Protein 1RIF (pdb70)

Nearest PDB structures (foldseek):
  1rif-assembly2_B  TM=9.840E-01  e=3.805E-59  Tequatrovirus T4
  2oca-assembly1_A  TM=9.732E-01  e=1.284E-55  Tequatrovirus T4
  2wjv-assembly2_B  TM=6.456E-01  e=1.352E-04  Homo sapiens
  2wjv-assembly1_A  TM=5.874E-01  e=9.295E-05  Homo sapiens
  6zww-assembly4_G  TM=6.925E-01  e=1.770E-02  Escherichia coli

Secondary structure (DSSP, 8-state):
--EEEEEETTTEEEEE--HHHHHHHHHHTEEEPTTTTS-HHHHTSS--SEEESS-TT-EEEGGGGGGHHHHHHHTT--EEE-GGGG------HHHHHHHHHT---EETTEE----HHHHHHHHHHHHHSEEEE---TTS-HHHHHHHHHHHHHHH-SSEEEEE-SSHHHHHHHHHHHHHHTS--GGGEEE-STT-SSTT---TT-SEEEE-HHHHTTS-GGGGGGEEEEEEETGGG--HHHHHHHTTT-TT--EEEEE-SS--TTSTTHHHHHHHH-EEE--/--EEEEEETTTEEEEE--HHHHHHHHHHTEEE-TTTTT-HHHHTSS--SEEESS-TT-EEEGGGGGGHHHHHHHHT--EEE-GGGG------HHHHHHHHHT--EESSSSEE---HHHHHHHHHHHHHSEEEEE--GGG-HHHHHHHHHHHHHHH-SSEEEEEESSSHHHHHHHHHHHHTTS--GGGEEE-TTS--SSSSS-SS-SEEEEEHHHHHTS-HHHHTTEEEEEEETGGG--HHHHHHHTTT-SS--EEEEEESS---SSTTHHHHHHHH-SEE--

Foldseek 3Di:
DAWEWAPFFQFWIAIDHDPVVLVVLQVVQKFAAPPPVVDCCCVPNDDVRMDGQQDPSRIHQLLCPVVVVVVCVVVVHDYHYDPVSQAFDPADLVNLVVVQVVAFFAAQPHTDHQDPVLSVQLVVQRGRQFAAEQDDPVSPCLVSVLSNQLVCVVPHDFAEEEAEADLVVQVVSLVNSVRRVSDDNLQEFEDDDVGDDVPHVSPVRRHYYYHLVRVLPDDLCVQCREQEYEYEQCQPPDPCSLVSRSNSNRNHSHYYYYYNDQPPPDRVSSSSSSRGHYYDYD/DAKEWADFFQFWIAIDHDPVVLVVQQVVQKFADPVLVPPCCCVPNPDVRIDGQQDPSRIHQLQCPVVVVVVCVVVVHDYDYDVVSQAFDPADVVNLVVVQVPDFFAQAPHGDHQDPLLSVQLVVQRGRQFAAEADAPVNVVLVSVLSNQLVCVVPHAFAEEEAEADLCVLVVSLVNSVNRVSDDNLQEAEDDNVGDPVHVVSPVRRYYYYHLVGVLVDDLQVQCRHQAYEYEQCCPPDLVSLVSRSNSNRNNSHYYYYYNPQVPVGPCSSVVSSRGHYYDYD

Radius of gyration: 28.9 Å; Cα contacts (8 Å, |Δi|>4): 1022; chains: 2; bounding box: 55×55×90 Å

Sequence (564 aa):
MDIKVHFHDFSHVRIDCEESTFHELRDFFSFEADGYRFNPRFRYGNWDGRIRLLDYNRLLPFGLVGQIKKFCDNFGYKAWIDPQINEKEELSRKDFDEWLSKLEIYSGNKRIEPHWYQKDAVFEGLVNRRRILNLPTSAGRSLIQALLARYYLENYEGKILIIVPTTALTTQMADDFVDYRLFSHAMIKKIGGGASKDDKYKNDAPVVVGTWQTVVKQPKEWFSQFGMMMNDECHLATGKSISSIISGLNNCMFKFGLSGSLRDGKANIMQYVGMFGEIFKPMDIKVHFHDFSHVRIDCEESTFHELRDFFSFEADGYRFNPRFRYGNWDGRIRLLDYNRLLPFGLVGQIKKFCDNFGYKAWIDPQINEKEELSRKDFDEWLSKLEIYSGNKRIEPHWYQKDAVFEGLVNRRRILNLPTSAGRSLIQALLARYYLENYEGKILIIVPTTALTTQMADDFVDYRLFSHAMIKKIGGGASKDDKYKNDAPVVVGTWQTVVKQPKEWFSQFGMMMNDECHLATGKSISSIISGLNNCMFKFGLSGSLRDGKANIMQYVGMFGEIFKP

Solvent-accessible surface area: 26360 Å² total; per-residue (Å²): 148,53,1,88,0,41,39,70,41,40,2,22,0,83,1,56,30,109,105,71,8,3,84,54,0,45,82,69,0,10,14,91,11,158,42,35,148,172,46,86,133,73,140,169,42,165,43,78,0,85,54,56,24,0,52,153,106,48,35,0,4,8,7,0,18,40,50,10,127,130,0,9,94,112,80,61,40,136,34,94,60,24,94,79,9,85,86,96,15,180,27,54,81,108,74,0,56,76,28,16,58,82,18,58,7,36,59,41,140,118,56,55,55,15,95,89,51,5,61,34,0,0,39,46,0,0,28,19,14,20,40,2,0,23,0,77,108,98,3,33,11,25,13,0,1,0,0,0,0,57,15,6,46,67,77,66,183,29,34,0,0,0,0,2,47,65,55,76,58,1,49,97,12,0,69,36,0,40,64,34,118,8,8,52,66,76,48,0,27,4,10,33,72,26,10,11,122,129,87,45,173,23,94,123,1,26,0,4,0,0,11,32,134,18,0,52,154,47,63,136,127,45,2,45,63,1,4,0,0,0,2,25,34,3,44,105,3,76,18,164,14,2,70,51,3,15,73,8,0,48,71,0,30,0,1,0,0,0,0,40,67,36,74,108,73,101,64,22,43,36,8,7,13,0,1,0,2,77,68,38,152,55,149,56,0,70,0,42,42,69,45,41,2,16,0,91,1,57,15,117,108,77,8,13,85,53,0,31,78,64,0,8,12,95,14,138,45,48,137,124,43,82,55,81,127,183,39,126,41,69,0,81,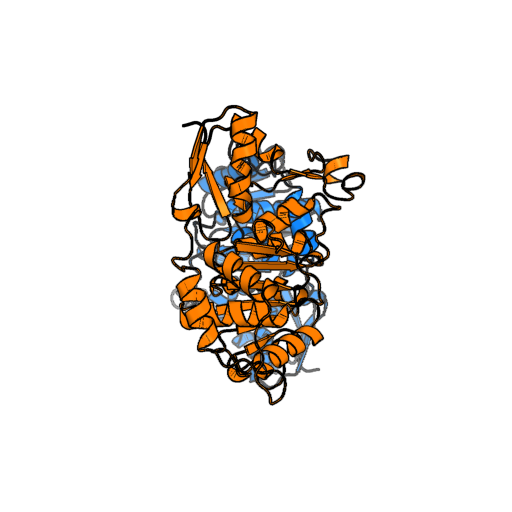62,56,26,0,33,43,80,42,28,0,7,8,9,0,14,42,42,3,129,115,0,3,100,111,92,60,48,143,36,98,55,26,92,86,10,82,91,102,16,189,22,36,74,143,77,0,56,107,46,14,59,167,18,107,2,42,37,44,128,129,127,57,122,10,99,150,51,9,44,40,0,0,42,45,0,0,31,19,12,22,36,4,0,23,2,72,100,94,5,32,10,23,4,0,1,0,0,0,0,60,21,4,55,85,80,66,162,43,41,0,0,0,0,3,40,59,48,68,67,0,48,96,10,0,66,41,0,41,74,30,118,7,11,49,66,80,54,0,41,6,21,40,61,8,34,51,182,70,0,145,185,19,124,139,1,34,0,5,0,0,1,29,108,14,0,56,171,57,78,53,96,54,4,42,69,0,6,0,0,0,2,23,38,4,30,98,2,66,15,108,18,4,68,49,2,13,55,4,0,44,76,0,28,0,1,0,0,0,0,39,72,34,62,91,79,108,51,14,42,28,19,7,10,1,1,0,1,79,63,39,136,63

B-factor: mean 26.22, std 8.32, range [7.38, 66.4]

Structure (mmCIF, N/CA/C/O backbone):
data_1RIF
#
_entry.id   1RIF
#
_cell.length_a   42.739
_cell.length_b   95.181
_cell.length_c   86.278
_cell.angle_alpha   90.00
_cell.angle_beta   95.40
_cell.angle_gamma   90.00
#
_symmetry.space_group_name_H-M   'P 1 21 1'
#
loop_
_entity.id
_entity.type
_entity.pdbx_description
1 polymer 'DNA helicase uvsW'
2 non-polymer 'MAGNESIUM ION'
3 non-polymer 'GOLD ION'
4 water water
#
loop_
_atom_site.group_PDB
_atom_site.id
_atom_site.type_symbol
_atom_site.label_atom_id
_atom_site.label_alt_id
_atom_site.label_comp_id
_atom_site.label_asym_id
_atom_site.label_entity_id
_atom_site.label_seq_id
_atom_site.pdbx_PDB_ins_code
_atom_site.Cartn_x
_atom_site.Cartn_y
_atom_site.Cartn_z
_atom_site.occupancy
_atom_site.B_iso_or_equiv
_atom_site.auth_seq_id
_atom_site.auth_comp_id
_atom_site.auth_asym_id
_atom_site.auth_atom_id
_atom_site.pdbx_PDB_model_num
ATOM 1 N N . MET A 1 1 ? 21.676 52.620 83.298 1.00 47.10 1 MET A N 1
ATOM 2 C CA . MET A 1 1 ? 21.639 53.982 82.692 1.00 46.96 1 MET A CA 1
ATOM 3 C C . MET A 1 1 ? 20.621 54.883 83.386 1.00 46.04 1 MET A C 1
ATOM 4 O O . MET A 1 1 ? 20.726 55.123 84.593 1.00 47.02 1 MET A O 1
ATOM 9 N N . ASP A 1 2 ? 19.648 55.394 82.634 1.00 44.01 2 ASP A N 1
ATOM 10 C CA . ASP A 1 2 ? 18.630 56.259 83.225 1.00 41.73 2 ASP A CA 1
ATOM 11 C C . ASP A 1 2 ? 17.483 55.443 83.787 1.00 39.88 2 ASP A C 1
ATOM 12 O O . ASP A 1 2 ? 17.099 55.600 84.946 1.00 39.62 2 ASP A O 1
ATOM 17 N N . ILE A 1 3 ? 16.946 54.565 82.949 1.00 37.96 3 ILE A N 1
ATOM 18 C CA . ILE A 1 3 ? 15.825 53.724 83.331 1.00 35.33 3 ILE A CA 1
ATOM 19 C C . ILE A 1 3 ? 16.049 52.282 82.909 1.00 34.82 3 ILE A C 1
ATOM 20 O O . ILE A 1 3 ? 16.375 52.012 81.757 1.00 35.29 3 ILE A O 1
ATOM 25 N N . LYS A 1 4 ? 15.884 51.362 83.853 1.00 33.93 4 LYS A N 1
ATOM 26 C CA . LYS A 1 4 ? 16.026 49.933 83.584 1.00 33.06 4 LYS A CA 1
ATOM 27 C C . LYS A 1 4 ? 14.721 49.269 83.982 1.00 32.04 4 LYS A C 1
ATOM 28 O O . LYS A 1 4 ? 14.330 49.310 85.146 1.00 31.40 4 LYS A O 1
ATOM 34 N N . VAL A 1 5 ? 14.038 48.669 83.014 1.00 30.59 5 VAL A N 1
ATOM 35 C CA . VAL A 1 5 ? 12.770 48.007 83.287 1.00 28.17 5 VAL A CA 1
ATOM 36 C C . VAL A 1 5 ? 12.954 46.489 83.334 1.00 28.90 5 VAL A C 1
ATOM 37 O O . VAL A 1 5 ? 13.264 45.847 82.328 1.00 28.77 5 VAL A O 1
ATOM 41 N N . HIS A 1 6 ? 12.768 45.926 84.522 1.00 29.55 6 HIS A N 1
ATOM 42 C CA . HIS A 1 6 ? 12.936 44.497 84.730 1.00 30.71 6 HIS A CA 1
ATOM 43 C C . HIS A 1 6 ? 11.639 43.720 84.760 1.00 30.70 6 HIS A C 1
ATOM 44 O O . HIS A 1 6 ? 10.593 44.224 85.163 1.00 31.06 6 HIS A O 1
ATOM 51 N N . PHE A 1 7 ? 11.725 42.471 84.338 1.00 29.87 7 PHE A N 1
ATOM 52 C CA . PHE A 1 7 ? 10.573 41.604 84.348 1.00 30.04 7 PHE A CA 1
ATOM 53 C C . PHE A 1 7 ? 10.257 41.338 85.832 1.00 31.68 7 PHE A C 1
ATOM 54 O O . PHE A 1 7 ? 11.162 41.292 86.668 1.00 31.88 7 PHE A O 1
ATOM 62 N N . HIS A 1 8 ? 8.973 41.183 86.146 1.00 32.63 8 HIS A N 1
ATOM 63 C CA . HIS A 1 8 ? 8.488 40.916 87.501 1.00 32.84 8 HIS A CA 1
ATOM 64 C C . HIS A 1 8 ? 7.095 40.303 87.300 1.00 35.03 8 HIS A C 1
ATOM 65 O O . HIS A 1 8 ? 6.089 41.004 87.348 1.00 39.98 8 HIS A O 1
ATOM 72 N N . ASP A 1 9 ? 7.036 38.996 87.084 1.00 33.80 9 ASP A N 1
ATOM 73 C CA . ASP A 1 9 ? 5.780 38.288 86.799 1.00 29.95 9 ASP A CA 1
ATOM 74 C C . ASP A 1 9 ? 4.931 38.920 85.679 1.00 27.31 9 ASP A C 1
ATOM 75 O O . ASP A 1 9 ? 5.280 39.966 85.122 1.00 24.29 9 ASP A O 1
ATOM 80 N N . PHE A 1 10 ? 3.822 38.274 85.330 1.00 25.59 10 PHE A N 1
ATOM 81 C CA . PHE A 1 10 ? 2.990 38.776 84.245 1.00 24.51 10 PHE A CA 1
ATOM 82 C C . PHE A 1 10 ? 1.926 39.810 84.568 1.00 23.65 10 PHE A C 1
ATOM 83 O O . PHE A 1 10 ? 1.089 40.115 83.720 1.00 22.96 10 PHE A O 1
ATOM 91 N N . SER A 1 11 ? 1.953 40.357 85.780 1.00 23.26 11 SER A N 1
ATOM 92 C CA . SER A 1 11 ? 0.987 41.386 86.136 1.00 22.53 11 SER A CA 1
ATOM 93 C C . SER A 1 11 ? 1.653 42.762 86.050 1.00 23.09 11 SER A C 1
ATOM 94 O O . SER A 1 11 ? 1.032 43.730 85.603 1.00 22.95 11 SER A O 1
ATOM 97 N N . HIS A 1 12 ? 2.929 42.835 86.436 1.00 23.68 12 HIS A N 1
ATOM 98 C CA . HIS A 1 12 ? 3.679 44.097 86.431 1.00 23.08 12 HIS A CA 1
ATOM 99 C C . HIS A 1 12 ? 5.138 43.962 86.030 1.00 23.92 12 HIS A C 1
ATOM 100 O O . HIS A 1 12 ? 5.679 42.869 85.949 1.00 25.49 12 HIS A O 1
ATOM 107 N N . VAL A 1 13 ? 5.770 45.103 85.787 1.00 24.47 13 VAL A N 1
ATOM 108 C CA . VAL A 1 13 ? 7.194 45.153 85.483 1.00 25.14 13 VAL A CA 1
ATOM 109 C C . VAL A 1 13 ? 7.743 46.060 86.580 1.00 26.75 13 VAL A C 1
ATOM 110 O O . VAL A 1 13 ? 6.993 46.848 87.155 1.00 26.38 13 VAL A O 1
ATOM 114 N N . ARG A 1 14 ? 9.028 45.940 86.893 1.00 27.20 14 ARG A N 1
ATOM 115 C CA . ARG A 1 14 ? 9.620 46.776 87.929 1.00 26.96 14 ARG A CA 1
ATOM 116 C C . ARG A 1 14 ? 10.525 47.802 87.294 1.00 26.62 14 ARG A C 1
ATOM 117 O O . ARG A 1 14 ? 11.300 47.480 86.399 1.00 27.24 14 ARG A O 1
ATOM 125 N N . ILE A 1 15 ? 10.437 49.039 87.760 1.00 27.25 15 ILE A N 1
ATOM 126 C CA . ILE A 1 15 ? 11.267 50.103 87.212 1.00 27.44 15 ILE A CA 1
ATOM 127 C C . ILE A 1 15 ? 12.362 50.570 88.170 1.00 29.12 15 ILE A C 1
ATOM 128 O O . ILE A 1 15 ? 12.105 50.835 89.342 1.00 29.72 15 ILE A O 1
ATOM 133 N N . ASP A 1 16 ? 13.581 50.660 87.647 1.00 31.89 16 ASP A N 1
ATOM 134 C CA . ASP A 1 16 ? 14.758 51.098 88.395 1.00 34.13 16 ASP A CA 1
ATOM 135 C C . ASP A 1 16 ? 15.171 52.450 87.860 1.00 34.44 16 ASP A C 1
ATOM 136 O O . ASP A 1 16 ? 15.405 52.597 86.668 1.00 34.57 16 ASP A O 1
ATOM 141 N N . CYS A 1 17 ? 15.266 53.438 88.739 1.00 36.72 17 CYS A N 1
ATOM 142 C CA . CYS A 1 17 ? 15.638 54.786 88.326 1.00 39.15 17 CYS A CA 1
ATOM 143 C C . CYS A 1 17 ? 15.908 55.651 89.550 1.00 40.53 17 CYS A C 1
ATOM 144 O O . CYS A 1 17 ? 15.877 55.170 90.682 1.00 41.65 17 CYS A O 1
ATOM 147 N N . GLU A 1 18 ? 16.173 56.931 89.317 1.00 42.50 18 GLU A N 1
ATOM 148 C CA . GLU A 1 18 ? 16.431 57.858 90.413 1.00 44.09 18 GLU A CA 1
ATOM 149 C C . GLU A 1 18 ? 15.138 58.125 91.173 1.00 44.12 18 GLU A C 1
ATOM 150 O O . GLU A 1 18 ? 14.061 57.676 90.766 1.00 43.99 18 GLU A O 1
ATOM 156 N N . GLU A 1 19 ? 15.247 58.852 92.280 1.00 42.98 19 GLU A N 1
ATOM 157 C CA . GLU A 1 19 ? 14.077 59.174 93.077 1.00 42.73 19 GLU A CA 1
ATOM 158 C C . GLU A 1 19 ? 13.355 60.318 92.389 1.00 40.88 19 GLU A C 1
ATOM 159 O O . GLU A 1 19 ? 12.149 60.487 92.534 1.00 41.24 19 GLU A O 1
ATOM 165 N N . SER A 1 20 ? 14.108 61.097 91.624 1.00 39.98 20 SER A N 1
ATOM 166 C CA . SER A 1 20 ? 13.549 62.232 90.906 1.00 38.59 20 SER A CA 1
ATOM 167 C C . SER A 1 20 ? 12.717 61.782 89.711 1.00 38.28 20 SER A C 1
ATOM 168 O O . SER A 1 20 ? 11.609 62.278 89.490 1.00 38.51 20 SER A O 1
ATOM 171 N N . THR A 1 21 ? 13.258 60.848 88.934 1.00 36.12 21 THR A N 1
ATOM 172 C CA . THR A 1 21 ? 12.553 60.368 87.757 1.00 35.67 21 THR A CA 1
ATOM 173 C C . THR A 1 21 ? 11.356 59.530 88.198 1.00 34.59 21 THR A C 1
ATOM 174 O O . THR A 1 21 ? 10.329 59.485 87.515 1.00 34.74 21 THR A O 1
ATOM 178 N N . PHE A 1 22 ? 11.491 58.882 89.352 1.00 32.44 22 PHE A N 1
ATOM 179 C CA . PHE A 1 22 ? 10.418 58.058 89.891 1.00 31.73 22 PHE A CA 1
ATOM 180 C C . PHE A 1 22 ? 9.161 58.885 90.133 1.00 31.24 22 PHE A C 1
ATOM 181 O O . PHE A 1 22 ? 8.049 58.459 89.818 1.00 30.52 22 PHE A O 1
ATOM 189 N N . HIS A 1 23 ? 9.337 60.070 90.698 1.00 31.12 23 HIS A N 1
ATOM 190 C CA . HIS A 1 23 ? 8.202 60.933 90.970 1.00 31.66 23 HIS A CA 1
ATOM 191 C C . HIS A 1 23 ? 7.589 61.454 89.683 1.00 31.45 23 HIS A C 1
ATOM 192 O O . HIS A 1 23 ? 6.382 61.677 89.611 1.00 31.65 23 HIS A O 1
ATOM 199 N N . GLU A 1 24 ? 8.416 61.632 88.659 1.00 31.09 24 GLU A N 1
ATOM 200 C CA . GLU A 1 24 ? 7.915 62.098 87.375 1.00 29.81 24 GLU A CA 1
ATOM 201 C C . GLU A 1 24 ? 7.087 60.974 86.776 1.00 27.82 24 GLU A C 1
ATOM 202 O O . GLU A 1 24 ? 5.999 61.198 86.252 1.00 26.99 24 GLU A O 1
ATOM 208 N N . LEU A 1 25 ? 7.615 59.757 86.873 1.00 27.43 25 LEU A N 1
ATOM 209 C CA . LEU A 1 25 ? 6.933 58.569 86.364 1.00 26.15 25 LEU A CA 1
ATOM 210 C C . LEU A 1 25 ? 5.640 58.2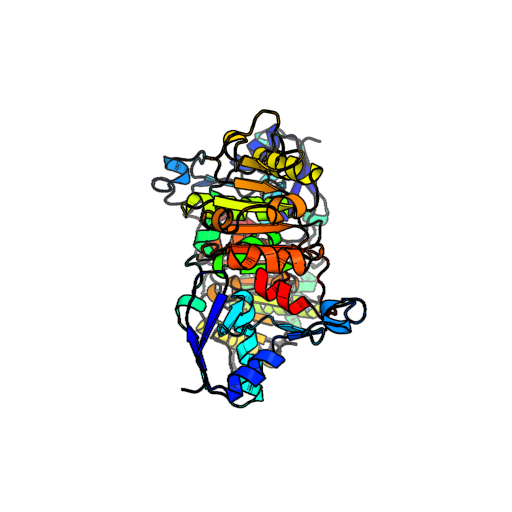96 87.123 1.00 25.65 25 LEU A C 1
ATOM 211 O O . LEU A 1 25 ? 4.649 57.839 86.548 1.00 24.59 25 LEU A O 1
ATOM 216 N N . ARG A 1 26 ? 5.668 58.573 88.422 1.00 24.17 26 ARG A N 1
ATOM 217 C CA . ARG A 1 26 ? 4.518 58.357 89.295 1.00 23.72 26 ARG A CA 1
ATOM 218 C C . ARG A 1 26 ? 3.373 59.299 88.960 1.00 22.71 26 ARG A C 1
ATOM 219 O O . ARG A 1 26 ? 2.207 58.938 89.104 1.00 21.93 26 ARG A O 1
ATOM 227 N N . ASP A 1 27 ? 3.707 60.510 88.520 1.00 23.03 27 ASP A N 1
ATOM 228 C CA . ASP A 1 27 ? 2.694 61.490 88.143 1.00 24.14 27 ASP A CA 1
ATOM 229 C C . ASP A 1 27 ? 2.225 61.187 86.729 1.00 23.17 27 ASP A C 1
ATOM 230 O O . ASP A 1 27 ? 1.047 61.347 86.402 1.00 22.98 27 ASP A O 1
ATOM 235 N N . PHE A 1 28 ? 3.162 60.745 85.901 1.00 23.09 28 PHE A N 1
ATOM 236 C CA . PHE A 1 28 ? 2.881 60.405 84.510 1.00 23.77 28 PHE A CA 1
ATOM 237 C C . PHE A 1 28 ? 1.825 59.298 84.448 1.00 22.62 28 PHE A C 1
ATOM 238 O O . PHE A 1 28 ? 0.823 59.427 83.750 1.00 23.23 28 PHE A O 1
ATOM 246 N N . PHE A 1 29 ? 2.046 58.224 85.198 1.00 22.95 29 PHE A N 1
ATOM 247 C CA . PHE A 1 29 ? 1.120 57.099 85.212 1.00 22.15 29 PHE A CA 1
ATOM 248 C C . PHE A 1 29 ? 0.027 57.204 86.274 1.00 22.55 29 PHE A C 1
ATOM 249 O O . PHE A 1 29 ? -0.223 56.263 87.018 1.00 21.81 29 PHE A O 1
ATOM 257 N N . SER A 1 30 ? -0.626 58.356 86.335 1.00 20.77 30 SER A N 1
ATOM 258 C CA . SER A 1 30 ? -1.701 58.570 87.290 1.00 21.60 30 SER A CA 1
ATOM 259 C C . SER A 1 30 ? -2.829 59.308 86.586 1.00 22.57 30 SER A C 1
ATOM 260 O O . SER A 1 30 ? -2.645 59.872 85.504 1.00 22.41 30 SER A O 1
ATOM 263 N N . PHE A 1 31 ? -4.004 59.290 87.199 1.00 22.25 31 PHE A N 1
ATOM 264 C CA . PHE A 1 31 ? -5.144 59.985 86.647 1.00 21.25 31 PHE A CA 1
ATOM 265 C C . PHE A 1 31 ? -6.112 60.303 87.764 1.00 21.81 31 PHE A C 1
ATOM 266 O O . PHE A 1 31 ? -6.080 59.696 88.831 1.00 20.41 31 PHE A O 1
ATOM 274 N N . GLU A 1 32 ? -6.961 61.281 87.509 1.00 22.36 32 GLU A N 1
ATOM 275 C CA . GLU A 1 32 ? -7.948 61.729 88.466 1.00 22.15 32 GLU A CA 1
ATOM 276 C C . GLU A 1 32 ? -9.063 60.697 88.566 1.00 22.94 32 GLU A C 1
ATOM 277 O O . GLU A 1 32 ? -9.618 60.286 87.551 1.00 23.05 32 GLU A O 1
ATOM 283 N N . ALA A 1 33 ? -9.387 60.271 89.784 1.00 22.21 33 ALA A N 1
ATOM 284 C CA . ALA A 1 33 ? -10.463 59.308 89.981 1.00 23.06 33 ALA A CA 1
ATOM 285 C C . ALA A 1 33 ? -11.807 60.035 89.859 1.00 23.86 33 ALA A C 1
ATOM 286 O O . ALA A 1 33 ? -12.004 61.098 90.444 1.00 25.20 33 ALA A O 1
ATOM 288 N N . ASP A 1 34 ? -12.732 59.467 89.098 1.00 24.75 34 ASP A N 1
ATOM 289 C CA . ASP A 1 34 ? -14.036 60.088 88.929 1.00 26.23 34 ASP A CA 1
ATOM 290 C C . ASP A 1 34 ? -14.819 60.012 90.234 1.00 26.40 34 ASP A C 1
ATOM 291 O O . ASP A 1 34 ? -15.020 58.936 90.786 1.00 26.48 34 ASP A O 1
ATOM 296 N N . GLY A 1 35 ? -15.243 61.162 90.742 1.00 26.31 35 GLY A N 1
ATOM 297 C CA . GLY A 1 35 ? -16.002 61.160 91.974 1.00 25.93 35 GLY A CA 1
ATOM 298 C C . GLY A 1 35 ? -15.211 61.474 93.225 1.00 25.19 35 GLY A C 1
ATOM 299 O O . GLY A 1 35 ? -15.772 61.464 94.319 1.00 25.91 35 GLY A O 1
ATOM 300 N N . TYR A 1 36 ? -13.912 61.723 93.086 1.00 25.48 36 TYR A N 1
ATOM 301 C CA . TYR A 1 36 ? -13.099 62.072 94.247 1.00 27.49 36 TYR A CA 1
ATOM 302 C C . TYR A 1 36 ? -13.679 63.434 94.625 1.00 29.16 36 TYR A C 1
ATOM 303 O O . TYR A 1 36 ? -14.062 64.218 93.747 1.00 33.33 36 TYR A O 1
ATOM 312 N N . ARG A 1 37 ? -13.747 63.698 95.920 1.00 28.56 37 ARG A N 1
ATOM 313 C CA . ARG A 1 37 ? -14.303 64.930 96.492 1.00 26.42 37 ARG A CA 1
ATOM 314 C C . ARG A 1 37 ? -15.412 64.392 97.365 1.00 25.52 37 ARG A C 1
ATOM 315 O O . ARG A 1 37 ? -15.741 64.969 98.399 1.00 25.15 37 ARG A O 1
ATOM 323 N N . PHE A 1 38 ? -15.962 63.257 96.936 1.00 25.71 38 PHE A N 1
ATOM 324 C CA . PHE A 1 38 ? -17.021 62.582 97.667 1.00 25.39 38 PHE A CA 1
ATOM 325 C C . PHE A 1 38 ? -16.417 61.425 98.426 1.00 25.12 38 PHE A C 1
ATOM 326 O O . PHE A 1 38 ? -17.062 60.829 99.289 1.00 25.78 38 PHE A O 1
ATOM 334 N N . ASN A 1 39 ? -15.174 61.102 98.098 1.00 23.68 39 ASN A N 1
ATOM 335 C CA . ASN A 1 39 ? -14.497 60.012 98.774 1.00 24.28 39 ASN A CA 1
ATOM 336 C C . ASN A 1 39 ? -13.905 60.545 100.085 1.00 23.83 39 ASN A C 1
ATOM 337 O O . ASN A 1 39 ? -13.136 61.505 100.083 1.00 23.54 39 ASN A O 1
ATOM 342 N N . PRO A 1 40 ? -14.268 59.929 101.223 1.00 23.68 40 PRO A N 1
ATOM 343 C CA . PRO A 1 40 ? -13.756 60.366 102.529 1.00 21.02 40 PRO A CA 1
ATOM 344 C C . PRO A 1 40 ? -12.230 60.238 102.673 1.00 20.67 40 PRO A C 1
ATOM 345 O O . PRO A 1 40 ? -11.622 60.893 103.527 1.00 20.50 40 PRO A O 1
ATOM 349 N N . ARG A 1 41 ? -11.616 59.399 101.842 1.00 20.17 41 ARG A N 1
ATOM 350 C CA . ARG A 1 41 ? -10.167 59.219 101.878 1.00 20.47 41 ARG A CA 1
ATOM 351 C C . ARG A 1 41 ? -9.492 60.503 101.398 1.00 20.76 41 ARG A C 1
ATOM 352 O O . ARG A 1 41 ? -8.348 60.786 101.746 1.00 20.68 41 ARG A O 1
ATOM 360 N N . PHE A 1 42 ? -10.225 61.273 100.598 1.00 20.98 42 PHE A N 1
ATOM 361 C CA . PHE A 1 42 ? -9.759 62.545 100.062 1.00 21.21 42 PHE A CA 1
ATOM 362 C C . PHE A 1 42 ? -10.237 63.663 100.982 1.00 21.82 42 PHE A C 1
ATOM 363 O O . PHE A 1 42 ? -9.464 64.533 101.369 1.00 22.12 42 PHE A O 1
ATOM 371 N N . ARG A 1 43 ? -11.519 63.632 101.325 1.00 22.53 43 ARG A N 1
ATOM 372 C CA . ARG A 1 43 ? -12.093 64.650 102.188 1.00 25.20 43 ARG A CA 1
ATOM 373 C C . ARG A 1 43 ? -11.441 64.730 103.561 1.00 25.19 43 ARG A C 1
ATOM 374 O O . ARG A 1 43 ? -11.276 65.821 104.098 1.00 28.00 43 ARG A O 1
ATOM 382 N N . TYR A 1 44 ? -11.066 63.587 104.129 1.00 23.58 44 TYR A N 1
ATOM 383 C CA . TYR A 1 44 ? -10.455 63.584 105.457 1.00 21.77 44 TYR A CA 1
ATOM 384 C C . TYR A 1 44 ? -9.155 62.796 105.570 1.00 21.37 44 TYR A C 1
ATOM 385 O O . TYR A 1 44 ? -8.336 63.065 106.454 1.00 20.24 44 TYR A O 1
ATOM 394 N N . GLY A 1 45 ? -8.972 61.826 104.680 1.00 20.53 45 GLY A N 1
ATOM 395 C CA . GLY A 1 45 ? -7.783 60.995 104.714 1.00 21.38 45 GLY A CA 1
ATOM 396 C C . GLY A 1 45 ? -6.549 61.556 104.039 1.00 22.55 45 GLY A C 1
ATOM 397 O O . GLY A 1 45 ? -6.415 62.767 103.879 1.00 23.81 45 GLY A O 1
ATOM 398 N N . ASN A 1 46 ? -5.656 60.661 103.624 1.00 22.97 46 ASN A N 1
ATOM 399 C CA . ASN A 1 46 ? -4.392 61.037 102.988 1.00 22.84 46 ASN A CA 1
ATOM 400 C C . ASN A 1 46 ? -4.389 60.946 101.466 1.00 23.14 46 ASN A C 1
ATOM 401 O O . ASN A 1 46 ? -3.329 60.979 100.845 1.00 26.06 46 ASN A O 1
ATOM 406 N N . TRP A 1 47 ? -5.559 60.835 100.857 1.00 22.18 47 TRP A N 1
ATOM 407 C CA . TRP A 1 47 ? -5.629 60.699 99.409 1.00 20.98 47 TRP A CA 1
ATOM 408 C C . TRP A 1 47 ? -5.826 62.012 98.657 1.00 21.47 47 TRP A C 1
ATOM 409 O O . TRP A 1 47 ? -6.640 62.849 99.052 1.00 19.82 47 TRP A O 1
ATOM 420 N N . ASP A 1 48 ? -5.078 62.183 97.565 1.00 21.48 48 ASP A N 1
ATOM 421 C CA . ASP A 1 48 ? -5.182 63.392 96.746 1.00 20.67 48 ASP A CA 1
ATOM 422 C C . ASP A 1 48 ? -6.179 63.237 95.588 1.00 20.64 48 ASP A C 1
ATOM 423 O O . ASP A 1 48 ? -6.231 64.082 94.694 1.00 20.70 48 ASP A O 1
ATOM 428 N N . GLY A 1 49 ? -6.964 62.160 95.612 1.00 18.47 49 GLY A N 1
ATOM 429 C CA . GLY A 1 49 ? -7.954 61.923 94.573 1.00 17.68 49 GLY A CA 1
ATOM 430 C C . GLY A 1 49 ? -7.449 61.338 93.260 1.00 18.32 49 GLY A C 1
ATOM 431 O O . GLY A 1 49 ? -8.228 61.154 92.324 1.00 16.85 49 GLY A O 1
ATOM 432 N N . ARG A 1 50 ? -6.155 61.032 93.183 1.00 18.93 50 ARG A N 1
ATOM 433 C CA . ARG A 1 50 ? -5.577 60.485 91.961 1.00 18.05 50 ARG A CA 1
ATOM 434 C C . ARG A 1 50 ? -5.208 59.021 92.094 1.00 18.79 50 ARG A C 1
ATOM 435 O O . ARG A 1 50 ? -4.736 58.574 93.138 1.00 18.11 50 ARG A O 1
ATOM 443 N N . ILE A 1 51 ? -5.429 58.281 91.016 1.00 19.53 51 ILE A N 1
ATOM 444 C CA . ILE A 1 51 ? -5.109 56.868 90.975 1.00 20.48 51 ILE A CA 1
ATOM 445 C C . ILE A 1 51 ? -3.719 56.733 90.379 1.00 20.01 51 ILE A C 1
ATOM 446 O O . ILE A 1 51 ? -3.447 57.229 89.293 1.00 20.71 51 ILE A O 1
ATOM 451 N N . ARG A 1 52 ? -2.837 56.085 91.128 1.00 21.86 52 ARG A N 1
ATOM 452 C CA . ARG A 1 52 ? -1.447 55.877 90.730 1.00 22.37 52 ARG A CA 1
ATOM 453 C C . ARG A 1 52 ? -1.228 54.431 90.251 1.00 22.89 52 ARG A C 1
ATOM 454 O O . ARG A 1 52 ? -1.286 53.487 91.043 1.00 22.58 52 ARG A O 1
ATOM 462 N N . LEU A 1 53 ? -0.989 54.250 88.957 1.00 21.92 53 LEU A N 1
ATOM 463 C CA . LEU A 1 53 ? -0.747 52.906 88.433 1.00 23.78 53 LEU A CA 1
ATOM 464 C C . LEU A 1 53 ? 0.697 52.474 88.739 1.00 23.17 53 LEU A C 1
ATOM 465 O O . LEU A 1 53 ? 1.016 51.293 88.718 1.00 23.69 53 LEU A O 1
ATOM 470 N N . LEU A 1 54 ? 1.564 53.441 89.026 1.00 24.48 54 LEU A N 1
ATOM 471 C CA . LEU A 1 54 ? 2.954 53.152 89.380 1.00 24.27 54 LEU A CA 1
ATOM 472 C C . LEU A 1 54 ? 3.028 53.320 90.907 1.00 25.06 54 LEU A C 1
ATOM 473 O O . LEU A 1 54 ? 2.992 54.441 91.406 1.00 24.32 54 LEU A O 1
ATOM 478 N N . ASP A 1 55 ? 3.115 52.220 91.648 1.00 24.56 55 ASP A N 1
ATOM 479 C CA . ASP A 1 55 ? 3.164 52.315 93.100 1.00 25.69 55 ASP A CA 1
ATOM 480 C C . ASP A 1 55 ? 4.571 52.649 93.609 1.00 25.81 55 ASP A C 1
ATOM 481 O O . ASP A 1 55 ? 5.508 52.813 92.828 1.00 24.48 55 ASP A O 1
ATOM 486 N N . TYR A 1 56 ? 4.716 52.771 94.922 1.00 26.73 56 TYR A N 1
ATOM 487 C CA . TYR A 1 56 ? 6.020 53.087 95.493 1.00 28.55 56 TYR A CA 1
ATOM 488 C C . TYR A 1 56 ? 6.961 51.892 95.442 1.00 29.05 56 TYR A C 1
ATOM 489 O O . TYR A 1 56 ? 8.151 52.017 95.727 1.00 30.50 56 TYR A O 1
ATOM 498 N N . ASN A 1 57 ? 6.424 50.732 95.081 1.00 30.34 57 ASN A N 1
ATOM 499 C CA . ASN A 1 57 ? 7.240 49.532 94.951 1.00 30.05 57 ASN A CA 1
ATOM 500 C C . ASN A 1 57 ? 7.871 49.563 93.564 1.00 28.92 57 ASN A C 1
ATOM 501 O O . ASN A 1 57 ? 8.551 48.624 93.160 1.00 30.16 57 ASN A O 1
ATOM 506 N N . ARG A 1 58 ? 7.643 50.661 92.847 1.00 27.20 58 ARG A N 1
ATOM 507 C CA . ARG A 1 58 ? 8.170 50.848 91.502 1.00 26.40 58 ARG A CA 1
ATOM 508 C C . ARG A 1 58 ? 7.681 49.747 90.548 1.00 24.72 58 ARG A C 1
ATOM 509 O O . ARG A 1 58 ? 8.391 49.344 89.626 1.00 22.09 58 ARG A O 1
ATOM 517 N N . LEU A 1 59 ? 6.461 49.270 90.783 1.00 22.95 59 LEU A N 1
ATOM 518 C CA . LEU A 1 59 ? 5.853 48.243 89.947 1.00 22.37 59 LEU A CA 1
ATOM 519 C C . LEU A 1 59 ? 4.818 48.912 89.059 1.00 23.62 59 LEU A C 1
ATOM 520 O O . LEU A 1 59 ? 4.030 49.733 89.523 1.00 25.54 59 LEU A O 1
ATOM 525 N N . LEU A 1 60 ? 4.824 48.558 87.780 1.00 23.32 60 LEU A N 1
ATOM 526 C CA . LEU A 1 60 ? 3.890 49.128 86.817 1.00 23.39 60 LEU A CA 1
ATOM 527 C C . LEU A 1 60 ? 3.122 48.014 86.102 1.00 24.08 60 LEU A C 1
ATOM 528 O O . LEU A 1 60 ? 3.710 47.010 85.693 1.00 24.07 60 LEU A O 1
ATOM 533 N N . PRO A 1 61 ? 1.796 48.160 85.957 1.00 24.32 61 PRO A N 1
ATOM 534 C CA . PRO A 1 61 ? 1.115 47.068 85.259 1.00 24.14 61 PRO A CA 1
ATOM 535 C C . PRO A 1 61 ? 1.771 46.785 83.899 1.00 23.48 61 PRO A C 1
ATOM 536 O O . PRO A 1 61 ? 2.064 47.703 83.126 1.00 20.92 61 PRO A O 1
ATOM 540 N N . PHE A 1 62 ? 2.020 45.500 83.647 1.00 22.37 62 PHE A N 1
ATOM 541 C CA . PHE A 1 62 ? 2.675 45.017 82.431 1.00 20.79 62 PHE A CA 1
ATOM 542 C C . PHE A 1 62 ? 2.202 45.701 81.152 1.00 20.68 62 PHE A C 1
ATOM 543 O O . PHE A 1 62 ? 3.010 46.226 80.385 1.00 21.33 62 PHE A O 1
ATOM 551 N N . GLY A 1 63 ? 0.889 45.696 80.935 1.00 20.53 63 GLY A N 1
ATOM 552 C CA . GLY A 1 63 ? 0.313 46.296 79.746 1.00 19.28 63 GLY A CA 1
ATOM 553 C C . GLY A 1 63 ? 0.720 47.711 79.385 1.00 20.43 63 GLY A C 1
ATOM 554 O O . GLY A 1 63 ? 0.551 48.114 78.238 1.00 19.48 63 GLY A O 1
ATOM 555 N N . LEU A 1 64 ? 1.263 48.464 80.341 1.00 21.59 64 LEU A N 1
ATOM 556 C CA . LEU A 1 64 ? 1.663 49.854 80.101 1.00 21.49 64 LEU A CA 1
ATOM 557 C C . LEU A 1 64 ? 3.139 50.086 79.750 1.00 22.76 64 LEU A C 1
ATOM 558 O O . LEU A 1 64 ? 3.570 51.228 79.572 1.00 22.57 64 LEU A O 1
ATOM 563 N N . VAL A 1 65 ? 3.912 49.013 79.644 1.00 24.51 65 VAL A N 1
ATOM 564 C CA . VAL A 1 65 ? 5.326 49.143 79.320 1.00 26.77 65 VAL A CA 1
ATOM 565 C C . VAL A 1 65 ? 5.541 50.006 78.077 1.00 27.82 65 VAL A C 1
ATOM 566 O O . VAL A 1 65 ? 6.409 50.878 78.058 1.00 29.38 65 VAL A O 1
ATOM 570 N N . GLY A 1 66 ? 4.741 49.765 77.044 1.00 28.42 66 GLY A N 1
ATOM 571 C CA . GLY A 1 66 ? 4.875 50.515 75.810 1.00 30.25 66 GLY A CA 1
ATOM 572 C C . GLY A 1 66 ? 4.760 52.022 75.934 1.00 31.53 66 GLY A C 1
ATOM 573 O O . GLY A 1 66 ? 5.349 52.761 75.140 1.00 31.95 66 GLY A O 1
ATOM 574 N N . GLN A 1 67 ? 3.998 52.474 76.925 1.00 32.60 67 GLN A N 1
ATOM 575 C CA . GLN A 1 67 ? 3.781 53.899 77.171 1.00 32.53 67 GLN A CA 1
ATOM 576 C C . GLN A 1 67 ? 4.992 54.602 77.777 1.00 30.98 67 GLN A C 1
ATOM 577 O O . GLN A 1 67 ? 5.089 55.824 77.719 1.00 30.79 67 GLN A O 1
ATOM 583 N N . ILE A 1 68 ? 5.903 53.837 78.370 1.00 30.18 68 ILE A N 1
ATOM 584 C CA . ILE A 1 68 ? 7.077 54.428 78.992 1.00 29.77 68 ILE A CA 1
ATOM 585 C C . ILE A 1 68 ? 7.949 55.129 77.955 1.00 30.46 68 ILE A C 1
ATOM 586 O O . ILE A 1 68 ? 8.706 56.042 78.286 1.00 30.02 68 ILE A O 1
ATOM 591 N N . LYS A 1 69 ? 7.835 54.711 76.698 1.00 30.87 69 LYS A N 1
ATOM 592 C CA . LYS A 1 69 ? 8.619 55.326 75.633 1.00 32.01 69 LYS A CA 1
ATOM 593 C C . LYS A 1 69 ? 8.165 56.773 75.420 1.00 31.55 69 LYS A C 1
ATOM 594 O O . LYS A 1 69 ? 8.965 57.630 75.058 1.00 29.76 69 LYS A O 1
ATOM 600 N N . LYS A 1 70 ? 6.878 57.036 75.647 1.00 34.00 70 LYS A N 1
ATOM 601 C CA . LYS A 1 70 ? 6.328 58.386 75.511 1.00 35.41 70 LYS A CA 1
ATOM 602 C C . LYS A 1 70 ? 7.061 59.244 76.534 1.00 37.36 70 LYS A C 1
ATOM 603 O O . LYS A 1 70 ? 7.537 60.341 76.238 1.00 38.05 70 LYS A O 1
ATOM 609 N N . PHE A 1 71 ? 7.133 58.717 77.752 1.00 37.96 71 PHE A N 1
ATOM 610 C CA . PHE A 1 71 ? 7.787 59.374 78.876 1.00 38.52 71 PHE A CA 1
ATOM 611 C C . PHE A 1 71 ? 9.236 59.722 78.545 1.00 39.98 71 PHE A C 1
ATOM 612 O O . PHE A 1 71 ? 9.589 60.892 78.426 1.00 40.50 71 PHE A O 1
ATOM 620 N N . CYS A 1 72 ? 10.067 58.695 78.400 1.00 41.25 72 CYS A N 1
ATOM 621 C CA . CYS A 1 72 ? 11.482 58.863 78.096 1.00 42.89 72 CYS A CA 1
ATOM 622 C C . CYS A 1 72 ? 11.766 59.846 76.948 1.00 42.68 72 CYS A C 1
ATOM 623 O O . CYS A 1 72 ? 12.800 60.512 76.951 1.00 42.49 72 CYS A O 1
ATOM 626 N N . ASP A 1 73 ? 10.878 59.924 75.959 1.00 42.12 73 ASP A N 1
ATOM 627 C CA . ASP A 1 73 ? 11.077 60.859 74.846 1.00 43.14 73 ASP A CA 1
ATOM 628 C C . ASP A 1 73 ? 10.931 62.287 75.354 1.00 43.39 73 ASP A C 1
ATOM 629 O O . ASP A 1 73 ? 11.705 63.175 74.993 1.00 44.17 73 ASP A O 1
ATOM 634 N N . ASN A 1 74 ? 9.919 62.490 76.192 1.00 44.07 74 ASN A N 1
ATOM 635 C CA . ASN A 1 74 ? 9.614 63.788 76.790 1.00 43.68 74 ASN A CA 1
ATOM 636 C C . ASN A 1 74 ? 10.732 64.316 77.706 1.00 43.42 74 ASN A C 1
ATOM 637 O O . ASN A 1 74 ? 11.153 65.471 77.586 1.00 43.33 74 ASN A O 1
ATOM 642 N N . PHE A 1 75 ? 11.213 63.472 78.615 1.00 41.48 75 PHE A N 1
ATOM 643 C CA . PHE A 1 75 ? 12.259 63.882 79.546 1.00 40.66 75 PHE A CA 1
ATOM 644 C C . PHE A 1 75 ? 13.663 63.545 79.066 1.00 40.07 75 PHE A C 1
ATOM 645 O O . PHE A 1 75 ? 14.625 63.611 79.836 1.00 40.02 75 PHE A O 1
ATOM 653 N N . GLY A 1 76 ? 13.776 63.185 77.794 1.00 38.67 76 GLY A N 1
ATOM 654 C CA . GLY A 1 76 ? 15.068 62.842 77.238 1.00 38.37 76 GLY A CA 1
ATOM 655 C C . GLY A 1 76 ? 15.782 61.751 78.015 1.00 39.32 76 GLY A C 1
ATOM 656 O O . GLY A 1 76 ? 16.997 61.826 78.217 1.00 39.97 76 GLY A O 1
ATOM 657 N N . TYR A 1 77 ? 15.044 60.732 78.448 1.00 37.56 77 TYR A N 1
ATOM 658 C CA . TYR A 1 77 ? 15.648 59.643 79.205 1.00 36.97 77 TYR A CA 1
ATOM 659 C C . TYR A 1 77 ? 16.057 58.453 78.347 1.00 36.17 77 TYR A C 1
ATOM 660 O O . TYR A 1 77 ? 15.459 58.185 77.302 1.00 34.09 77 TYR A O 1
ATOM 669 N N . LYS A 1 78 ? 17.093 57.753 78.804 1.00 35.87 78 LYS A N 1
ATOM 670 C CA . LYS A 1 78 ? 17.602 56.562 78.127 1.00 36.62 78 LYS A CA 1
ATOM 671 C C . LYS A 1 78 ? 17.198 55.363 78.976 1.00 35.71 78 LYS A C 1
ATOM 672 O O . LYS A 1 78 ? 17.459 55.344 80.183 1.00 35.10 78 LYS A O 1
ATOM 678 N N . ALA A 1 79 ? 16.567 54.363 78.359 1.00 34.04 79 ALA A N 1
ATOM 679 C CA . ALA A 1 79 ? 16.132 53.201 79.123 1.00 32.53 79 ALA A CA 1
ATOM 680 C C . ALA A 1 79 ? 16.393 51.825 78.519 1.00 31.53 79 ALA A C 1
ATOM 681 O O . ALA A 1 79 ? 16.323 51.643 77.307 1.00 30.86 79 ALA A O 1
ATOM 683 N N . TRP A 1 80 ? 16.697 50.864 79.395 1.00 30.92 80 TRP A N 1
ATOM 684 C CA . TRP A 1 80 ? 16.939 49.467 79.020 1.00 29.27 80 TRP A CA 1
ATOM 685 C C . TRP A 1 80 ? 15.711 48.664 79.448 1.00 29.91 80 TRP A C 1
ATOM 686 O O . TRP A 1 80 ? 15.280 48.745 80.602 1.00 28.77 80 TRP A O 1
ATOM 697 N N . ILE A 1 81 ? 15.156 47.885 78.526 1.00 29.09 81 ILE A N 1
ATOM 698 C CA . ILE A 1 81 ? 13.986 47.084 78.843 1.00 29.14 81 ILE A CA 1
ATOM 699 C C . ILE A 1 81 ? 14.332 45.602 78.815 1.00 28.64 81 ILE A C 1
ATOM 700 O O . ILE A 1 81 ? 14.834 45.095 77.811 1.00 29.93 81 ILE A O 1
ATOM 705 N N . ASP A 1 82 ? 14.072 44.918 79.926 1.00 27.39 82 ASP A N 1
ATOM 706 C CA . ASP A 1 82 ? 14.348 43.492 80.023 1.00 28.06 82 ASP A CA 1
ATOM 707 C C . ASP A 1 82 ? 13.768 42.852 78.760 1.00 29.99 82 ASP A C 1
ATOM 708 O O . ASP A 1 82 ? 12.583 43.025 78.445 1.00 29.28 82 ASP A O 1
ATOM 713 N N . PRO A 1 83 ? 14.599 42.120 78.002 1.00 30.60 83 PRO A N 1
ATOM 714 C CA . PRO A 1 83 ? 14.111 41.483 76.774 1.00 30.24 83 PRO A CA 1
ATOM 715 C C . PRO A 1 83 ? 12.934 40.522 76.982 1.00 29.25 83 PRO A C 1
ATOM 716 O O . PRO A 1 83 ? 12.128 40.310 76.071 1.00 28.73 83 PRO A O 1
ATOM 720 N N . GLN A 1 84 ? 12.824 39.953 78.179 1.00 27.74 84 GLN A N 1
ATOM 721 C CA . GLN A 1 84 ? 11.737 39.024 78.459 1.00 28.43 84 GLN A CA 1
ATOM 722 C C . GLN A 1 84 ? 10.375 39.716 78.372 1.00 29.24 84 GLN A C 1
ATOM 723 O O . GLN A 1 84 ? 9.355 39.072 78.113 1.00 29.18 84 GLN A O 1
ATOM 729 N N . ILE A 1 85 ? 10.376 41.031 78.579 1.00 27.83 85 ILE A N 1
ATOM 730 C CA . ILE A 1 85 ? 9.156 41.831 78.542 1.00 27.40 85 ILE A CA 1
ATOM 731 C C . ILE A 1 85 ? 8.548 41.967 77.148 1.00 26.67 85 ILE A C 1
ATOM 732 O O . ILE A 1 85 ? 7.328 41.933 76.987 1.00 25.59 85 ILE A O 1
ATOM 737 N N . ASN A 1 86 ? 9.398 42.115 76.140 1.00 27.11 86 ASN A N 1
ATOM 738 C CA . ASN A 1 86 ? 8.921 42.283 74.772 1.00 26.14 86 ASN A CA 1
ATOM 739 C C . ASN A 1 86 ? 8.759 40.964 74.029 1.00 24.74 86 ASN A C 1
ATOM 740 O O . ASN A 1 86 ? 8.477 40.956 72.836 1.00 25.28 86 ASN A O 1
ATOM 745 N N . GLU A 1 87 ? 8.933 39.859 74.741 1.00 23.60 87 GLU A N 1
ATOM 746 C CA . GLU A 1 87 ? 8.825 38.533 74.158 1.00 23.19 87 GLU A CA 1
ATOM 747 C C . GLU A 1 87 ? 7.461 38.263 73.515 1.00 24.29 87 GLU A C 1
ATOM 748 O O . GLU A 1 87 ? 6.412 38.557 74.090 1.00 24.62 87 GLU A O 1
ATOM 754 N N . LYS A 1 88 ? 7.490 37.699 72.312 1.00 23.25 88 LYS A N 1
ATOM 755 C CA . LYS A 1 88 ? 6.285 37.381 71.561 1.00 21.53 88 LYS A CA 1
ATOM 756 C C . LYS A 1 88 ? 6.169 35.867 71.388 1.00 22.40 88 LYS A C 1
ATOM 757 O O . LYS A 1 88 ? 7.144 35.139 71.561 1.00 21.25 88 LYS A O 1
ATOM 763 N N . GLU A 1 89 ? 4.972 35.393 71.055 1.00 24.65 89 GLU A N 1
ATOM 764 C CA . GLU A 1 89 ? 4.756 33.965 70.830 1.00 25.57 89 GLU A CA 1
ATOM 765 C C . GLU A 1 89 ? 5.461 33.572 69.547 1.00 26.08 89 GLU A C 1
ATOM 766 O O . GLU A 1 89 ? 5.374 34.279 68.542 1.00 26.28 89 GLU A O 1
ATOM 772 N N . GLU A 1 90 ? 6.170 32.453 69.571 1.00 27.39 90 GLU A N 1
ATOM 773 C CA . GLU A 1 90 ? 6.843 32.015 68.364 1.00 27.98 90 GLU A CA 1
ATOM 774 C C . GLU A 1 90 ? 5.808 31.239 67.584 1.00 27.98 90 GLU A C 1
ATOM 775 O O . GLU A 1 90 ? 5.709 30.016 67.676 1.00 29.24 90 GLU A O 1
ATOM 781 N N . LEU A 1 91 ? 5.013 31.984 66.833 1.00 26.89 91 LEU A N 1
ATOM 782 C CA . LEU A 1 91 ? 3.953 31.412 66.032 1.00 26.07 91 LEU A CA 1
ATOM 783 C C . LEU A 1 91 ? 3.937 32.199 64.733 1.00 25.96 91 LEU A C 1
ATOM 784 O O . LEU A 1 91 ? 3.680 33.399 64.734 1.00 25.30 91 LEU A O 1
ATOM 789 N N . SER A 1 92 ? 4.257 31.529 63.631 1.00 25.00 92 SER A N 1
ATOM 790 C CA . SER A 1 92 ? 4.253 32.176 62.327 1.00 24.19 92 SER A CA 1
ATOM 791 C C . SER A 1 92 ? 2.825 32.141 61.820 1.00 22.85 92 SER A C 1
ATOM 792 O O . SER A 1 92 ? 2.044 31.284 62.224 1.00 24.36 92 SER A O 1
ATOM 795 N N . ARG A 1 93 ? 2.468 33.062 60.939 1.00 21.94 93 ARG A N 1
ATOM 796 C CA . ARG A 1 93 ? 1.110 33.058 60.429 1.00 22.73 93 ARG A CA 1
ATOM 797 C C . ARG A 1 93 ? 0.887 31.747 59.683 1.00 22.60 93 ARG A C 1
ATOM 798 O O . ARG A 1 93 ? -0.233 31.239 59.614 1.00 20.37 93 ARG A O 1
ATOM 806 N N . LYS A 1 94 ? 1.972 31.198 59.143 1.00 23.58 94 LYS A N 1
ATOM 807 C CA . LYS A 1 94 ? 1.920 29.942 58.401 1.00 25.76 94 LYS A CA 1
ATOM 808 C C . LYS A 1 94 ? 1.525 28.784 59.308 1.00 25.92 94 LYS A C 1
ATOM 809 O O . LYS A 1 94 ? 0.656 27.977 58.964 1.00 25.30 94 LYS A O 1
ATOM 815 N N . ASP A 1 95 ? 2.166 28.693 60.468 1.00 25.07 95 ASP A N 1
ATOM 816 C CA . ASP A 1 95 ? 1.853 27.607 61.381 1.00 25.87 95 ASP A CA 1
ATOM 817 C C . ASP A 1 95 ? 0.521 27.835 62.078 1.00 25.31 95 ASP A C 1
ATOM 818 O O . ASP A 1 95 ? -0.145 26.878 62.491 1.00 25.27 95 ASP A O 1
ATOM 823 N N . PHE A 1 96 ? 0.122 29.097 62.200 1.00 22.95 96 PHE A N 1
ATOM 824 C CA . PHE A 1 96 ? -1.153 29.399 62.825 1.00 22.19 96 PHE A CA 1
ATOM 825 C C . PHE A 1 96 ? -2.242 28.872 61.911 1.00 22.53 96 PHE A C 1
ATOM 826 O O . PHE A 1 96 ? -3.167 28.199 62.356 1.00 23.80 96 PHE A O 1
ATOM 834 N N . ASP A 1 97 ? -2.133 29.180 60.623 1.00 23.84 97 ASP A N 1
ATOM 835 C CA . ASP A 1 97 ? -3.137 28.725 59.678 1.00 24.41 97 ASP A CA 1
ATOM 836 C C . ASP A 1 97 ? -3.171 27.208 59.620 1.00 24.80 97 ASP A C 1
ATOM 837 O O . ASP A 1 97 ? -4.247 26.619 59.497 1.00 24.91 97 ASP A O 1
ATOM 842 N N . GLU A 1 98 ? -2.000 26.579 59.722 1.00 26.05 98 GLU A N 1
ATOM 843 C CA . GLU A 1 98 ? -1.910 25.118 59.731 1.00 28.71 98 GLU A CA 1
ATOM 844 C C . GLU A 1 98 ? -2.689 24.594 60.942 1.00 27.37 98 GLU A C 1
ATOM 845 O O . GLU A 1 98 ? -3.477 23.652 60.833 1.00 27.48 98 GLU A O 1
ATOM 851 N N . TRP A 1 99 ? -2.458 25.215 62.096 1.00 24.33 99 TRP A N 1
ATOM 852 C CA . TRP A 1 99 ? -3.142 24.833 63.324 1.00 22.35 99 TRP A CA 1
ATOM 853 C C . TRP A 1 99 ? -4.657 24.975 63.162 1.00 23.52 99 TRP A C 1
ATOM 854 O O . TRP A 1 99 ? -5.417 24.093 63.563 1.00 22.87 99 TRP A O 1
ATOM 865 N N . LEU A 1 100 ? -5.091 26.084 62.569 1.00 21.92 100 LEU A N 1
ATOM 866 C CA . LEU A 1 100 ? -6.515 26.331 62.359 1.00 21.15 100 LEU A CA 1
ATOM 867 C C . LEU A 1 100 ? -7.181 25.312 61.442 1.00 22.09 100 LEU A C 1
ATOM 868 O O . LEU A 1 100 ? -8.350 24.978 61.621 1.00 22.31 100 LEU A O 1
ATOM 873 N N . SER A 1 101 ? -6.443 24.825 60.452 1.00 23.35 101 SER A N 1
ATOM 874 C CA . SER A 1 101 ? -7.008 23.877 59.505 1.00 24.53 101 SER A CA 1
ATOM 875 C C . SER A 1 101 ? -7.213 22.479 60.071 1.00 24.06 101 SER A C 1
ATOM 876 O O . SER A 1 101 ? -7.882 21.666 59.450 1.00 25.67 101 SER A O 1
ATOM 879 N N . LYS A 1 102 ? -6.656 22.194 61.243 1.00 24.13 102 LYS A N 1
ATOM 880 C CA . LYS A 1 102 ? -6.828 20.872 61.846 1.00 25.46 102 LYS A CA 1
ATOM 881 C C . LYS A 1 102 ? -8.040 20.843 62.777 1.00 24.64 102 LYS A C 1
ATOM 882 O O . LYS A 1 102 ? -8.462 19.784 63.245 1.00 24.16 102 LYS A O 1
ATOM 888 N N . LEU A 1 103 ? -8.604 22.015 63.029 1.00 23.21 103 LEU A N 1
ATOM 889 C CA . LEU A 1 103 ? -9.761 22.138 63.902 1.00 23.40 103 LEU A CA 1
ATOM 890 C C . LEU A 1 103 ? -11.059 21.862 63.139 1.00 24.86 103 LEU A C 1
ATOM 891 O O . LEU A 1 103 ? -11.196 22.244 61.975 1.00 26.36 103 LEU A O 1
ATOM 896 N N . GLU A 1 104 ? -12.005 21.195 63.796 1.00 23.95 104 GLU A N 1
ATOM 897 C CA . GLU A 1 104 ? -13.305 20.913 63.197 1.00 25.61 104 GLU A CA 1
ATOM 898 C C . GLU A 1 104 ? -14.333 21.651 64.049 1.00 25.34 104 GLU A C 1
ATOM 899 O O . GLU A 1 104 ? -14.824 21.124 65.044 1.00 26.48 104 GLU A O 1
ATOM 905 N N . ILE A 1 105 ? -14.639 22.885 63.659 1.00 25.89 105 ILE A N 1
ATOM 906 C CA . ILE A 1 105 ? -15.578 23.724 64.396 1.00 24.14 105 ILE A CA 1
ATOM 907 C C . ILE A 1 105 ? -16.994 23.540 63.878 1.00 24.02 105 ILE A C 1
ATOM 908 O O . ILE A 1 105 ? -17.212 23.442 62.672 1.00 22.95 105 ILE A O 1
ATOM 913 N N . TYR A 1 106 ? -17.957 23.503 64.794 1.00 23.89 106 TYR A N 1
ATOM 914 C CA . TYR A 1 106 ? -19.357 23.301 64.423 1.00 23.62 106 TYR A CA 1
ATOM 915 C C . TYR A 1 106 ? -20.327 24.356 64.924 1.00 23.76 106 TYR A C 1
ATOM 916 O O . TYR A 1 106 ? -19.986 25.235 65.715 1.00 23.21 106 TYR A O 1
ATOM 925 N N . SER A 1 107 ? -21.557 24.219 64.442 1.00 24.27 107 SER A N 1
ATOM 926 C CA . SER A 1 107 ? -22.691 25.056 64.796 1.00 25.62 107 SER A CA 1
ATOM 927 C C . SER A 1 107 ? -23.809 24.029 64.714 1.00 26.55 107 SER A C 1
ATOM 928 O O . SER A 1 107 ? -24.368 23.791 63.642 1.00 27.29 107 SER A O 1
ATOM 931 N N . GLY A 1 108 ? -24.123 23.412 65.846 1.00 27.14 108 GLY A N 1
ATOM 932 C CA . GLY A 1 108 ? -25.127 22.371 65.843 1.00 28.42 108 GLY A CA 1
ATOM 933 C C . GLY A 1 108 ? -24.449 21.173 65.197 1.00 30.12 108 GLY A C 1
ATOM 934 O O . GLY A 1 108 ? -23.474 20.640 65.728 1.00 30.48 108 GLY A O 1
ATOM 935 N N . ASN A 1 109 ? -24.939 20.756 64.036 1.00 32.27 109 ASN A N 1
ATOM 936 C CA . ASN A 1 109 ? -24.349 19.617 63.339 1.00 33.53 109 ASN A CA 1
ATOM 937 C C . ASN A 1 109 ? -23.689 20.067 62.051 1.00 31.97 109 ASN A C 1
ATOM 938 O O . ASN A 1 109 ? -23.137 19.257 61.315 1.00 32.09 109 ASN A O 1
ATOM 943 N N . LYS A 1 110 ? -23.753 21.365 61.785 1.00 30.55 110 LYS A N 1
ATOM 944 C CA . LYS A 1 110 ? -23.148 21.924 60.587 1.00 30.19 110 LYS A CA 1
ATOM 945 C C . LYS A 1 110 ? -21.752 22.488 60.886 1.00 29.54 110 LYS A C 1
ATOM 946 O O . LYS A 1 110 ? -21.576 23.267 61.824 1.00 26.45 110 LYS A O 1
ATOM 952 N N . ARG A 1 111 ? -20.759 22.074 60.101 1.00 28.13 111 ARG A N 1
ATOM 953 C CA . ARG A 1 111 ? -19.407 22.576 60.283 1.00 29.45 111 ARG A CA 1
ATOM 954 C C . ARG A 1 111 ? -19.369 24.015 59.787 1.00 29.42 111 ARG A C 1
ATOM 955 O O . ARG A 1 111 ? -20.034 24.362 58.811 1.00 28.22 111 ARG A O 1
ATOM 963 N N . ILE A 1 112 ? -18.604 24.850 60.483 1.00 29.94 112 ILE A N 1
ATOM 964 C CA . ILE A 1 112 ? -18.475 26.262 60.141 1.00 31.48 112 ILE A CA 1
ATOM 965 C C . ILE A 1 112 ? -17.006 26.658 60.111 1.00 30.43 112 ILE A C 1
ATOM 966 O O . ILE A 1 112 ? -16.144 25.899 60.545 1.00 30.88 112 ILE A O 1
ATOM 971 N N . GLU A 1 113 ? -16.725 27.849 59.595 1.00 30.81 113 GLU A N 1
ATOM 972 C CA . GLU A 1 113 ? -15.357 28.347 59.526 1.00 31.02 113 GLU A CA 1
ATOM 973 C C . GLU A 1 113 ? -15.244 29.741 60.114 1.00 28.64 113 GLU A C 1
ATOM 974 O O . GLU A 1 113 ? -16.113 30.589 59.899 1.00 29.08 113 GLU A O 1
ATOM 980 N N . PRO A 1 114 ? -14.176 29.999 60.883 1.00 27.78 114 PRO A N 1
ATOM 981 C CA . PRO A 1 114 ? -14.044 31.342 61.453 1.00 26.67 114 PRO A CA 1
ATOM 982 C C . PRO A 1 114 ? -13.784 32.356 60.337 1.00 25.58 114 PRO A C 1
ATOM 983 O O . PRO A 1 114 ? -13.176 32.021 59.317 1.00 22.01 114 PRO A O 1
ATOM 987 N N . HIS A 1 115 ? -14.268 33.581 60.524 1.00 25.73 115 HIS A N 1
ATOM 988 C CA . HIS A 1 115 ? -14.082 34.636 59.536 1.00 25.25 115 HIS A CA 1
ATOM 989 C C . HIS A 1 115 ? -12.629 35.118 59.535 1.00 25.17 115 HIS A C 1
ATOM 990 O O . HIS A 1 115 ? -11.888 34.912 60.500 1.00 21.94 115 HIS A O 1
ATOM 997 N N . TRP A 1 116 ? -12.230 35.762 58.442 1.00 24.11 116 TRP A N 1
ATOM 998 C CA . TRP A 1 116 ? -10.878 36.276 58.308 1.00 23.78 116 TRP A CA 1
ATOM 999 C C . TRP A 1 116 ? -10.516 37.192 59.475 1.00 21.03 116 TRP A C 1
ATOM 1000 O O . TRP A 1 116 ? -9.428 37.086 60.029 1.00 20.34 116 TRP A O 1
ATOM 1011 N N . TYR A 1 117 ? -11.432 38.083 59.851 1.00 21.07 117 TYR A N 1
ATOM 1012 C CA . TYR A 1 117 ? -11.165 39.017 60.937 1.00 20.73 117 TYR A CA 1
ATOM 1013 C C . TYR A 1 117 ? -11.042 38.326 62.285 1.00 19.21 117 TYR A C 1
ATOM 1014 O O . TYR A 1 117 ? -10.330 38.810 63.167 1.00 19.73 117 TYR A O 1
ATOM 1023 N N . GLN A 1 118 ? -11.724 37.193 62.442 1.00 18.06 118 GLN A N 1
ATOM 1024 C CA . GLN A 1 118 ? -11.649 36.431 63.683 1.00 17.35 118 GLN A CA 1
ATOM 1025 C C . GLN A 1 118 ? -10.273 35.774 63.744 1.00 18.40 118 GLN A C 1
ATOM 1026 O O . GLN A 1 118 ? -9.631 35.748 64.797 1.00 17.70 118 GLN A O 1
ATOM 1032 N N . LYS A 1 119 ? -9.833 35.247 62.601 1.00 18.19 119 LYS A N 1
ATOM 1033 C CA . LYS A 1 119 ? -8.521 34.614 62.481 1.00 19.35 119 LYS A CA 1
ATOM 1034 C C . LYS A 1 119 ? -7.425 35.649 62.755 1.00 19.03 119 LYS A C 1
ATOM 1035 O O . LYS A 1 119 ? -6.452 35.366 63.451 1.00 19.39 119 LYS A O 1
ATOM 1041 N N . ASP A 1 120 ? -7.587 36.845 62.195 1.00 18.95 120 ASP A N 1
ATOM 1042 C CA . ASP A 1 120 ? -6.624 37.920 62.395 1.00 18.11 120 ASP A CA 1
ATOM 1043 C C . ASP A 1 120 ? -6.547 38.320 63.873 1.00 17.80 120 ASP A C 1
ATOM 1044 O O . ASP A 1 120 ? -5.458 38.438 64.437 1.00 17.86 120 ASP A O 1
ATOM 1049 N N . ALA A 1 121 ? -7.707 38.531 64.492 1.00 17.34 121 ALA A N 1
ATOM 1050 C CA . ALA A 1 121 ? -7.771 38.924 65.901 1.00 17.37 121 ALA A CA 1
ATOM 1051 C C . ALA A 1 121 ? -7.075 37.898 66.803 1.00 19.45 121 ALA A C 1
ATOM 1052 O O . ALA A 1 121 ? -6.280 38.265 67.682 1.00 17.76 121 ALA A O 1
ATOM 1054 N N . VAL A 1 122 ? -7.379 36.617 66.585 1.00 18.30 122 VAL A N 1
ATOM 1055 C CA . VAL A 1 122 ? -6.779 35.540 67.369 1.00 19.30 122 VAL A CA 1
ATOM 1056 C C . VAL A 1 122 ? -5.265 35.512 67.175 1.00 19.70 122 VAL A C 1
ATOM 1057 O O . VAL A 1 122 ? -4.510 35.395 68.141 1.00 19.53 122 VAL A O 1
ATOM 1061 N N . PHE A 1 123 ? -4.823 35.624 65.925 1.00 18.96 123 PHE A N 1
ATOM 1062 C CA . PHE A 1 123 ? -3.397 35.616 65.625 1.00 18.56 123 PHE A CA 1
ATOM 1063 C C . PHE A 1 123 ? -2.689 36.803 66.291 1.00 19.91 123 PHE A C 1
ATOM 1064 O O . PHE A 1 123 ? -1.626 36.641 66.893 1.00 19.42 123 PHE A O 1
ATOM 1072 N N . GLU A 1 124 ? -3.282 37.990 66.172 1.00 20.81 124 GLU A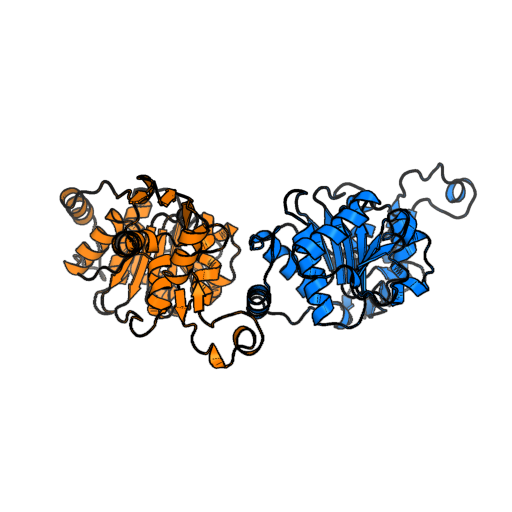 N 1
ATOM 1073 C CA . GLU A 1 124 ? -2.734 39.211 66.769 1.00 22.43 124 GLU A CA 1
ATOM 1074 C C . GLU A 1 124 ? -2.566 39.062 68.279 1.00 22.63 124 GLU A C 1
ATOM 1075 O O . GLU A 1 124 ? -1.549 39.477 68.850 1.00 22.62 124 GLU A O 1
ATOM 1081 N N . GLY A 1 125 ? -3.583 38.480 68.912 1.00 22.13 125 GLY A N 1
ATOM 1082 C CA . GLY A 1 125 ? -3.572 38.297 70.353 1.00 20.51 125 GLY A CA 1
ATOM 1083 C C . GLY A 1 125 ? -2.536 37.314 70.836 1.00 20.99 125 GLY A C 1
ATOM 1084 O O . GLY A 1 125 ? -1.779 37.605 71.768 1.00 19.46 125 GLY A O 1
ATOM 1085 N N . LEU A 1 126 ? -2.495 36.148 70.198 1.00 19.57 126 LEU A N 1
ATOM 1086 C CA . LEU A 1 126 ? -1.544 35.115 70.571 1.00 19.08 126 LEU A CA 1
ATOM 1087 C C . LEU A 1 126 ? -0.090 35.563 70.453 1.00 18.05 126 LEU A C 1
ATOM 1088 O O . LEU A 1 126 ? 0.677 35.432 71.402 1.00 17.87 126 LEU A O 1
ATOM 1093 N N . VAL A 1 127 ? 0.286 36.090 69.291 1.00 18.16 127 VAL A N 1
ATOM 1094 C CA . VAL A 1 127 ? 1.655 36.548 69.066 1.00 18.63 127 VAL A CA 1
ATOM 1095 C C . VAL A 1 127 ? 2.112 37.593 70.092 1.00 20.00 127 VAL A C 1
ATOM 1096 O O . VAL A 1 127 ? 3.194 37.481 70.682 1.00 17.99 127 VAL A O 1
ATOM 1100 N N . ASN A 1 128 ? 1.271 38.599 70.304 1.00 19.97 128 ASN A N 1
ATOM 1101 C CA . ASN A 1 128 ? 1.586 39.679 71.222 1.00 19.71 128 ASN A CA 1
ATOM 1102 C C . ASN A 1 128 ? 1.238 39.426 72.687 1.00 19.63 128 ASN A C 1
ATOM 1103 O O . ASN A 1 128 ? 1.495 40.271 73.542 1.00 20.29 128 ASN A O 1
ATOM 1108 N N . ARG A 1 129 ? 0.663 38.259 72.970 1.00 20.16 129 ARG A N 1
ATOM 1109 C CA . ARG A 1 129 ? 0.326 37.857 74.339 1.00 19.52 129 ARG A CA 1
ATOM 1110 C C . ARG A 1 129 ? -0.820 38.594 75.026 1.00 19.91 129 ARG A C 1
ATOM 1111 O O . ARG A 1 129 ? -1.648 37.962 75.683 1.00 18.70 129 ARG A O 1
ATOM 1119 N N . ARG A 1 130 ? -0.874 39.918 74.898 1.00 18.26 130 ARG A N 1
ATOM 1120 C CA . ARG A 1 130 ? -1.938 40.668 75.557 1.00 18.73 130 ARG A CA 1
ATOM 1121 C C . ARG A 1 130 ? -2.378 41.888 74.762 1.00 17.88 130 ARG A C 1
ATOM 1122 O O . ARG A 1 130 ? -1.558 42.738 74.422 1.00 18.47 130 ARG A O 1
ATOM 1130 N N . ARG A 1 131 ? -3.679 41.960 74.470 1.00 16.93 131 ARG A N 1
ATOM 1131 C CA . ARG A 1 131 ? -4.257 43.064 73.707 1.00 18.73 131 ARG A CA 1
ATOM 1132 C C . ARG A 1 131 ? -5.702 43.351 74.088 1.00 19.63 131 ARG A C 1
ATOM 1133 O O . ARG A 1 131 ? -6.383 42.528 74.705 1.00 17.19 131 ARG A O 1
ATOM 1141 N N . ILE A 1 132 ? -6.158 44.540 73.708 1.00 20.81 132 ILE A N 1
ATOM 1142 C CA . ILE A 1 132 ? -7.548 44.909 73.891 1.00 20.60 132 ILE A CA 1
ATOM 1143 C C . ILE A 1 132 ? -7.996 44.714 72.453 1.00 20.91 132 ILE A C 1
ATOM 1144 O O . ILE A 1 132 ? -7.585 45.458 71.566 1.00 21.45 132 ILE A O 1
ATOM 1149 N N . LEU A 1 133 ? -8.798 43.682 72.222 1.00 20.86 133 LEU A N 1
ATOM 1150 C CA . LEU A 1 133 ? -9.280 43.385 70.893 1.00 20.71 133 LEU A CA 1
ATOM 1151 C C . LEU A 1 133 ? -10.523 44.228 70.676 1.00 22.04 133 LEU A C 1
ATOM 1152 O O . LEU A 1 133 ? -11.580 43.964 71.250 1.00 19.69 133 LEU A O 1
ATOM 1157 N N . ASN A 1 134 ? -10.377 45.255 69.850 1.00 23.20 134 ASN A N 1
ATOM 1158 C CA . ASN A 1 134 ? -11.467 46.169 69.570 1.00 25.72 134 ASN A CA 1
ATOM 1159 C C . ASN A 1 134 ? -12.328 45.700 68.397 1.00 26.55 134 ASN A C 1
ATOM 1160 O O . ASN A 1 134 ? -12.122 46.123 67.261 1.00 27.16 134 ASN A O 1
ATOM 1165 N N . LEU A 1 135 ? -13.289 44.819 68.672 1.00 28.21 135 LEU A N 1
ATOM 1166 C CA . LEU A 1 135 ? -14.174 44.312 67.627 1.00 30.64 135 LEU A CA 1
ATOM 1167 C C . LEU A 1 135 ? -15.627 44.435 68.044 1.00 30.92 135 LEU A C 1
ATOM 1168 O O . LEU A 1 135 ? -15.952 44.281 69.219 1.00 30.42 135 LEU A O 1
ATOM 1173 N N . PRO A 1 136 ? -16.523 44.701 67.074 1.00 32.33 136 PRO A N 1
ATOM 1174 C CA . PRO A 1 136 ? -17.968 44.856 67.282 1.00 32.69 136 PRO A CA 1
ATOM 1175 C C . PRO A 1 136 ? -18.638 43.606 67.855 1.00 33.98 136 PRO A C 1
ATOM 1176 O O . PRO A 1 136 ? -18.212 42.477 67.594 1.00 34.07 136 PRO A O 1
ATOM 1180 N N . THR A 1 137 ? -19.692 43.818 68.635 1.00 34.62 137 THR A N 1
ATOM 1181 C CA . THR A 1 137 ? -20.406 42.716 69.269 1.00 36.94 137 THR A CA 1
ATOM 1182 C C . THR A 1 137 ? -20.852 41.648 68.262 1.00 36.72 137 THR A C 1
ATOM 1183 O O . THR A 1 137 ? -21.187 40.521 68.635 1.00 36.26 137 THR A O 1
ATOM 1187 N N . SER A 1 138 ? -20.840 42.000 66.983 1.00 38.03 138 SER A N 1
ATOM 1188 C CA . SER A 1 138 ? -21.246 41.059 65.942 1.00 39.47 138 SER A CA 1
ATOM 1189 C C . SER A 1 138 ? -20.100 40.143 65.507 1.00 39.77 138 SER A C 1
ATOM 1190 O O . SER A 1 138 ? -20.337 39.063 64.964 1.00 41.26 138 SER A O 1
ATOM 1193 N N . ALA A 1 139 ? -18.862 40.567 65.754 1.00 39.20 139 ALA A N 1
ATOM 1194 C CA . ALA A 1 139 ? -17.684 39.780 65.379 1.00 38.80 139 ALA A CA 1
ATOM 1195 C C . ALA A 1 139 ? -17.664 38.378 66.003 1.00 37.54 139 ALA A C 1
ATOM 1196 O O . ALA A 1 139 ? -16.601 37.752 66.084 1.00 36.56 139 ALA A O 1
ATOM 1198 N N . GLY A 1 140 ? -18.835 37.896 66.431 1.00 36.15 140 GLY A N 1
ATOM 1199 C CA . GLY A 1 140 ? -18.942 36.576 67.040 1.00 34.17 140 GLY A CA 1
ATOM 1200 C C . GLY A 1 140 ? -17.723 36.318 67.897 1.00 32.23 140 GLY A C 1
ATOM 1201 O O . GLY A 1 140 ? -16.920 35.424 67.607 1.00 33.89 140 GLY A O 1
ATOM 1202 N N . ARG A 1 141 ? -17.591 37.110 68.956 1.00 29.28 141 ARG A N 1
ATOM 1203 C CA . ARG A 1 141 ? -16.451 37.029 69.854 1.00 26.12 141 ARG A CA 1
ATOM 1204 C C . ARG A 1 141 ? -16.292 35.739 70.608 1.00 22.33 141 ARG A C 1
ATOM 1205 O O . ARG A 1 141 ? -15.207 35.465 71.086 1.00 23.90 141 ARG A O 1
ATOM 1213 N N . SER A 1 142 ? -17.357 34.955 70.743 1.00 22.04 142 SER A N 1
ATOM 1214 C CA . SER A 1 142 ? -17.255 33.700 71.487 1.00 20.43 142 SER A CA 1
ATOM 1215 C C . SER A 1 142 ? -16.309 32.736 70.795 1.00 20.31 142 SER A C 1
ATOM 1216 O O . SER A 1 142 ? -15.609 31.977 71.461 1.00 19.70 142 SER A O 1
ATOM 1219 N N . LEU A 1 143 ? -16.285 32.773 69.461 1.00 18.68 143 LEU A N 1
ATOM 1220 C CA . LEU A 1 143 ? -15.404 31.898 68.689 1.00 16.67 143 LEU A CA 1
ATOM 1221 C C . LEU A 1 143 ? -13.965 32.381 68.817 1.00 17.12 143 LEU A C 1
ATOM 1222 O O . LEU A 1 143 ? -13.036 31.572 68.851 1.00 17.51 143 LEU A O 1
ATOM 1227 N N . ILE A 1 144 ? -13.781 33.700 68.883 1.00 17.14 144 ILE A N 1
ATOM 1228 C CA . ILE A 1 144 ? -12.444 34.271 69.034 1.00 16.45 144 ILE A CA 1
ATOM 1229 C C . ILE A 1 144 ? -11.908 33.831 70.386 1.00 15.88 144 ILE A C 1
ATOM 1230 O O . ILE A 1 144 ? -10.767 33.402 70.503 1.00 16.17 144 ILE A O 1
ATOM 1235 N N . GLN A 1 145 ? -12.752 33.934 71.406 1.00 14.61 145 GLN A N 1
ATOM 1236 C CA . GLN A 1 145 ? -12.381 33.530 72.754 1.00 15.38 145 GLN A CA 1
ATOM 1237 C C . GLN A 1 145 ? -12.135 32.016 72.839 1.00 14.61 145 GLN A C 1
ATOM 1238 O O . GLN A 1 145 ? -11.201 31.566 73.505 1.00 15.50 145 GLN A O 1
ATOM 1244 N N . ALA A 1 146 ? -12.968 31.234 72.156 1.00 17.15 146 ALA A N 1
ATOM 1245 C CA . ALA A 1 146 ? -12.820 29.772 72.140 1.00 15.57 146 ALA A CA 1
ATOM 1246 C C . ALA A 1 146 ? -11.502 29.369 71.481 1.00 15.25 146 ALA A C 1
ATOM 1247 O O . ALA A 1 146 ? -10.810 28.478 71.963 1.00 15.63 146 ALA A O 1
ATOM 1249 N N . LEU A 1 147 ? -11.154 30.026 70.379 1.00 15.35 147 LEU A N 1
ATOM 1250 C CA . LEU A 1 147 ? -9.911 29.708 69.679 1.00 15.94 147 LEU A CA 1
ATOM 1251 C C . LEU A 1 147 ? -8.689 30.062 70.524 1.00 15.90 147 LEU A C 1
ATOM 1252 O O . LEU A 1 147 ? -7.714 29.313 70.570 1.00 16.84 147 LEU A O 1
ATOM 1257 N N . LEU A 1 148 ? -8.752 31.208 71.192 1.00 16.16 148 LEU A N 1
ATOM 1258 C CA . LEU A 1 148 ? -7.677 31.657 72.063 1.00 15.69 148 LEU A CA 1
ATOM 1259 C C . LEU A 1 148 ? -7.477 30.661 73.217 1.00 16.01 148 LEU A C 1
ATOM 1260 O O . LEU A 1 148 ? -6.344 30.306 73.535 1.00 17.47 148 LEU A O 1
ATOM 1265 N N . ALA A 1 149 ? -8.571 30.209 73.833 1.00 14.94 149 ALA A N 1
ATOM 1266 C CA . ALA A 1 149 ? -8.487 29.242 74.933 1.00 15.98 149 ALA A CA 1
ATOM 1267 C C . ALA A 1 149 ? -7.994 27.863 74.443 1.00 18.10 149 ALA A C 1
ATOM 1268 O O . ALA A 1 149 ? -7.188 27.216 75.113 1.00 16.76 149 ALA A O 1
ATOM 1270 N N . ARG A 1 150 ? -8.480 27.426 73.278 1.00 18.03 150 ARG A N 1
ATOM 1271 C CA . ARG A 1 150 ? -8.067 26.155 72.660 1.00 18.78 150 ARG A CA 1
ATOM 1272 C C . ARG A 1 150 ? -6.547 26.157 72.461 1.00 18.51 150 ARG A C 1
ATOM 1273 O O . ARG A 1 150 ? -5.853 25.205 72.814 1.00 18.71 150 ARG A O 1
ATOM 1281 N N . TYR A 1 151 ? -6.045 27.228 71.851 1.00 17.21 151 TYR A N 1
ATOM 1282 C CA . TYR A 1 151 ? -4.623 27.359 71.599 1.00 16.88 151 TYR A CA 1
ATOM 1283 C C . TYR A 1 151 ? -3.838 27.210 72.886 1.00 15.10 151 TYR A C 1
ATOM 1284 O O . TYR A 1 151 ? -2.894 26.438 72.949 1.00 17.76 151 TYR A O 1
ATOM 1293 N N . TYR A 1 152 ? -4.221 27.968 73.906 1.00 14.02 152 TYR A N 1
ATOM 1294 C CA . TYR A 1 152 ? -3.536 27.912 75.192 1.00 15.21 152 TYR A CA 1
ATOM 1295 C C . TYR A 1 152 ? -3.603 26.507 75.792 1.00 15.30 152 TYR A C 1
ATOM 1296 O O . TYR A 1 152 ? -2.601 25.964 76.267 1.00 14.65 152 TYR A O 1
ATOM 1305 N N . LEU A 1 153 ? -4.800 25.933 75.773 1.00 15.23 153 LEU A N 1
ATOM 1306 C CA . LEU A 1 153 ? -5.044 24.599 76.311 1.00 15.91 153 LEU A CA 1
ATOM 1307 C C . LEU A 1 153 ? -4.048 23.593 75.728 1.00 17.22 153 LEU A C 1
ATOM 1308 O O . LEU A 1 153 ? -3.441 22.800 76.453 1.00 16.72 153 LEU A O 1
ATOM 1313 N N . GLU A 1 154 ? -3.859 23.642 74.416 1.00 17.73 154 GLU A N 1
ATOM 1314 C CA . GLU A 1 154 ? -2.952 22.715 73.753 1.00 18.31 154 GLU A CA 1
ATOM 1315 C C . GLU A 1 154 ? -1.463 22.968 73.982 1.00 19.05 154 GLU A C 1
ATOM 1316 O O . GLU A 1 154 ? -0.657 22.039 73.924 1.00 19.51 154 GLU A O 1
ATOM 1322 N N . ASN A 1 155 ? -1.096 24.213 74.250 1.00 19.31 155 ASN A N 1
ATOM 1323 C CA . ASN A 1 155 ? 0.307 24.564 74.418 1.00 20.03 155 ASN A CA 1
ATOM 1324 C C . ASN A 1 155 ? 0.846 24.854 75.822 1.00 19.86 155 ASN A C 1
ATOM 1325 O O . ASN A 1 155 ? 2.061 24.958 76.000 1.00 19.78 155 ASN A O 1
ATOM 1330 N N . TYR A 1 156 ? -0.038 24.994 76.810 1.00 20.87 156 TYR A N 1
ATOM 1331 C CA . TYR A 1 156 ? 0.388 25.282 78.178 1.00 20.45 156 TYR A CA 1
ATOM 1332 C C . TYR A 1 156 ? -0.408 24.513 79.221 1.00 21.30 156 TYR A C 1
ATOM 1333 O O . TYR A 1 156 ? -1.523 24.076 78.962 1.00 20.87 156 TYR A O 1
ATOM 1342 N N . GLU A 1 157 ? 0.169 24.374 80.411 1.00 23.04 157 GLU A N 1
ATOM 1343 C CA . GLU A 1 157 ? -0.472 23.637 81.487 1.00 26.49 157 GLU A CA 1
ATOM 1344 C C . GLU A 1 157 ? -1.379 24.392 82.450 1.00 26.59 157 GLU A C 1
ATOM 1345 O O . GLU A 1 157 ? -2.137 23.769 83.195 1.00 29.23 157 GLU A O 1
ATOM 1351 N N . GLY A 1 158 ? -1.314 25.713 82.476 1.00 24.64 158 GLY A N 1
ATOM 1352 C CA . GLY A 1 158 ? -2.187 26.421 83.404 1.00 24.34 158 GLY A CA 1
ATOM 1353 C C . GLY A 1 158 ? -3.680 26.332 83.099 1.00 21.58 158 GLY A C 1
ATOM 1354 O O . GLY A 1 158 ? -4.146 25.435 82.389 1.00 20.98 158 GLY A O 1
ATOM 1355 N N . LYS A 1 159 ? -4.440 27.269 83.653 1.00 19.46 159 LYS A N 1
ATOM 1356 C CA . LYS A 1 159 ? -5.876 27.325 83.424 1.00 16.68 159 LYS A CA 1
ATOM 1357 C C . LYS A 1 159 ? -6.223 28.610 82.695 1.00 15.44 159 LYS A C 1
ATOM 1358 O O . LYS A 1 159 ? -5.386 29.511 82.566 1.00 12.97 159 LYS A O 1
ATOM 1364 N N . ILE A 1 160 ? -7.463 28.682 82.219 1.00 16.94 160 ILE A N 1
ATOM 1365 C CA . ILE A 1 160 ? -7.961 29.852 81.500 1.00 16.53 160 ILE A CA 1
ATOM 1366 C C . ILE A 1 160 ? -9.150 30.447 82.266 1.00 16.73 160 ILE A C 1
ATOM 1367 O O . ILE A 1 160 ? -10.099 29.728 82.611 1.00 16.22 160 ILE A O 1
ATOM 1372 N N . LEU A 1 161 ? -9.075 31.751 82.551 1.00 15.43 161 LEU A N 1
ATOM 1373 C CA . LEU A 1 161 ? -10.142 32.461 83.263 1.00 15.34 161 LEU A CA 1
ATOM 1374 C C . LEU A 1 161 ? -10.845 33.348 82.251 1.00 16.07 161 LEU A C 1
ATOM 1375 O O . LEU A 1 161 ? -10.201 34.157 81.578 1.00 15.58 161 LEU A O 1
ATOM 1380 N N . ILE A 1 162 ? -12.161 33.194 82.143 1.00 15.00 162 ILE A N 1
ATOM 1381 C CA . ILE A 1 162 ? -12.949 33.999 81.231 1.00 14.79 162 ILE A CA 1
ATOM 1382 C C . ILE A 1 162 ? -13.972 34.745 82.074 1.00 13.97 162 ILE A C 1
ATOM 1383 O O . ILE A 1 162 ? -14.755 34.127 82.785 1.00 14.56 162 ILE A O 1
ATOM 1388 N N . ILE A 1 163 ? -13.946 36.073 82.005 1.00 13.78 163 ILE A N 1
ATOM 1389 C CA . ILE A 1 163 ? -14.866 36.914 82.777 1.00 13.50 163 ILE A CA 1
ATOM 1390 C C . ILE A 1 163 ? -15.960 37.475 81.862 1.00 13.38 163 ILE A C 1
ATOM 1391 O O . ILE A 1 163 ? -15.669 38.092 80.848 1.00 13.25 163 ILE A O 1
ATOM 1396 N N . VAL A 1 164 ? -17.219 37.245 82.213 1.00 16.12 164 VAL A N 1
ATOM 1397 C CA . VAL A 1 164 ? -18.323 37.745 81.400 1.00 18.05 164 VAL A CA 1
ATOM 1398 C C . VAL A 1 164 ? -19.174 38.703 82.232 1.00 19.33 164 VAL A C 1
ATOM 1399 O O . VAL A 1 164 ? -19.133 38.665 83.461 1.00 19.65 164 VAL A O 1
ATOM 1403 N N . PRO A 1 165 ? -19.945 39.582 81.570 1.00 20.11 165 PRO A N 1
ATOM 1404 C CA . PRO A 1 165 ? -20.782 40.540 82.299 1.00 20.63 165 PRO A CA 1
ATOM 1405 C C . PRO A 1 165 ? -21.901 40.019 83.202 1.00 21.27 165 PRO A C 1
ATOM 1406 O O . PRO A 1 165 ? -22.220 40.665 84.203 1.00 23.03 165 PRO A O 1
ATOM 1410 N N . THR A 1 166 ? -22.490 38.864 82.891 1.00 20.02 166 THR A N 1
ATOM 1411 C CA . THR A 1 166 ? -23.582 38.345 83.727 1.00 18.93 166 THR A CA 1
ATOM 1412 C C . THR A 1 166 ? -23.567 36.834 83.897 1.00 18.67 166 THR A C 1
ATOM 1413 O O . THR A 1 166 ? -22.902 36.118 83.151 1.00 19.34 166 THR A O 1
ATOM 1417 N N . THR A 1 167 ? -24.328 36.355 84.875 1.00 19.95 167 THR A N 1
ATOM 1418 C CA . THR A 1 167 ? -24.418 34.924 85.138 1.00 21.12 167 THR A CA 1
ATOM 1419 C C . THR A 1 167 ? -25.025 34.186 83.956 1.00 20.64 167 THR A C 1
ATOM 1420 O O . THR A 1 167 ? -24.628 33.067 83.644 1.00 23.19 167 THR A O 1
ATOM 1424 N N . ALA A 1 168 ? -25.995 34.801 83.297 1.00 20.70 168 ALA A N 1
ATOM 1425 C CA . ALA A 1 168 ? -26.620 34.169 82.140 1.00 21.28 168 ALA A CA 1
ATOM 1426 C C . ALA A 1 168 ? -25.589 33.965 81.032 1.00 19.61 168 ALA A C 1
ATOM 1427 O O . ALA A 1 168 ? -25.653 32.986 80.297 1.00 19.51 168 ALA A O 1
ATOM 1429 N N . LEU A 1 169 ? -24.638 34.892 80.921 1.00 18.60 169 LEU A N 1
ATOM 1430 C CA . LEU A 1 169 ? -23.607 34.815 79.892 1.00 18.77 169 LEU A CA 1
ATOM 1431 C C . LEU A 1 169 ? -22.521 33.807 80.241 1.00 18.39 169 LEU A C 1
ATOM 1432 O O . LEU A 1 169 ? -21.770 33.354 79.378 1.00 18.45 169 LEU A O 1
ATOM 1437 N N . THR A 1 170 ? -22.441 33.476 81.521 1.00 19.27 170 THR A N 1
ATOM 1438 C CA . THR A 1 170 ? -21.494 32.492 82.016 1.00 19.45 170 THR A CA 1
ATOM 1439 C C . THR A 1 170 ? -21.916 31.154 81.412 1.00 20.25 170 THR A C 1
ATOM 1440 O O . THR A 1 170 ? -21.103 30.418 80.852 1.00 20.30 170 THR A O 1
ATOM 1444 N N . THR A 1 171 ? -23.208 30.867 81.507 1.00 21.09 171 THR A N 1
ATOM 1445 C CA . THR A 1 171 ? -23.781 29.639 80.967 1.00 23.06 171 THR A CA 1
ATOM 1446 C C . THR A 1 171 ? -23.715 29.617 79.450 1.00 21.50 171 THR A C 1
ATOM 1447 O O . THR A 1 171 ? -23.425 28.586 78.849 1.00 21.14 171 THR A O 1
ATOM 1451 N N . GLN A 1 172 ? -23.990 30.763 78.838 1.00 20.64 172 GLN A N 1
ATOM 1452 C CA . GLN A 1 172 ? -23.970 30.895 77.386 1.00 20.91 172 GLN A CA 1
ATOM 1453 C C . GLN A 1 172 ? -22.576 30.654 76.816 1.00 20.11 172 GLN A C 1
ATOM 1454 O O . GLN A 1 172 ? -22.422 29.982 75.797 1.00 19.59 172 GLN A O 1
ATOM 1460 N N . MET A 1 173 ? -21.561 31.197 77.479 1.00 19.00 173 MET A N 1
ATOM 1461 C CA . MET A 1 173 ? -20.184 31.036 77.021 1.00 19.45 173 MET A CA 1
ATOM 1462 C C . MET A 1 173 ? -19.767 29.574 77.049 1.00 18.72 173 MET A C 1
ATOM 1463 O O . MET A 1 173 ? -19.134 29.082 76.117 1.00 18.68 173 MET A O 1
ATOM 1468 N N . ALA A 1 174 ? -20.117 28.894 78.137 1.00 19.23 174 ALA A N 1
ATOM 1469 C CA . ALA A 1 174 ? -19.786 27.486 78.318 1.00 17.81 174 ALA A CA 1
ATOM 1470 C C . ALA A 1 174 ? -20.495 26.665 77.254 1.00 18.11 174 ALA A C 1
ATOM 1471 O O . ALA A 1 174 ? -19.913 25.758 76.664 1.00 17.47 174 ALA A O 1
ATOM 1473 N N . ASP A 1 175 ? -21.757 26.990 77.003 1.00 18.43 175 ASP A N 1
ATOM 1474 C CA . ASP A 1 175 ? -22.519 26.276 76.001 1.00 19.51 175 ASP A CA 1
ATOM 1475 C C . ASP A 1 175 ? -21.951 26.516 74.601 1.00 20.42 175 ASP A C 1
ATOM 1476 O O . ASP A 1 175 ? -21.875 25.582 73.800 1.00 20.43 175 ASP A O 1
ATOM 1481 N N . ASP A 1 176 ? -21.543 27.754 74.304 1.00 19.73 176 ASP A N 1
ATOM 1482 C CA . ASP A 1 176 ? -20.981 28.060 72.992 1.00 18.42 176 ASP A CA 1
ATOM 1483 C C . ASP A 1 176 ? -19.737 27.228 72.737 1.00 18.47 176 ASP A C 1
ATOM 1484 O O . ASP A 1 176 ? -19.613 26.601 71.688 1.00 17.73 176 ASP A O 1
ATOM 1489 N N . PHE A 1 177 ? -18.814 27.239 73.700 1.00 18.63 177 PHE A N 1
ATOM 1490 C CA . PHE A 1 177 ? -17.555 26.490 73.606 1.00 17.46 177 PHE A CA 1
ATOM 1491 C C . PHE A 1 177 ? -17.797 25.021 73.288 1.00 17.45 177 PHE A C 1
ATOM 1492 O O . PHE A 1 177 ? -17.059 24.416 72.508 1.00 18.72 177 PHE A O 1
ATOM 1500 N N . VAL A 1 178 ? -18.825 24.444 73.900 1.00 17.19 178 VAL A N 1
ATOM 1501 C CA . VAL A 1 178 ? -19.151 23.041 73.667 1.00 17.13 178 VAL A CA 1
ATOM 1502 C C . VAL A 1 178 ? -19.849 22.872 72.309 1.00 19.28 178 VAL A C 1
ATOM 1503 O O . VAL A 1 178 ? -19.676 21.851 71.641 1.00 19.62 178 VAL A O 1
ATOM 1507 N N . ASP A 1 179 ? -20.626 23.869 71.885 1.00 19.58 179 ASP A N 1
ATOM 1508 C CA . ASP A 1 179 ? -21.301 23.771 70.591 1.00 21.02 179 ASP A CA 1
ATOM 1509 C C . ASP A 1 179 ? -20.270 23.748 69.463 1.00 20.74 179 ASP A C 1
ATOM 1510 O O . ASP A 1 179 ? -20.433 23.021 68.474 1.00 19.41 179 ASP A O 1
ATOM 1515 N N . TYR A 1 180 ? -19.210 24.539 69.619 1.00 18.54 180 TYR A N 1
ATOM 1516 C CA . TYR A 1 180 ? -18.137 24.600 68.621 1.00 19.85 180 TYR A CA 1
ATOM 1517 C C . TYR A 1 180 ? -17.422 23.252 68.545 1.00 20.01 180 TYR A C 1
ATOM 1518 O O . TYR A 1 180 ? -16.875 22.865 67.499 1.00 17.38 180 TYR A O 1
ATOM 1527 N N . ARG A 1 181 ? -17.432 22.568 69.688 1.00 19.73 181 ARG A N 1
ATOM 1528 C CA . ARG A 1 181 ? -16.809 21.268 69.882 1.00 18.71 181 ARG A CA 1
ATOM 1529 C C . ARG A 1 181 ? -15.315 21.382 70.118 1.00 18.63 181 ARG A C 1
ATOM 1530 O O . ARG A 1 181 ? -14.566 20.434 69.882 1.00 18.76 181 ARG A O 1
ATOM 1538 N N . LEU A 1 182 ? -14.889 22.552 70.587 1.00 17.11 182 LEU A N 1
ATOM 1539 C CA . LEU A 1 182 ? -13.482 22.776 70.904 1.00 16.67 182 LEU A CA 1
ATOM 1540 C C . LEU A 1 182 ? -13.250 22.376 72.368 1.00 16.28 182 LEU A C 1
ATOM 1541 O O . LEU A 1 182 ? -12.116 22.145 72.790 1.00 14.90 182 LEU A O 1
ATOM 1546 N N . PHE A 1 183 ? -14.343 22.282 73.123 1.00 16.16 183 PHE A N 1
ATOM 1547 C CA . PHE A 1 183 ? -14.305 21.906 74.534 1.00 16.95 183 PHE A CA 1
ATOM 1548 C C . PHE A 1 183 ? -15.514 21.051 74.891 1.00 17.06 183 PHE A C 1
ATOM 1549 O O . PHE A 1 183 ? -16.513 21.044 74.173 1.00 17.58 183 PHE A O 1
ATOM 1557 N N . SER A 1 184 ? -15.414 20.341 76.012 1.00 18.67 184 SER A N 1
ATOM 1558 C CA . SER A 1 184 ? -16.511 19.524 76.530 1.00 19.85 184 SER A CA 1
ATOM 1559 C C . SER A 1 184 ? -16.889 20.177 77.868 1.00 20.06 184 SER A C 1
ATOM 1560 O O . SER A 1 184 ? -16.086 20.926 78.433 1.00 19.00 184 SER A O 1
ATOM 1563 N N . HIS A 1 185 ? -18.093 19.915 78.378 1.00 21.44 185 HIS A N 1
ATOM 1564 C CA . HIS A 1 185 ? -18.502 20.533 79.644 1.00 21.46 185 HIS A CA 1
ATOM 1565 C C . HIS A 1 185 ? -17.650 20.180 80.850 1.00 21.58 185 HIS A C 1
ATOM 1566 O O . HIS A 1 185 ? -17.421 21.029 81.720 1.00 21.06 185 HIS A O 1
ATOM 1573 N N . ALA A 1 186 ? -17.171 18.939 80.907 1.00 19.90 186 ALA A N 1
ATOM 1574 C CA . ALA A 1 186 ? -16.337 18.514 82.023 1.00 18.77 186 ALA A CA 1
ATOM 1575 C C . ALA A 1 186 ? -15.071 19.373 82.097 1.00 18.03 186 ALA A C 1
ATOM 1576 O O . ALA A 1 186 ? -14.404 19.428 83.131 1.00 18.83 186 ALA A O 1
ATOM 1578 N N . MET A 1 187 ? -14.757 20.049 80.996 1.00 18.07 187 MET A N 1
ATOM 1579 C CA . MET A 1 187 ? -13.578 20.913 80.902 1.00 19.26 187 MET A CA 1
ATOM 1580 C C . MET A 1 187 ? -13.847 22.385 81.286 1.00 19.09 187 MET A C 1
ATOM 1581 O O . MET A 1 187 ? -12.922 23.197 81.369 1.00 17.14 187 MET A O 1
ATOM 1586 N N . ILE A 1 188 ? -15.109 22.731 81.517 1.00 20.28 188 ILE A N 1
ATOM 1587 C CA . ILE A 1 188 ? -15.457 24.110 81.838 1.00 18.85 188 ILE A CA 1
ATOM 1588 C C . ILE A 1 188 ? -16.240 24.250 83.142 1.00 20.68 188 ILE A C 1
ATOM 1589 O O . ILE A 1 188 ? -17.374 23.778 83.261 1.00 20.51 188 ILE A O 1
ATOM 1594 N N . LYS A 1 189 ? -15.615 24.899 84.121 1.00 20.89 189 LYS A N 1
ATOM 1595 C CA . LYS A 1 189 ? -16.235 25.122 85.423 1.00 20.12 189 LYS A CA 1
ATOM 1596 C C . LYS A 1 189 ? -16.844 26.516 85.490 1.00 19.96 189 LYS A C 1
ATOM 1597 O O . LYS A 1 189 ? -16.154 27.509 85.272 1.00 19.16 189 LYS A O 1
ATOM 1603 N N . LYS A 1 190 ? -18.135 26.599 85.776 1.00 20.14 190 LYS A N 1
ATOM 1604 C CA . LYS A 1 190 ? -18.772 27.905 85.889 1.00 22.99 190 LYS A CA 1
ATOM 1605 C C . LYS A 1 190 ? -18.824 28.243 87.375 1.00 23.15 190 LYS A C 1
ATOM 1606 O O . LYS A 1 190 ? -19.282 27.435 88.176 1.00 22.15 190 LYS A O 1
ATOM 1612 N N . ILE A 1 191 ? -18.319 29.408 87.759 1.00 24.45 191 ILE A N 1
ATOM 1613 C CA . ILE A 1 191 ? -18.354 29.787 89.167 1.00 27.67 191 ILE A CA 1
ATOM 1614 C C . ILE A 1 191 ? -19.378 30.889 89.401 1.00 29.27 191 ILE A C 1
ATOM 1615 O O . ILE A 1 191 ? -19.780 31.581 88.466 1.00 29.66 191 ILE A O 1
ATOM 1620 N N . GLY A 1 192 ? -19.805 31.040 90.651 1.00 31.38 192 GLY A N 1
ATOM 1621 C CA . GLY A 1 192 ? -20.781 32.065 90.979 1.00 34.28 192 GLY A CA 1
ATOM 1622 C C . GLY A 1 192 ? -22.226 31.594 90.977 1.00 36.76 192 GLY A C 1
ATOM 1623 O O . GLY A 1 192 ? -22.518 30.446 91.326 1.00 37.38 192 GLY A O 1
ATOM 1624 N N . GLY A 1 193 ? -23.130 32.489 90.577 1.00 38.51 193 GLY A N 1
ATOM 1625 C CA . GLY A 1 193 ? -24.551 32.180 90.545 1.00 40.51 193 GLY A CA 1
ATOM 1626 C C . GLY A 1 193 ? -24.948 31.009 89.666 1.00 42.76 193 GLY A C 1
ATOM 1627 O O . GLY A 1 193 ? -25.325 29.950 90.174 1.00 44.59 193 GLY A O 1
ATOM 1628 N N . GLY A 1 194 ? -24.882 31.199 88.351 1.00 42.93 194 GLY A N 1
ATOM 1629 C CA . GLY A 1 194 ? -25.232 30.130 87.429 1.00 43.91 194 GLY A CA 1
ATOM 1630 C C . GLY A 1 194 ? -24.062 29.178 87.281 1.00 43.55 194 GLY A C 1
ATOM 1631 O O . GLY A 1 194 ? -23.903 28.510 86.257 1.00 42.30 194 GLY A O 1
ATOM 1632 N N . ALA A 1 195 ? -23.247 29.135 88.331 1.00 45.17 195 ALA A N 1
ATOM 1633 C CA . ALA A 1 195 ? -22.053 28.298 88.415 1.00 46.61 195 ALA A CA 1
ATOM 1634 C C . ALA A 1 195 ? -22.360 26.822 88.226 1.00 46.57 195 ALA A C 1
ATOM 1635 O O . ALA A 1 195 ? -22.652 26.130 89.199 1.00 47.38 195 ALA A O 1
ATOM 1637 N N . SER A 1 196 ? -22.264 26.343 86.984 1.00 47.31 196 SER A N 1
ATOM 1638 C CA . SER A 1 196 ? -22.549 24.941 86.651 1.00 46.04 196 SER A CA 1
ATOM 1639 C C . SER A 1 196 ? -23.837 24.500 87.365 1.00 46.69 196 SER A C 1
ATOM 1640 O O . SER A 1 196 ? -24.346 25.202 88.242 1.00 46.47 196 SER A O 1
ATOM 1643 N N . LYS A 1 197 ? -24.401 23.363 86.978 1.00 46.87 197 LYS A N 1
ATOM 1644 C CA . LYS A 1 197 ? -25.595 22.909 87.683 1.00 47.91 197 LYS A CA 1
ATOM 1645 C C . LYS A 1 197 ? -24.985 22.476 89.019 1.00 47.11 197 LYS A C 1
ATOM 1646 O O . LYS A 1 197 ? -24.025 23.094 89.505 1.00 45.23 197 LYS A O 1
ATOM 1652 N N . ASP A 1 198 ? -25.529 21.421 89.614 1.00 46.07 198 ASP A N 1
ATOM 1653 C CA . ASP A 1 198 ? -24.967 20.901 90.849 1.00 45.15 198 ASP A CA 1
ATOM 1654 C C . ASP A 1 198 ? -23.667 20.256 90.362 1.00 44.71 198 ASP A C 1
ATOM 1655 O O . ASP A 1 198 ? -22.865 19.750 91.145 1.00 44.40 198 ASP A O 1
ATOM 1660 N N . ASP A 1 199 ? -23.491 20.326 89.040 1.00 45.27 199 ASP A N 1
ATOM 1661 C CA . ASP A 1 199 ? -22.361 19.781 88.278 1.00 46.21 199 ASP A CA 1
ATOM 1662 C C . ASP A 1 199 ? -20.942 20.234 88.624 1.00 46.14 199 ASP A C 1
ATOM 1663 O O . ASP A 1 199 ? -19.988 19.500 88.370 1.00 46.17 199 ASP A O 1
ATOM 1668 N N . LYS A 1 200 ? -20.784 21.431 89.177 1.00 46.73 200 LYS A N 1
ATOM 1669 C CA . LYS A 1 200 ? -19.444 21.913 89.498 1.00 47.77 200 LYS A CA 1
ATOM 1670 C C . LYS A 1 200 ? -18.623 20.962 90.371 1.00 48.83 200 LYS A C 1
ATOM 1671 O O . LYS A 1 200 ? -18.699 19.736 90.227 1.00 48.83 200 LYS A O 1
ATOM 1677 N N . TYR A 1 201 ? -17.832 21.535 91.276 1.00 48.49 201 TYR A N 1
ATOM 1678 C CA . TYR A 1 201 ? -16.978 20.742 92.152 1.00 46.98 201 TYR A CA 1
ATOM 1679 C C . TYR A 1 201 ? -15.937 20.121 91.215 1.00 46.15 201 TYR A C 1
ATOM 1680 O O . TYR A 1 201 ? -15.271 19.138 91.555 1.00 46.35 201 TYR A O 1
ATOM 1689 N N . LYS A 1 202 ? -15.832 20.709 90.021 1.00 43.17 202 LYS A N 1
ATOM 1690 C CA . LYS A 1 202 ? -14.895 20.277 88.987 1.00 39.62 202 LYS A CA 1
ATOM 1691 C C . LYS A 1 202 ? -13.736 21.273 88.953 1.00 38.53 202 LYS A C 1
ATOM 1692 O O . LYS A 1 202 ? -13.627 22.116 88.065 1.00 37.32 202 LYS A O 1
ATOM 1698 N N . ASN A 1 203 ? -12.869 21.162 89.948 1.00 37.88 203 ASN A N 1
ATOM 1699 C CA . ASN A 1 203 ? -11.722 22.043 90.077 1.00 37.67 203 ASN A CA 1
ATOM 1700 C C . ASN A 1 203 ? -10.530 21.602 89.237 1.00 36.04 203 ASN A C 1
ATOM 1701 O O . ASN A 1 203 ? -9.453 22.181 89.328 1.00 35.58 203 ASN A O 1
ATOM 1706 N N . ASP A 1 204 ? -10.726 20.570 88.425 1.00 34.42 204 ASP A N 1
ATOM 1707 C CA . ASP A 1 204 ? -9.667 20.074 87.555 1.00 31.95 204 ASP A CA 1
ATOM 1708 C C . ASP A 1 204 ? -9.887 20.623 86.151 1.00 30.85 204 ASP A C 1
ATOM 1709 O O . ASP A 1 204 ? -9.063 20.424 85.261 1.00 32.61 204 ASP A O 1
ATOM 1714 N N . ALA A 1 205 ? -11.004 21.323 85.964 1.00 27.69 205 ALA A N 1
ATOM 1715 C CA . ALA A 1 205 ? -11.349 21.903 84.668 1.00 23.37 205 ALA A CA 1
ATOM 1716 C C . ALA A 1 205 ? -10.400 23.033 84.308 1.00 20.02 205 ALA A C 1
ATOM 1717 O O . ALA A 1 205 ? -10.188 23.948 85.103 1.00 20.29 205 ALA A O 1
ATOM 1719 N N . PRO A 1 206 ? -9.800 22.973 83.104 1.00 18.96 206 PRO A N 1
ATOM 1720 C CA . PRO A 1 206 ? -8.864 24.002 82.624 1.00 17.55 206 PRO A CA 1
ATOM 1721 C C . PRO A 1 206 ? -9.510 25.378 82.376 1.00 16.71 206 PRO A C 1
ATOM 1722 O O . PRO A 1 206 ? -8.848 26.407 82.490 1.00 16.86 206 PRO A O 1
ATOM 1726 N N . VAL A 1 207 ? -10.797 25.396 82.036 1.00 16.24 207 VAL A N 1
ATOM 1727 C CA . VAL A 1 207 ? -11.492 26.655 81.793 1.00 15.83 207 VAL A CA 1
ATOM 1728 C C . VAL A 1 207 ? -12.438 27.018 82.936 1.00 17.02 207 VAL A C 1
ATOM 1729 O O . VAL A 1 207 ? -13.273 26.203 83.350 1.00 17.32 207 VAL A O 1
ATOM 1733 N N . VAL A 1 208 ? -12.293 28.247 83.433 1.00 16.26 208 VAL A N 1
ATOM 1734 C CA . VAL A 1 208 ? -13.132 28.770 84.510 1.00 17.58 208 VAL A CA 1
ATOM 1735 C C . VAL A 1 208 ? -13.863 30.023 84.008 1.00 17.13 208 VAL A C 1
ATOM 1736 O O . VAL A 1 208 ? -13.240 30.956 83.514 1.00 17.11 208 VAL A O 1
ATOM 1740 N N . VAL A 1 209 ? -15.185 30.034 84.132 1.00 16.58 209 VAL A N 1
ATOM 1741 C CA . VAL A 1 209 ? -15.971 31.163 83.659 1.00 17.89 209 VAL A CA 1
ATOM 1742 C C . VAL A 1 209 ? -16.824 31.807 84.745 1.00 16.44 209 VAL A C 1
ATOM 1743 O O . VAL A 1 209 ? -17.562 31.128 85.462 1.00 16.83 209 VAL A O 1
ATOM 1747 N N . GLY A 1 210 ? -16.726 33.126 84.849 1.00 17.26 210 GLY A N 1
ATOM 1748 C CA . GLY A 1 210 ? -17.499 33.840 85.845 1.00 16.71 210 GLY A CA 1
ATOM 1749 C C . GLY A 1 210 ? -17.659 35.321 85.554 1.00 16.07 210 GLY A C 1
ATOM 1750 O O . GLY A 1 210 ? -17.236 35.824 84.514 1.00 14.25 210 GLY A O 1
ATOM 1751 N N . THR A 1 211 ? -18.287 36.020 86.487 1.00 15.01 211 THR A N 1
ATOM 1752 C CA . THR A 1 211 ? -18.519 37.445 86.347 1.00 14.81 211 THR A CA 1
ATOM 1753 C C . THR A 1 211 ? -17.555 38.156 87.279 1.00 14.38 211 THR A C 1
ATOM 1754 O O . THR A 1 211 ? -16.937 37.522 88.131 1.00 16.47 211 THR A O 1
ATOM 1758 N N . TRP A 1 212 ? -17.426 39.468 87.117 1.00 14.62 212 TRP A N 1
ATOM 1759 C CA . TRP A 1 212 ? -16.543 40.266 87.962 1.00 16.01 212 TRP A CA 1
ATOM 1760 C C . TRP A 1 212 ? -16.888 40.198 89.442 1.00 17.94 212 TRP A C 1
ATOM 1761 O O . TRP A 1 212 ? -16.000 40.112 90.292 1.00 17.72 212 TRP A O 1
ATOM 1772 N N . GLN A 1 213 ? -18.179 40.241 89.757 1.00 22.41 213 GLN A N 1
ATOM 1773 C CA . GLN A 1 213 ? -18.590 40.229 91.155 1.00 24.04 213 GLN A CA 1
ATOM 1774 C C . GLN A 1 213 ? -18.205 38.951 91.889 1.00 24.16 213 GLN A C 1
ATOM 1775 O O . GLN A 1 213 ? -17.940 38.980 93.086 1.00 24.61 213 GLN A O 1
ATOM 1781 N N . THR A 1 214 ? -18.172 37.831 91.177 1.00 23.48 214 THR A N 1
ATOM 1782 C CA . THR A 1 214 ? -17.782 36.570 91.792 1.00 22.68 214 THR A CA 1
ATOM 1783 C C . THR A 1 214 ? -16.269 36.545 91.903 1.00 22.16 214 THR A C 1
ATOM 1784 O O . THR A 1 214 ? -15.713 36.319 92.973 1.00 22.22 214 THR A O 1
ATOM 1788 N N . VAL A 1 215 ? -15.621 36.788 90.770 1.00 22.36 215 VAL A N 1
ATOM 1789 C CA . VAL A 1 215 ? -14.173 36.788 90.655 1.00 21.17 215 VAL A CA 1
ATOM 1790 C C . VAL A 1 215 ? -13.443 37.669 91.671 1.00 21.24 215 VAL A C 1
ATOM 1791 O O . VAL A 1 215 ? -12.442 37.250 92.253 1.00 20.70 215 VAL A O 1
ATOM 1795 N N . VAL A 1 216 ? -13.939 38.881 91.887 1.00 20.90 216 VAL A N 1
ATOM 1796 C CA . VAL A 1 216 ? -13.312 39.803 92.829 1.00 21.10 216 VAL A CA 1
ATOM 1797 C C . VAL A 1 216 ? -13.271 39.268 94.272 1.00 21.80 216 VAL A C 1
ATOM 1798 O O . VAL A 1 216 ? -12.418 39.674 95.064 1.00 21.57 216 VAL A O 1
ATOM 1802 N N . LYS A 1 217 ? -14.178 38.352 94.602 1.00 21.36 217 LYS A N 1
ATOM 1803 C CA . LYS A 1 217 ? -14.249 37.763 95.943 1.00 22.93 217 LYS A CA 1
ATOM 1804 C C . LYS A 1 217 ? -13.369 36.532 96.124 1.00 24.16 217 LYS A C 1
ATOM 1805 O O . LYS A 1 217 ? -13.556 35.768 97.062 1.00 25.20 217 LYS A O 1
ATOM 1811 N N . GLN A 1 218 ? -12.413 36.334 95.226 1.00 27.09 218 GLN A N 1
ATOM 1812 C CA . GLN A 1 218 ? -11.531 35.180 95.309 1.00 26.86 218 GLN A CA 1
ATOM 1813 C C . GLN A 1 218 ? -10.191 35.567 95.919 1.00 27.09 218 GLN A C 1
ATOM 1814 O O . GLN A 1 218 ? -9.726 36.695 95.754 1.00 26.45 218 GLN A O 1
ATOM 1820 N N . PRO A 1 219 ? -9.558 34.640 96.655 1.00 26.45 219 PRO A N 1
ATOM 1821 C CA . PRO A 1 219 ? -8.260 34.966 97.255 1.00 25.62 219 PRO A CA 1
ATOM 1822 C C . PRO A 1 219 ? -7.212 35.327 96.207 1.00 24.69 219 PRO A C 1
ATOM 1823 O O . PRO A 1 219 ? -7.215 34.784 95.108 1.00 24.25 219 PRO A O 1
ATOM 1827 N N . LYS A 1 220 ? -6.327 36.255 96.553 1.00 24.41 220 LYS A N 1
ATOM 1828 C CA . LYS A 1 220 ? -5.277 36.686 95.646 1.00 24.75 220 LYS A CA 1
ATOM 1829 C C . LYS A 1 220 ? -4.542 35.478 95.071 1.00 25.85 220 LYS A C 1
ATOM 1830 O O . LYS A 1 220 ? -4.243 35.430 93.877 1.00 24.75 220 LYS A O 1
ATOM 1836 N N . GLU A 1 221 ? -4.265 34.500 95.928 1.00 25.89 221 GLU A N 1
ATOM 1837 C CA . GLU A 1 221 ? -3.559 33.290 95.523 1.00 25.55 221 GLU A CA 1
ATOM 1838 C C . GLU A 1 221 ? -4.326 32.435 94.502 1.00 25.76 221 GLU A C 1
ATOM 1839 O O . GLU A 1 221 ? -3.724 31.685 93.732 1.00 25.70 221 GLU A O 1
ATOM 1845 N N . TRP A 1 222 ? -5.650 32.560 94.492 1.00 24.27 222 TRP A N 1
ATOM 1846 C CA . TRP A 1 222 ? -6.491 31.807 93.567 1.00 23.19 222 TRP A CA 1
ATOM 1847 C C . TRP A 1 222 ? -6.159 32.112 92.105 1.00 24.15 222 TRP A C 1
ATOM 1848 O O . TRP A 1 222 ? -6.321 31.256 91.229 1.00 23.62 222 TRP A O 1
ATOM 1859 N N . PHE A 1 223 ? -5.686 33.329 91.845 1.00 23.38 223 PHE A N 1
ATOM 1860 C CA . PHE A 1 223 ? -5.362 33.752 90.486 1.00 22.36 223 PHE A CA 1
ATOM 1861 C C . PHE A 1 223 ? -4.031 33.250 89.933 1.00 23.43 223 PHE A C 1
ATOM 1862 O O . PHE A 1 223 ? -3.761 33.411 88.743 1.00 23.18 223 PHE A O 1
ATOM 1870 N N . SER A 1 224 ? -3.202 32.638 90.776 1.00 24.20 224 SER A N 1
ATOM 1871 C CA . SER A 1 224 ? -1.894 32.147 90.322 1.00 24.34 224 SER A CA 1
ATOM 1872 C C . SER A 1 224 ? -2.002 30.983 89.335 1.00 23.03 224 SER A C 1
ATOM 1873 O O . SER A 1 224 ? -1.096 30.750 88.539 1.00 22.77 224 SER A O 1
ATOM 1876 N N . GLN A 1 225 ? -3.121 30.267 89.390 1.00 22.80 225 GLN A N 1
ATOM 1877 C CA . GLN A 1 225 ? -3.358 29.114 88.526 1.00 21.62 225 GLN A CA 1
ATOM 1878 C C . GLN A 1 225 ? -3.675 29.440 87.076 1.00 19.94 225 GLN A C 1
ATOM 1879 O O . GLN A 1 225 ? -3.693 28.541 86.242 1.00 18.52 225 GLN A O 1
ATOM 1885 N N . PHE A 1 226 ? -3.907 30.711 86.764 1.00 18.12 226 PHE A N 1
ATOM 1886 C CA . PHE A 1 226 ? -4.255 31.072 85.395 1.00 18.79 226 PHE A CA 1
ATOM 1887 C C . PHE A 1 226 ? -3.121 31.521 84.491 1.00 17.42 226 PHE A C 1
ATOM 1888 O O . PHE A 1 226 ? -2.298 32.350 84.876 1.00 18.93 226 PHE A O 1
ATOM 1896 N N . GLY A 1 227 ? -3.081 30.947 83.288 1.00 15.77 227 GLY A N 1
ATOM 1897 C CA . GLY A 1 227 ? -2.064 31.305 82.319 1.00 14.99 227 GLY A CA 1
ATOM 1898 C C . GLY A 1 227 ? -2.635 32.258 81.279 1.00 14.84 227 GLY A C 1
ATOM 1899 O O . GLY A 1 227 ? -1.906 32.999 80.613 1.00 13.79 227 GLY A O 1
ATOM 1900 N N . MET A 1 228 ? -3.955 32.225 81.137 1.00 14.65 228 MET A N 1
ATOM 1901 C CA . MET A 1 228 ? -4.653 33.084 80.195 1.00 15.73 228 MET A CA 1
ATOM 1902 C C . MET A 1 228 ? -5.943 33.577 80.831 1.00 15.54 228 MET A C 1
ATOM 1903 O O . MET A 1 228 ? -6.594 32.848 81.566 1.00 15.66 228 MET A O 1
ATOM 1908 N N . MET A 1 229 ? -6.296 34.827 80.553 1.00 17.85 229 MET A N 1
ATOM 1909 C CA . MET A 1 229 ? -7.513 35.438 81.087 1.00 18.91 229 MET A CA 1
ATOM 1910 C C . MET A 1 229 ? -8.124 36.334 80.015 1.00 18.45 229 MET A C 1
ATOM 1911 O O . MET A 1 229 ? -7.415 37.051 79.303 1.00 17.99 229 MET A O 1
ATOM 1916 N N . MET A 1 230 ? -9.445 36.270 79.905 1.00 18.03 230 MET A N 1
ATOM 1917 C CA . MET A 1 230 ? -10.195 37.064 78.946 1.00 18.74 230 MET A CA 1
ATOM 1918 C C . MET A 1 230 ? -11.398 37.714 79.625 1.00 19.01 230 MET A C 1
ATOM 1919 O O . MET A 1 230 ? -12.039 37.114 80.499 1.00 18.76 230 MET A O 1
ATOM 1924 N N . ASN A 1 231 ? -11.709 38.936 79.205 1.00 18.06 231 ASN A N 1
ATOM 1925 C CA . ASN A 1 231 ? -12.862 39.654 79.729 1.00 17.12 231 ASN A CA 1
ATOM 1926 C C . ASN A 1 231 ? -13.644 40.223 78.543 1.00 17.38 231 ASN A C 1
ATOM 1927 O O . ASN A 1 231 ? -13.202 41.172 77.891 1.00 15.88 231 ASN A O 1
ATOM 1932 N N . ASP A 1 232 ? -14.786 39.610 78.246 1.00 16.63 232 ASP A N 1
ATOM 1933 C CA . ASP A 1 232 ? -15.634 40.066 77.156 1.00 18.49 232 ASP A CA 1
ATOM 1934 C C . ASP A 1 232 ? -16.416 41.272 77.683 1.00 16.42 232 ASP A C 1
ATOM 1935 O O . ASP A 1 232 ? -17.039 41.186 78.732 1.00 15.59 232 ASP A O 1
ATOM 1940 N N . GLU A 1 233 ? -16.368 42.381 76.944 1.00 15.75 233 GLU A N 1
ATOM 1941 C CA . GLU A 1 233 ? -17.018 43.644 77.318 1.00 16.36 233 GLU A CA 1
ATOM 1942 C C . GLU A 1 233 ? -16.193 44.253 78.443 1.00 14.72 233 GLU A C 1
ATOM 1943 O O . GLU A 1 233 ? -16.722 44.669 79.466 1.00 14.82 233 GLU A O 1
ATOM 1949 N N . CYS A 1 234 ? -14.886 44.301 78.247 1.00 15.79 234 CYS A N 1
ATOM 1950 C CA . CYS A 1 234 ? -13.996 44.831 79.272 1.00 18.32 234 CYS A CA 1
ATOM 1951 C C . CYS A 1 234 ? -14.242 46.296 79.605 1.00 18.69 234 CYS A C 1
ATOM 1952 O O . CYS A 1 234 ? -13.743 46.790 80.612 1.00 17.53 234 CYS A O 1
ATOM 1955 N N . HIS A 1 235 ? -15.019 46.984 78.773 1.00 19.51 235 HIS A N 1
ATOM 1956 C CA . HIS A 1 235 ? -15.309 48.393 79.017 1.00 20.72 235 HIS A CA 1
ATOM 1957 C C . HIS A 1 235 ? -16.296 48.540 80.179 1.00 21.41 235 HIS A C 1
ATOM 1958 O O . HIS A 1 235 ? -16.479 49.629 80.725 1.00 20.49 235 HIS A O 1
ATOM 1965 N N . LEU A 1 236 ? -16.910 47.429 80.570 1.00 21.57 236 LEU A N 1
ATOM 1966 C CA . LEU A 1 236 ? -17.861 47.439 81.671 1.00 20.94 236 LEU A CA 1
ATOM 1967 C C . LEU A 1 236 ? -17.146 47.166 82.989 1.00 21.34 236 LEU A C 1
ATOM 1968 O O . LEU A 1 236 ? -17.727 47.289 84.066 1.00 24.07 236 LEU A O 1
ATOM 1973 N N . ALA A 1 237 ? -15.877 46.788 82.899 1.00 22.80 237 ALA A N 1
ATOM 1974 C CA . ALA A 1 237 ? -15.088 46.508 84.092 1.00 22.22 237 ALA A CA 1
ATOM 1975 C C . ALA A 1 237 ? -14.752 47.821 84.792 1.00 22.28 237 ALA A C 1
ATOM 1976 O O . ALA A 1 237 ? -14.531 48.837 84.135 1.00 22.57 237 ALA A O 1
ATOM 1978 N N . THR A 1 238 ? -14.721 47.803 86.123 1.00 22.69 238 THR A N 1
ATOM 1979 C CA . THR A 1 238 ? -14.385 49.006 86.889 1.00 21.83 238 THR A CA 1
ATOM 1980 C C . THR A 1 238 ? -12.916 48.981 87.312 1.00 21.42 238 THR A C 1
ATOM 1981 O O . THR A 1 238 ? -12.276 47.924 87.337 1.00 20.48 238 THR A O 1
ATOM 1985 N N . GLY A 1 239 ? -12.393 50.158 87.642 1.00 21.57 239 GLY A N 1
ATOM 1986 C CA . GLY A 1 239 ? -11.007 50.271 88.049 1.00 19.95 239 GLY A CA 1
ATOM 1987 C C . GLY A 1 239 ? -10.774 49.569 89.358 1.00 18.79 239 GLY A C 1
ATOM 1988 O O . GLY A 1 239 ? -9.674 49.101 89.637 1.00 20.62 239 GLY A O 1
ATOM 1989 N N . LYS A 1 240 ? -11.824 49.500 90.163 1.00 18.79 240 LYS A N 1
ATOM 1990 C CA . LYS A 1 240 ? -11.752 48.843 91.455 1.00 19.70 240 LYS A CA 1
ATOM 1991 C C . LYS A 1 240 ? -11.561 47.342 91.258 1.00 19.85 240 LYS A C 1
ATOM 1992 O O . LYS A 1 240 ? -10.733 46.718 91.926 1.00 19.99 240 LYS A O 1
ATOM 1998 N N . SER A 1 241 ? -12.327 46.768 90.333 1.00 19.71 241 SER A N 1
ATOM 1999 C CA . SER A 1 241 ? -12.228 45.345 90.033 1.00 20.62 241 SER A CA 1
ATOM 2000 C C . SER A 1 241 ? -10.829 45.031 89.510 1.00 21.62 241 SER A C 1
ATOM 2001 O O . SER A 1 241 ? -10.144 44.145 90.020 1.00 22.37 241 SER A O 1
ATOM 2004 N N . ILE A 1 242 ? -10.413 45.770 88.488 1.00 22.39 242 ILE A N 1
ATOM 2005 C CA . ILE A 1 242 ? -9.103 45.584 87.880 1.00 22.01 242 ILE A CA 1
ATOM 2006 C C . ILE A 1 242 ? -7.993 45.654 88.910 1.00 23.08 242 ILE A C 1
ATOM 2007 O O . ILE A 1 242 ? -7.218 44.710 89.058 1.00 22.74 242 ILE A O 1
ATOM 2012 N N . SER A 1 243 ? -7.913 46.765 89.633 1.00 23.24 243 SER A N 1
ATOM 2013 C CA . SER A 1 243 ? -6.859 46.902 90.622 1.00 24.76 243 SER A CA 1
ATOM 2014 C C . SER A 1 243 ? -6.990 45.861 91.724 1.00 25.39 243 SER A C 1
ATOM 2015 O O . SER A 1 243 ? -6.025 45.570 92.431 1.00 27.30 243 SER A O 1
ATOM 2018 N N . SER A 1 244 ? -8.176 45.272 91.845 1.00 25.01 244 SER A N 1
ATOM 2019 C CA . SER A 1 244 ? -8.432 44.260 92.864 1.00 23.92 244 SER A CA 1
ATOM 2020 C C . SER A 1 244 ? -7.835 42.873 92.563 1.00 23.56 244 SER A C 1
ATOM 2021 O O . SER A 1 244 ? -7.410 42.176 93.482 1.00 23.13 244 SER A O 1
ATOM 2024 N N . ILE A 1 245 ? -7.788 42.477 91.291 1.00 21.88 245 ILE A N 1
ATOM 2025 C CA . ILE A 1 245 ? -7.258 41.158 90.928 1.00 21.72 245 ILE A CA 1
ATOM 2026 C C . ILE A 1 245 ? -6.000 41.152 90.064 1.00 21.86 245 ILE A C 1
ATOM 2027 O O . ILE A 1 245 ? -5.419 40.090 89.841 1.00 22.62 245 ILE A O 1
ATOM 2032 N N . ILE A 1 246 ? -5.579 42.313 89.575 1.00 20.61 246 ILE A N 1
ATOM 2033 C CA . ILE A 1 246 ? -4.417 42.385 88.697 1.00 20.80 246 ILE A CA 1
ATOM 2034 C C . ILE A 1 246 ? -3.122 41.771 89.248 1.00 22.19 246 ILE A C 1
ATOM 2035 O O . ILE A 1 246 ? -2.425 41.048 88.534 1.00 22.48 246 ILE A O 1
ATOM 2040 N N . SER A 1 247 ? -2.804 42.042 90.508 1.00 22.15 247 SER A N 1
ATOM 2041 C CA . SER A 1 247 ? -1.593 41.501 91.116 1.00 24.16 247 SER A CA 1
ATOM 2042 C C . SER A 1 247 ? -1.680 39.989 91.303 1.00 25.18 247 SER A C 1
ATOM 2043 O O . SER A 1 247 ? -0.661 39.298 91.292 1.00 26.15 247 SER A O 1
ATOM 2046 N N . GLY A 1 248 ? -2.898 39.479 91.476 1.00 25.36 248 GLY A N 1
ATOM 2047 C CA . GLY A 1 248 ? -3.087 38.049 91.657 1.00 22.29 248 GLY A CA 1
ATOM 2048 C C . GLY A 1 248 ? -2.757 37.218 90.428 1.00 21.59 248 GLY A C 1
ATOM 2049 O O . GLY A 1 248 ? -2.381 36.051 90.545 1.00 21.22 248 GLY A O 1
ATOM 2050 N N . LEU A 1 249 ? -2.904 37.809 89.247 1.00 19.92 249 LEU A N 1
ATOM 2051 C CA . LEU A 1 249 ? -2.619 37.108 87.996 1.00 19.90 249 LEU A CA 1
ATOM 2052 C C . LEU A 1 249 ? -1.140 37.264 87.663 1.00 21.02 249 LEU A C 1
ATOM 2053 O O . LEU A 1 249 ? -0.779 37.846 86.639 1.00 19.86 249 LEU A O 1
ATOM 2058 N N . ASN A 1 250 ? -0.283 36.735 88.529 1.00 22.96 250 ASN A N 1
ATOM 2059 C CA . ASN A 1 250 ? 1.153 36.869 88.330 1.00 23.29 250 ASN A CA 1
ATOM 2060 C C . ASN A 1 250 ? 1.730 35.887 87.320 1.00 21.34 250 ASN A C 1
ATOM 2061 O O . ASN A 1 250 ? 2.853 36.058 86.871 1.00 21.92 250 ASN A O 1
ATOM 2066 N N . ASN A 1 251 ? 0.956 34.865 86.967 1.00 20.89 251 ASN A N 1
ATOM 2067 C CA . ASN A 1 251 ? 1.390 33.869 85.990 1.00 20.73 251 ASN A CA 1
ATOM 2068 C C . ASN A 1 251 ? 0.589 33.972 84.695 1.00 20.83 251 ASN A C 1
ATOM 2069 O O . ASN A 1 251 ? 0.750 33.135 83.806 1.00 20.60 251 ASN A O 1
ATOM 2074 N N . CYS A 1 252 ? -0.261 34.995 84.598 1.00 20.25 252 CYS A N 1
ATOM 2075 C CA . CYS A 1 252 ? -1.129 35.193 83.437 1.00 18.32 252 CYS A CA 1
ATOM 2076 C C . CYS A 1 252 ? -0.453 35.829 82.229 1.00 18.58 252 CYS A C 1
ATOM 2077 O O . CYS A 1 252 ? -0.605 37.020 81.956 1.00 16.28 252 CYS A O 1
ATOM 2080 N N . MET A 1 253 ? 0.260 34.986 81.490 1.00 17.92 253 MET A N 1
ATOM 2081 C CA . MET A 1 253 ? 1.002 35.368 80.308 1.00 17.77 253 MET A CA 1
ATOM 2082 C C . MET A 1 253 ? 0.095 35.958 79.223 1.00 17.59 253 MET A C 1
ATOM 2083 O O . MET A 1 253 ? 0.477 36.907 78.533 1.00 17.55 253 MET A O 1
ATOM 2088 N N . PHE A 1 254 ? -1.097 35.392 79.065 1.00 15.51 254 PHE A N 1
ATOM 2089 C CA . PHE A 1 254 ? -2.035 35.893 78.065 1.00 15.16 254 PHE A CA 1
ATOM 2090 C C . PHE A 1 254 ? -3.198 36.593 78.748 1.00 15.40 254 PHE A C 1
ATOM 2091 O O . PHE A 1 254 ? -3.764 36.085 79.711 1.00 16.43 254 PHE A O 1
ATOM 2099 N N . LYS A 1 255 ? -3.544 37.770 78.247 1.00 16.64 255 LYS A N 1
ATOM 2100 C CA . LYS A 1 255 ? -4.651 38.532 78.787 1.00 18.16 255 LYS A CA 1
ATOM 2101 C C . LYS A 1 255 ? -5.298 39.276 77.649 1.00 17.91 255 LYS A C 1
ATOM 2102 O O . LYS A 1 255 ? -4.617 39.947 76.880 1.00 19.66 255 LYS A O 1
ATOM 2108 N N . PHE A 1 256 ? -6.615 39.135 77.534 1.00 18.75 256 PHE A N 1
ATOM 2109 C CA . PHE A 1 256 ? -7.365 39.788 76.470 1.00 19.27 256 PHE A CA 1
ATOM 2110 C C . PHE A 1 256 ? -8.648 40.458 76.933 1.00 20.39 256 PHE A C 1
ATOM 2111 O O . PHE A 1 256 ? -9.401 39.917 77.739 1.00 19.32 256 PHE A O 1
ATOM 2119 N N . GLY A 1 257 ? -8.871 41.658 76.417 1.00 21.21 257 GLY A N 1
ATOM 2120 C CA . GLY A 1 257 ? -10.088 42.386 76.709 1.00 21.29 257 GLY A CA 1
ATOM 2121 C C . GLY A 1 257 ? -10.773 42.492 75.358 1.00 19.30 257 GLY A C 1
ATOM 2122 O O . GLY A 1 257 ? -10.110 42.752 74.360 1.00 20.70 257 GLY A O 1
ATOM 2123 N N . LEU A 1 258 ? -12.075 42.251 75.297 1.00 20.25 258 LEU A N 1
ATOM 2124 C CA . LEU A 1 258 ? -12.793 42.360 74.026 1.00 19.88 258 LEU A CA 1
ATOM 2125 C C . LEU A 1 258 ? -13.894 43.400 74.179 1.00 20.37 258 LEU A C 1
ATOM 2126 O O . LEU A 1 258 ? -14.686 43.354 75.129 1.00 19.95 258 LEU A O 1
ATOM 2131 N N . SER A 1 259 ? -13.957 44.339 73.244 1.00 19.78 259 SER A N 1
ATOM 2132 C CA . SER A 1 259 ? -14.955 45.380 73.360 1.00 21.11 259 SER A CA 1
ATOM 2133 C C . SER A 1 259 ? -15.120 46.202 72.101 1.00 21.98 259 SER A C 1
ATOM 2134 O O . SER A 1 259 ? -14.148 46.520 71.426 1.00 22.48 259 SER A O 1
ATOM 2137 N N . GLY A 1 260 ? -16.364 46.545 71.795 1.00 22.98 260 GLY A N 1
ATOM 2138 C CA . GLY A 1 260 ? -16.636 47.364 70.631 1.00 26.29 260 GLY A CA 1
ATOM 2139 C C . GLY A 1 260 ? -16.827 48.809 71.066 1.00 27.10 260 GLY A C 1
ATOM 2140 O O . GLY A 1 260 ? -16.943 49.710 70.236 1.00 27.60 260 GLY A O 1
ATOM 2141 N N . SER A 1 261 ? -16.840 49.026 72.377 1.00 26.77 261 SER A N 1
ATOM 2142 C CA . SER A 1 261 ? -17.033 50.354 72.948 1.00 29.02 261 SER A CA 1
ATOM 2143 C C . SER A 1 261 ? -15.920 50.760 73.929 1.00 30.02 261 SER A C 1
ATOM 2144 O O . SER A 1 261 ? -16.143 50.804 75.139 1.00 30.07 261 SER A O 1
ATOM 2147 N N . LEU A 1 262 ? -14.732 51.073 73.417 1.00 30.59 262 LEU A N 1
ATOM 2148 C CA . LEU A 1 262 ? -13.624 51.453 74.292 1.00 32.19 262 LEU A CA 1
ATOM 2149 C C . LEU A 1 262 ? -13.784 52.842 74.910 1.00 35.28 262 LEU A C 1
ATOM 2150 O O . LEU A 1 262 ? -14.461 53.714 74.352 1.00 35.86 262 LEU A O 1
ATOM 2155 N N . ARG A 1 263 ? -13.139 53.038 76.061 1.00 37.22 263 ARG A N 1
ATOM 2156 C CA . ARG A 1 263 ? -13.187 54.305 76.785 1.00 39.48 263 ARG A CA 1
ATOM 2157 C C . ARG A 1 263 ? -12.058 55.268 76.373 1.00 41.19 263 ARG A C 1
ATOM 2158 O O . ARG A 1 263 ? -11.353 55.822 77.222 1.00 41.17 263 ARG A O 1
ATOM 2166 N N . ASP A 1 264 ? -11.909 55.471 75.064 1.00 42.77 264 ASP A N 1
ATOM 2167 C CA . ASP A 1 264 ? -10.881 56.351 74.508 1.00 43.52 264 ASP A CA 1
ATOM 2168 C C . ASP A 1 264 ? -10.764 57.699 75.222 1.00 44.83 264 ASP A C 1
ATOM 2169 O O . ASP A 1 264 ? -9.664 58.130 75.574 1.00 44.81 264 ASP A O 1
ATOM 2174 N N . GLY A 1 265 ? -11.899 58.364 75.424 1.00 44.81 265 GLY A N 1
ATOM 2175 C CA . GLY A 1 265 ? -11.888 59.665 76.071 1.00 44.78 265 GLY A CA 1
ATOM 2176 C C . GLY A 1 265 ? -12.063 59.695 77.581 1.00 44.45 265 GLY A C 1
ATOM 2177 O O . GLY A 1 265 ? -12.304 60.761 78.159 1.00 45.09 265 GLY A O 1
ATOM 2178 N N . LYS A 1 266 ? -11.944 58.542 78.230 1.00 43.33 266 LYS A N 1
ATOM 2179 C CA . LYS A 1 266 ? -12.090 58.477 79.683 1.00 41.82 266 LYS A CA 1
ATOM 2180 C C . LYS A 1 266 ? -10.720 58.540 80.364 1.00 39.76 266 LYS A C 1
ATOM 2181 O O . LYS A 1 266 ? -9.741 57.985 79.861 1.00 37.91 266 LYS A O 1
ATOM 2187 N N . ALA A 1 267 ? -10.664 59.222 81.507 1.00 38.24 267 ALA A N 1
ATOM 2188 C CA . ALA A 1 267 ? -9.418 59.383 82.264 1.00 37.32 267 ALA A CA 1
ATOM 2189 C C . ALA A 1 267 ? -8.712 58.069 82.626 1.00 36.27 267 ALA A C 1
ATOM 2190 O O . ALA A 1 267 ? -7.478 57.999 82.638 1.00 37.03 267 ALA A O 1
ATOM 2192 N N . ASN A 1 268 ? -9.497 57.031 82.902 1.00 35.20 268 ASN A N 1
ATOM 2193 C CA . ASN A 1 268 ? -8.955 55.739 83.298 1.00 32.68 268 ASN A CA 1
ATOM 2194 C C . ASN A 1 268 ? -8.558 54.761 82.193 1.00 31.98 268 ASN A C 1
ATOM 2195 O O . ASN A 1 268 ? -8.142 53.643 82.495 1.00 31.10 268 ASN A O 1
ATOM 2200 N N . ILE A 1 269 ? -8.677 55.157 80.925 1.00 30.86 269 ILE A N 1
ATOM 2201 C CA . ILE A 1 269 ? -8.299 54.261 79.824 1.00 29.90 269 ILE A CA 1
ATOM 2202 C C . ILE A 1 269 ? -6.943 53.611 80.101 1.00 29.80 269 ILE A C 1
ATOM 2203 O O . ILE A 1 269 ? -6.664 52.491 79.673 1.00 29.26 269 ILE A O 1
ATOM 2208 N N . MET A 1 270 ? -6.109 54.335 80.835 1.00 29.20 270 MET A N 1
ATOM 2209 C CA . MET A 1 270 ? -4.772 53.886 81.180 1.00 27.91 270 MET A CA 1
ATOM 2210 C C . MET A 1 270 ? -4.726 52.559 81.955 1.00 25.50 270 MET A C 1
ATOM 2211 O O . MET A 1 270 ? -3.836 51.742 81.725 1.00 23.72 270 MET A O 1
ATOM 2216 N N . GLN A 1 271 ? -5.671 52.328 82.861 1.00 24.01 271 GLN A N 1
ATOM 2217 C CA . GLN A 1 271 ? -5.630 51.079 83.608 1.00 24.91 271 GLN A CA 1
ATOM 2218 C C . GLN A 1 271 ? -6.270 49.894 82.898 1.00 23.86 271 GLN A C 1
ATOM 2219 O O . GLN A 1 271 ? -6.217 48.770 83.395 1.00 24.04 271 GLN A O 1
ATOM 2225 N N . TYR A 1 272 ? -6.867 50.134 81.733 1.00 22.67 272 TYR A N 1
ATOM 2226 C CA . TYR A 1 272 ? -7.449 49.038 80.973 1.00 21.71 272 TYR A CA 1
ATOM 2227 C C . TYR A 1 272 ? -6.333 48.478 80.100 1.00 20.48 272 TYR A C 1
ATOM 2228 O O . TYR A 1 272 ? -6.264 47.274 79.875 1.00 21.18 272 TYR A O 1
ATOM 2237 N N . VAL A 1 273 ? -5.439 49.343 79.624 1.00 20.10 273 VAL A N 1
ATOM 2238 C CA . VAL A 1 273 ? -4.322 48.866 78.812 1.00 19.66 273 VAL A CA 1
ATOM 2239 C C . VAL A 1 273 ? -3.280 48.272 79.759 1.00 19.08 273 VAL A C 1
ATOM 2240 O O . VAL A 1 273 ? -2.496 47.407 79.378 1.00 18.05 273 VAL A O 1
ATOM 2244 N N . GLY A 1 274 ? -3.291 48.738 81.006 1.00 18.75 274 GLY A N 1
ATOM 2245 C CA . GLY A 1 274 ? -2.369 48.212 81.997 1.00 18.51 274 GLY A CA 1
ATOM 2246 C C . GLY A 1 274 ? -2.782 46.797 82.372 1.00 19.07 274 GLY A C 1
ATOM 2247 O O . GLY A 1 274 ? -1.952 45.968 82.725 1.00 19.41 274 GLY A O 1
ATOM 2248 N N . MET A 1 275 ? -4.079 46.518 82.281 1.00 20.50 275 MET A N 1
ATOM 2249 C CA . MET A 1 275 ? -4.613 45.204 82.611 1.00 20.79 275 MET A CA 1
ATOM 2250 C C . MET A 1 275 ? -4.728 44.279 81.399 1.00 21.50 275 MET A C 1
ATOM 2251 O O . MET A 1 275 ? -4.541 43.073 81.526 1.00 22.32 275 MET A O 1
ATOM 2256 N N . PHE A 1 276 ? -5.018 44.844 80.228 1.00 21.90 276 PHE A N 1
ATOM 2257 C CA . PHE A 1 276 ? -5.208 44.046 79.019 1.00 23.18 276 PHE A CA 1
ATOM 2258 C C . PHE A 1 276 ? -4.241 44.203 77.840 1.00 23.41 276 PHE A C 1
ATOM 2259 O O . PHE A 1 276 ? -4.321 43.433 76.885 1.00 26.49 276 PHE A O 1
ATOM 2267 N N . GLY A 1 277 ? -3.352 45.188 77.879 1.00 24.11 277 GLY A N 1
ATOM 2268 C CA . GLY A 1 277 ? -2.430 45.381 76.770 1.00 22.75 277 GLY A CA 1
ATOM 2269 C C . GLY A 1 277 ? -2.892 46.436 75.777 1.00 23.41 277 GLY A C 1
ATOM 2270 O O . GLY A 1 277 ? -3.983 47.001 75.903 1.00 22.61 277 GLY A O 1
ATOM 2271 N N . GLU A 1 278 ? -2.064 46.706 74.775 1.00 25.39 278 GLU A N 1
ATOM 2272 C CA . GLU A 1 278 ? -2.407 47.701 73.765 1.00 29.70 278 GLU A CA 1
ATOM 2273 C C . GLU A 1 278 ? -3.650 47.337 72.970 1.00 29.25 278 GLU A C 1
ATOM 2274 O O . GLU A 1 278 ? -3.999 46.163 72.835 1.00 29.08 278 GLU A O 1
ATOM 2280 N N . ILE A 1 279 ? -4.305 48.359 72.435 1.00 28.39 279 ILE A N 1
ATOM 2281 C CA . ILE A 1 279 ? -5.524 48.184 71.663 1.00 30.39 279 ILE A CA 1
ATOM 2282 C C . ILE A 1 279 ? -5.258 47.731 70.234 1.00 32.05 279 ILE A C 1
ATOM 2283 O O . ILE A 1 279 ? -4.303 48.175 69.602 1.00 32.71 279 ILE A O 1
ATOM 2288 N N . PHE A 1 280 ? -6.109 46.841 69.733 1.00 33.23 280 PHE A N 1
ATOM 2289 C CA . PHE A 1 280 ? -5.996 46.339 68.368 1.00 33.51 280 PHE A CA 1
ATOM 2290 C C . PHE A 1 280 ? -7.359 46.337 67.680 1.00 36.31 280 PHE A C 1
ATOM 2291 O O . PHE A 1 280 ? -8.298 45.697 68.157 1.00 35.48 280 PHE A O 1
ATOM 2299 N N . LYS A 1 281 ? -7.464 47.057 66.562 1.00 39.22 281 LYS A N 1
ATOM 2300 C CA . LYS A 1 281 ? -8.711 47.099 65.802 1.00 41.40 281 LYS A CA 1
ATOM 2301 C C . LYS A 1 281 ? -8.506 46.448 64.440 1.00 42.24 281 LYS A C 1
ATOM 2302 O O . LYS A 1 281 ? -7.684 46.907 63.650 1.00 44.49 281 LYS A O 1
ATOM 2308 N N . PRO A 1 282 ? -9.255 45.368 64.149 1.00 43.22 282 PRO A N 1
ATOM 2309 C CA . PRO A 1 282 ? -9.179 44.625 62.885 1.00 43.93 282 PRO A CA 1
ATOM 2310 C C . PRO A 1 282 ? -9.783 45.372 61.690 1.00 44.51 282 PRO A C 1
ATOM 2311 O O . PRO A 1 282 ? -10.008 46.596 61.817 1.00 44.93 282 PRO A O 1
ATOM 2316 N N . MET B 1 1 ? -35.178 23.157 41.155 1.00 37.73 1 MET B N 1
ATOM 2317 C CA . MET B 1 1 ? -33.777 23.339 40.679 1.00 36.69 1 MET B CA 1
ATOM 2318 C C . MET B 1 1 ? -32.819 22.737 41.703 1.00 35.90 1 MET B C 1
ATOM 2319 O O . MET B 1 1 ? -32.807 23.150 42.863 1.00 38.27 1 MET B O 1
ATOM 2324 N N . ASP B 1 2 ? -32.018 21.767 41.267 1.00 34.08 2 ASP B N 1
ATOM 2325 C CA . ASP B 1 2 ? -31.063 21.076 42.135 1.00 31.48 2 ASP B CA 1
ATOM 2326 C C . ASP B 1 2 ? -29.989 21.989 42.698 1.00 30.07 2 ASP B C 1
ATOM 2327 O O . ASP B 1 2 ? -29.699 21.959 43.892 1.00 29.41 2 ASP B O 1
ATOM 2332 N N . ILE B 1 3 ? -29.392 22.794 41.828 1.00 28.09 3 ILE B N 1
ATOM 2333 C CA . ILE B 1 3 ? -28.328 23.694 42.240 1.00 27.37 3 ILE B CA 1
ATOM 2334 C C . ILE B 1 3 ? -28.581 25.113 41.749 1.00 26.04 3 ILE B C 1
ATOM 2335 O O . ILE B 1 3 ? -29.061 25.308 40.641 1.00 25.27 3 ILE B O 1
ATOM 2340 N N . LYS B 1 4 ? -28.267 26.092 42.594 1.00 26.89 4 LYS B N 1
ATOM 2341 C CA . LYS B 1 4 ? -28.398 27.513 42.263 1.00 26.55 4 LYS B CA 1
ATOM 2342 C C . LYS B 1 4 ? -27.073 28.208 42.593 1.00 25.46 4 LYS B C 1
ATOM 2343 O O . LYS B 1 4 ? -26.695 28.304 43.755 1.00 25.41 4 LYS B O 1
ATOM 2349 N N . VAL B 1 5 ? -26.365 28.682 41.573 1.00 23.43 5 VAL B N 1
ATOM 2350 C CA . VAL B 1 5 ? -25.096 29.357 41.793 1.00 21.53 5 VAL B CA 1
ATOM 2351 C C . VAL B 1 5 ? -25.266 30.862 41.696 1.00 21.73 5 VAL B C 1
ATOM 2352 O O . VAL B 1 5 ? -25.671 31.390 40.656 1.00 21.59 5 VAL B O 1
ATOM 2356 N N . HIS B 1 6 ? -24.956 31.547 42.795 1.00 21.85 6 HIS B N 1
ATOM 2357 C CA . HIS B 1 6 ? -25.082 32.995 42.872 1.00 21.89 6 HIS B CA 1
ATOM 2358 C C . HIS B 1 6 ? -23.777 33.753 42.740 1.00 21.75 6 HIS B C 1
ATOM 2359 O O . HIS B 1 6 ? -22.707 33.228 43.032 1.00 21.90 6 HIS B O 1
ATOM 2366 N N . PHE B 1 7 ? -23.887 35.005 42.306 1.00 22.01 7 PHE B N 1
ATOM 2367 C CA . PHE B 1 7 ? -22.729 35.866 42.204 1.00 22.83 7 PHE B CA 1
ATOM 2368 C C . PHE B 1 7 ? -22.453 36.267 43.658 1.00 24.35 7 PHE B C 1
ATOM 2369 O O . PHE B 1 7 ? -23.378 36.423 44.454 1.00 25.51 7 PHE B O 1
ATOM 2377 N N . HIS B 1 8 ? -21.180 36.423 43.993 1.00 25.01 8 HIS B N 1
ATOM 2378 C CA . HIS B 1 8 ? -20.740 36.778 45.337 1.00 24.66 8 HIS B CA 1
ATOM 2379 C C . HIS B 1 8 ? -19.310 37.300 45.157 1.00 26.76 8 HIS B C 1
ATOM 2380 O O . HIS B 1 8 ? -18.346 36.554 45.325 1.00 32.16 8 HIS B O 1
ATOM 2387 N N . ASP B 1 9 ? -19.170 38.574 44.829 1.00 26.82 9 ASP B N 1
ATOM 2388 C CA . ASP B 1 9 ? -17.861 39.184 44.553 1.00 24.62 9 ASP B CA 1
ATOM 2389 C C . ASP B 1 9 ? -16.990 38.400 43.554 1.00 23.88 9 ASP B C 1
ATOM 2390 O O . ASP B 1 9 ? -17.314 37.272 43.170 1.00 21.66 9 ASP B O 1
ATOM 2395 N N . PHE B 1 10 ? -15.894 39.019 43.120 1.00 22.36 10 PHE B N 1
ATOM 2396 C CA . PHE B 1 10 ? -15.019 38.419 42.123 1.00 21.45 10 PHE B CA 1
ATOM 2397 C C . PHE B 1 10 ? -14.008 37.369 42.559 1.00 21.45 10 PHE B C 1
ATOM 2398 O O . PHE B 1 10 ? -13.228 36.877 41.742 1.00 21.79 10 PHE B O 1
ATOM 2406 N N . SER B 1 11 ? -14.028 37.009 43.835 1.00 21.00 11 SER B N 1
ATOM 2407 C CA . SER B 1 11 ? -13.132 35.977 44.319 1.00 21.50 11 SER B CA 1
ATOM 2408 C C . SER B 1 11 ? -13.851 34.618 44.340 1.00 21.30 11 SER B C 1
ATOM 2409 O O . SER B 1 11 ? -13.246 33.597 44.003 1.00 18.88 11 SER B O 1
ATOM 2412 N N . HIS B 1 12 ? -15.135 34.615 44.718 1.00 21.07 12 HIS B N 1
ATOM 2413 C CA . HIS B 1 12 ? -15.938 33.381 44.807 1.00 21.86 12 HIS B CA 1
ATOM 2414 C C . HIS B 1 12 ? -17.385 33.505 44.328 1.00 21.59 12 HIS B C 1
ATOM 2415 O O . HIS B 1 12 ? -17.900 34.601 44.126 1.00 22.04 12 HIS B O 1
ATOM 2422 N N . VAL B 1 13 ? -18.029 32.354 44.151 1.00 22.17 13 VAL B N 1
ATOM 2423 C CA . VAL B 1 13 ? -19.445 32.265 43.773 1.00 23.51 13 VAL B CA 1
ATOM 2424 C C . VAL B 1 13 ? -20.046 31.417 44.882 1.00 23.69 13 VAL B C 1
ATOM 2425 O O . VAL B 1 13 ? -19.378 30.515 45.374 1.00 24.33 13 VAL B O 1
ATOM 2429 N N . ARG B 1 14 ? -21.273 31.694 45.311 1.00 26.13 14 ARG B N 1
ATOM 2430 C CA . ARG B 1 14 ? -21.845 30.851 46.360 1.00 26.66 14 ARG B CA 1
ATOM 2431 C C . ARG B 1 14 ? -22.874 29.913 45.790 1.00 25.69 14 ARG B C 1
ATOM 2432 O O . ARG B 1 14 ? -23.765 30.314 45.042 1.00 25.63 14 ARG B O 1
ATOM 2440 N N . ILE B 1 15 ? -22.722 28.649 46.152 1.00 24.64 15 ILE B N 1
ATOM 2441 C CA . ILE B 1 15 ? -23.588 27.589 45.686 1.00 25.24 15 ILE B CA 1
ATOM 2442 C C . ILE B 1 15 ? -24.658 27.264 46.702 1.00 26.42 15 ILE B C 1
ATOM 2443 O O . ILE B 1 15 ? -24.372 27.086 47.887 1.00 26.56 15 ILE B O 1
ATOM 2448 N N . ASP B 1 16 ? -25.893 27.189 46.228 1.00 26.72 16 ASP B N 1
ATOM 2449 C CA . ASP B 1 16 ? -27.010 26.853 47.085 1.00 27.60 16 ASP B CA 1
ATOM 2450 C C . ASP B 1 16 ? -27.576 25.514 46.628 1.00 28.03 16 ASP B C 1
ATOM 2451 O O . ASP B 1 16 ? -27.934 25.349 45.457 1.00 27.12 16 ASP B O 1
ATOM 2456 N N . CYS B 1 17 ? -27.633 24.553 47.549 1.00 27.87 17 CYS B N 1
ATOM 2457 C CA . CYS B 1 17 ? -28.152 23.217 47.245 1.00 29.71 17 CYS B CA 1
ATOM 2458 C C . CYS B 1 17 ? -28.393 22.397 48.511 1.00 30.84 17 CYS B C 1
ATOM 2459 O O . CYS B 1 17 ? -28.224 22.898 49.627 1.00 31.53 17 CYS B O 1
ATOM 2462 N N . GLU B 1 18 ? -28.797 21.141 48.334 1.00 32.32 18 GLU B N 1
ATOM 2463 C CA . GLU B 1 18 ? -29.032 20.245 49.467 1.00 33.27 18 GLU B CA 1
ATOM 2464 C C . GLU B 1 18 ? -27.697 19.902 50.111 1.00 33.55 18 GLU B C 1
ATOM 2465 O O . GLU B 1 18 ? -26.643 20.068 49.496 1.00 32.84 18 GLU B O 1
ATOM 2471 N N . GLU B 1 19 ? -27.744 19.408 51.341 1.00 32.89 19 GLU B N 1
ATOM 2472 C CA . GLU B 1 19 ? -26.525 19.049 52.049 1.00 34.91 19 GLU B CA 1
ATOM 2473 C C . GLU B 1 19 ? -25.840 17.875 51.345 1.00 33.40 19 GLU B C 1
ATOM 2474 O O . GLU B 1 19 ? -24.610 17.804 51.278 1.00 32.35 19 GLU B O 1
ATOM 2480 N N . SER B 1 20 ? -26.640 16.955 50.819 1.00 31.37 20 SER B N 1
ATOM 2481 C CA . SER B 1 20 ? -26.095 15.794 50.129 1.00 30.38 20 SER B CA 1
ATOM 2482 C C . SER B 1 20 ? -25.315 16.170 48.866 1.00 29.49 20 SER B C 1
ATOM 2483 O O . SER B 1 20 ? -24.209 15.679 48.647 1.00 27.85 20 SER B O 1
ATOM 2486 N N . THR B 1 21 ? -25.880 17.040 48.034 1.00 29.52 21 THR B N 1
ATOM 2487 C CA . THR B 1 21 ? -25.184 17.443 46.816 1.00 29.63 21 THR B CA 1
ATOM 2488 C C . THR B 1 21 ? -24.004 18.357 47.173 1.00 28.63 21 THR B C 1
ATOM 2489 O O . THR B 1 21 ? -23.019 18.425 46.439 1.00 28.40 21 THR B O 1
ATOM 2493 N N . PHE B 1 22 ? -24.103 19.048 48.310 1.00 28.09 22 PHE B N 1
ATOM 2494 C CA . PHE B 1 22 ? -23.034 19.939 48.768 1.00 27.31 22 PHE B CA 1
ATOM 2495 C C . PHE B 1 22 ? -21.779 19.123 49.064 1.00 26.49 22 PHE B C 1
ATOM 2496 O O . PHE B 1 22 ? -20.670 19.525 48.720 1.00 26.34 22 PHE B O 1
ATOM 2504 N N . HIS B 1 23 ? -21.955 17.974 49.702 1.00 24.71 23 HIS B N 1
ATOM 2505 C CA . HIS B 1 23 ? -20.812 17.142 50.017 1.00 26.17 23 HIS B CA 1
ATOM 2506 C C . HIS B 1 23 ? -20.251 16.430 48.809 1.00 25.10 23 HIS B C 1
ATOM 2507 O O . HIS B 1 23 ? -19.059 16.144 48.765 1.00 26.35 23 HIS B O 1
ATOM 2514 N N . GLU B 1 24 ? -21.097 16.143 47.827 1.00 25.58 24 GLU B N 1
ATOM 2515 C CA . GLU B 1 24 ? -20.628 15.497 46.603 1.00 26.72 24 GLU B CA 1
ATOM 2516 C C . GLU B 1 24 ? -19.762 16.533 45.897 1.00 25.74 24 GLU B C 1
ATOM 2517 O O . GLU B 1 24 ? -18.734 16.203 45.298 1.00 25.90 24 GLU B O 1
ATOM 2523 N N . LEU B 1 25 ? -20.204 17.789 45.980 1.00 24.76 25 LEU B N 1
ATOM 2524 C CA . LEU B 1 25 ? -19.507 18.926 45.380 1.00 24.73 25 LEU B CA 1
ATOM 2525 C C . LEU B 1 25 ? -18.148 19.155 46.044 1.00 24.26 25 LEU B C 1
ATOM 2526 O O . LEU B 1 25 ? -17.159 19.433 45.363 1.00 23.72 25 LEU B O 1
ATOM 2531 N N . ARG B 1 26 ? -18.102 19.036 47.370 1.00 23.32 26 ARG B N 1
ATOM 2532 C CA . ARG B 1 26 ? -16.850 19.219 48.096 1.00 24.08 26 ARG B CA 1
ATOM 2533 C C . ARG B 1 26 ? -15.807 18.205 47.640 1.00 23.82 26 ARG B C 1
ATOM 2534 O O . ARG B 1 26 ? -14.619 18.513 47.580 1.00 25.35 26 ARG B O 1
ATOM 2542 N N . ASP B 1 27 ? -16.246 16.989 47.331 1.00 23.75 27 ASP B N 1
ATOM 2543 C CA . ASP B 1 27 ? -15.322 15.962 46.873 1.00 23.28 27 ASP B CA 1
ATOM 2544 C C . ASP B 1 27 ? -14.996 16.183 45.407 1.00 22.82 27 ASP B C 1
ATOM 2545 O O . ASP B 1 27 ? -13.869 15.938 44.972 1.00 23.63 27 ASP B O 1
ATOM 2550 N N . PHE B 1 28 ? -15.981 16.651 44.644 1.00 21.71 28 PHE B N 1
ATOM 2551 C CA . PHE B 1 28 ? -15.757 16.923 43.230 1.00 20.47 28 PHE B CA 1
ATOM 2552 C C . PHE B 1 28 ? -14.613 17.947 43.116 1.00 20.61 28 PHE B C 1
ATOM 2553 O O . PHE B 1 28 ? -13.658 17.753 42.359 1.00 21.05 28 PHE B O 1
ATOM 2561 N N . PHE B 1 29 ? -14.715 19.034 43.876 1.00 19.38 29 PHE B N 1
ATOM 2562 C CA . PHE B 1 29 ? -13.686 20.069 43.872 1.00 19.09 29 PHE B CA 1
ATOM 2563 C C . PHE B 1 29 ? -12.629 19.838 44.945 1.00 18.78 29 PHE B C 1
ATOM 2564 O O . PHE B 1 29 ? -12.374 20.712 45.773 1.00 17.38 29 PHE B O 1
ATOM 2572 N N . SER B 1 30 ? -12.017 18.655 44.920 1.00 18.61 30 SER B N 1
ATOM 2573 C CA . SER B 1 30 ? -10.973 18.302 45.880 1.00 19.69 30 SER B CA 1
ATOM 2574 C C . SER B 1 30 ? -9.775 17.723 45.140 1.00 20.34 30 SER B C 1
ATOM 2575 O O . SER B 1 30 ? -9.891 17.279 44.002 1.00 21.14 30 SER B O 1
ATOM 2578 N N . PHE B 1 31 ? -8.617 17.742 45.783 1.00 20.34 31 PHE B N 1
ATOM 2579 C CA . PHE B 1 31 ? -7.414 17.193 45.180 1.00 21.85 31 PHE B CA 1
ATOM 2580 C C . PHE B 1 31 ? -6.493 16.772 46.308 1.00 23.09 31 PHE B C 1
ATOM 2581 O O . PHE B 1 31 ? -6.610 17.270 47.430 1.00 23.24 31 PHE B O 1
ATOM 2589 N N . GLU B 1 32 ? -5.591 15.843 46.016 1.00 25.75 32 GLU B N 1
ATOM 2590 C CA . GLU B 1 32 ? -4.660 15.345 47.020 1.00 26.71 32 GLU B CA 1
ATOM 2591 C C . GLU B 1 32 ? -3.583 16.355 47.366 1.00 25.66 32 GLU B C 1
ATOM 2592 O O . GLU B 1 32 ? -2.904 16.890 46.489 1.00 26.29 32 GLU B O 1
ATOM 2598 N N . ALA B 1 33 ? -3.444 16.616 48.657 1.00 25.73 33 ALA B N 1
ATOM 2599 C CA . ALA B 1 33 ? -2.434 17.535 49.139 1.00 26.57 33 ALA B CA 1
ATOM 2600 C C . ALA B 1 33 ? -1.167 16.701 49.146 1.00 28.42 33 ALA B C 1
ATOM 2601 O O . ALA B 1 33 ? -1.165 15.565 49.618 1.00 27.89 33 ALA B O 1
ATOM 2603 N N . ASP B 1 34 ? -0.098 17.274 48.617 1.00 31.03 34 ASP B N 1
ATOM 2604 C CA . ASP B 1 34 ? 1.193 16.613 48.504 1.00 34.57 34 ASP B CA 1
ATOM 2605 C C . ASP B 1 34 ? 1.595 15.549 49.531 1.00 34.84 34 ASP B C 1
ATOM 2606 O O . ASP B 1 34 ? 1.215 14.378 49.392 1.00 39.11 34 ASP B O 1
ATOM 2611 N N . GLY B 1 35 ? 2.364 15.931 50.544 1.00 31.83 35 GLY B N 1
ATOM 2612 C CA . GLY B 1 35 ? 2.809 14.950 51.523 1.00 28.98 35 GLY B CA 1
ATOM 2613 C C . GLY B 1 35 ? 1.839 14.695 52.655 1.00 28.05 35 GLY B C 1
ATOM 2614 O O . GLY B 1 35 ? 2.239 14.651 53.817 1.00 28.18 35 GLY B O 1
ATOM 2615 N N . TYR B 1 36 ? 0.568 14.504 52.314 1.00 26.26 36 TYR B N 1
ATOM 2616 C CA . TYR B 1 36 ? -0.468 14.279 53.309 1.00 25.88 36 TYR B CA 1
ATOM 2617 C C . TYR B 1 36 ? -0.240 13.027 54.139 1.00 26.09 36 TYR B C 1
ATOM 2618 O O . TYR B 1 36 ? -0.774 12.914 55.237 1.00 25.97 36 TYR B O 1
ATOM 2627 N N . ARG B 1 37 ? 0.549 12.092 53.618 1.00 27.38 37 ARG B N 1
ATOM 2628 C CA . ARG B 1 37 ? 0.844 10.845 54.331 1.00 29.82 37 ARG B CA 1
ATOM 2629 C C . ARG B 1 37 ? 1.414 11.058 55.725 1.00 29.96 37 ARG B C 1
ATOM 2630 O O . ARG B 1 37 ? 1.071 10.336 56.661 1.00 29.35 37 ARG B O 1
ATOM 2638 N N . PHE B 1 38 ? 2.304 12.040 55.838 1.00 29.81 38 PHE B N 1
ATOM 2639 C CA . PHE B 1 38 ? 2.979 12.359 57.090 1.00 29.88 38 PHE B CA 1
ATOM 2640 C C . PHE B 1 38 ? 2.207 13.315 57.969 1.00 28.72 38 PHE B C 1
ATOM 2641 O O . PHE B 1 38 ? 2.431 13.373 59.173 1.00 30.27 38 PHE B O 1
ATOM 2649 N N . ASN B 1 39 ? 1.311 14.078 57.362 1.00 27.26 39 ASN B N 1
ATOM 2650 C CA . ASN B 1 39 ? 0.524 15.050 58.102 1.00 24.96 39 ASN B CA 1
ATOM 2651 C C . ASN B 1 39 ? -0.259 14.382 59.220 1.00 23.38 39 ASN B C 1
ATOM 2652 O O . ASN B 1 39 ? -1.023 13.449 58.981 1.00 25.10 39 ASN B O 1
ATOM 2657 N N . PRO B 1 40 ? -0.074 14.852 60.463 1.00 22.77 40 PRO B N 1
ATOM 2658 C CA . PRO B 1 40 ? -0.771 14.298 61.625 1.00 22.02 40 PRO B CA 1
ATOM 2659 C C . PRO B 1 40 ? -2.290 14.478 61.540 1.00 20.67 40 PRO B C 1
ATOM 2660 O O . PRO B 1 40 ? -3.041 13.768 62.203 1.00 18.71 40 PRO B O 1
ATOM 2664 N N . ARG B 1 41 ? -2.740 15.431 60.730 1.00 21.67 41 ARG B N 1
ATOM 2665 C CA . ARG B 1 41 ? -4.172 15.650 60.554 1.00 20.62 41 ARG B CA 1
ATOM 2666 C C . ARG B 1 41 ? -4.767 14.402 59.917 1.00 21.32 41 ARG B C 1
ATOM 2667 O O . ARG B 1 41 ? -5.920 14.050 60.163 1.00 19.98 41 ARG B O 1
ATOM 2675 N N . PHE B 1 42 ? -3.964 13.738 59.092 1.00 21.44 42 PHE B N 1
ATOM 2676 C CA . PHE B 1 42 ? -4.384 12.523 58.412 1.00 21.34 42 PHE B CA 1
ATOM 2677 C C . PHE B 1 42 ? -4.088 11.302 59.282 1.00 21.72 42 PHE B C 1
ATOM 2678 O O . PHE B 1 42 ? -4.945 10.435 59.468 1.00 20.78 42 PHE B O 1
ATOM 2686 N N . ARG B 1 43 ? -2.869 11.233 59.810 1.00 21.99 43 ARG B N 1
ATOM 2687 C CA . ARG B 1 43 ? -2.486 10.108 60.652 1.00 24.32 43 ARG B CA 1
ATOM 2688 C C . ARG B 1 43 ? -3.370 10.001 61.881 1.00 25.11 43 ARG B C 1
ATOM 2689 O O . ARG B 1 43 ? -3.827 8.914 62.228 1.00 26.51 43 ARG B O 1
ATOM 2697 N N . TYR B 1 44 ? -3.618 11.142 62.523 1.00 24.61 44 TYR B N 1
ATOM 2698 C CA . TYR B 1 44 ? -4.394 11.194 63.761 1.00 24.28 44 TYR B CA 1
ATOM 2699 C C . TYR B 1 44 ? -5.762 11.866 63.741 1.00 24.09 44 TYR B C 1
ATOM 2700 O O . TYR B 1 44 ? -6.599 11.581 64.594 1.00 24.66 44 TYR B O 1
ATOM 2709 N N . GLY B 1 45 ? -5.985 12.755 62.778 1.00 24.94 45 GLY B N 1
ATOM 2710 C CA . GLY B 1 45 ? -7.254 13.453 62.691 1.00 24.31 45 GLY B CA 1
ATOM 2711 C C . GLY B 1 45 ? -8.262 12.774 61.795 1.00 24.26 45 GLY B C 1
ATOM 2712 O O . GLY B 1 45 ? -8.134 11.599 61.472 1.00 25.91 45 GLY B O 1
ATOM 2713 N N . ASN B 1 46 ? -9.273 13.527 61.385 1.00 26.77 46 ASN B N 1
ATOM 2714 C CA . ASN B 1 46 ? -10.325 12.993 60.526 1.00 27.93 46 ASN B CA 1
ATOM 2715 C C . ASN B 1 46 ? -10.206 13.501 59.098 1.00 26.22 46 ASN B C 1
ATOM 2716 O O . ASN B 1 46 ? -11.196 13.558 58.377 1.00 28.18 46 ASN B O 1
ATOM 2721 N N . TRP B 1 47 ? -8.990 13.868 58.705 1.00 24.44 47 TRP B N 1
ATOM 2722 C CA . TRP B 1 47 ? -8.711 14.380 57.367 1.00 22.92 47 TRP B CA 1
ATOM 2723 C C . TRP B 1 47 ? -8.267 13.247 56.438 1.00 21.99 47 TRP B C 1
ATOM 2724 O O . TRP B 1 47 ? -7.463 12.396 56.831 1.00 20.34 47 TRP B O 1
ATOM 2735 N N . ASP B 1 48 ? -8.797 13.237 55.211 1.00 22.87 48 ASP B N 1
ATOM 2736 C CA . ASP B 1 48 ? -8.451 12.203 54.240 1.00 22.14 48 ASP B CA 1
ATOM 2737 C C . ASP B 1 48 ? -7.293 12.603 53.336 1.00 21.56 48 ASP B C 1
ATOM 2738 O O . ASP B 1 48 ? -7.005 11.930 52.342 1.00 22.03 48 ASP B O 1
ATOM 2743 N N . GLY B 1 49 ? -6.627 13.697 53.696 1.00 20.65 49 GLY B N 1
ATOM 2744 C CA . GLY B 1 49 ? -5.488 14.168 52.930 1.00 20.94 49 GLY B CA 1
ATOM 2745 C C . GLY B 1 49 ? -5.833 14.959 51.684 1.00 21.06 49 GLY B C 1
ATOM 2746 O O . GLY B 1 49 ? -4.946 15.301 50.915 1.00 20.30 49 GLY B O 1
ATOM 2747 N N . ARG B 1 50 ? -7.113 15.248 51.477 1.00 21.38 50 ARG B N 1
ATOM 2748 C CA . ARG B 1 50 ? -7.533 15.997 50.302 1.00 20.73 50 ARG B CA 1
ATOM 2749 C C . ARG B 1 50 ? -7.928 17.434 50.646 1.00 21.97 50 ARG B C 1
ATOM 2750 O O . ARG B 1 50 ? -8.570 17.696 51.669 1.00 22.53 50 ARG B O 1
ATOM 2758 N N . ILE B 1 51 ? -7.523 18.364 49.789 1.00 20.21 51 ILE B N 1
ATOM 2759 C CA . ILE B 1 51 ? -7.856 19.764 49.973 1.00 19.53 51 ILE B CA 1
ATOM 2760 C C . ILE B 1 51 ? -9.161 20.008 49.222 1.00 20.06 51 ILE B C 1
ATOM 2761 O O . ILE B 1 51 ? -9.312 19.565 48.084 1.00 20.68 51 ILE B O 1
ATOM 2766 N N . ARG B 1 52 ? -10.114 20.678 49.868 1.00 18.95 52 ARG B N 1
ATOM 2767 C CA . ARG B 1 52 ? -11.401 20.959 49.237 1.00 18.88 52 ARG B CA 1
ATOM 2768 C C . ARG B 1 52 ? -11.550 22.468 49.038 1.00 18.90 52 ARG B C 1
ATOM 2769 O O . ARG B 1 52 ? -11.401 23.243 49.974 1.00 20.19 52 ARG B O 1
ATOM 2777 N N . LEU B 1 53 ? -11.826 22.868 47.801 1.00 18.47 53 LEU B N 1
ATOM 2778 C CA . LEU B 1 53 ? -11.931 24.275 47.442 1.00 17.64 53 LEU B CA 1
ATOM 2779 C C . LEU B 1 53 ? -13.285 24.939 47.682 1.00 19.21 53 LEU B C 1
ATOM 2780 O O . LEU B 1 53 ? -13.372 26.165 47.653 1.00 19.38 53 LEU B O 1
ATOM 2785 N N . LEU B 1 54 ? -14.334 24.142 47.902 1.00 19.79 54 LEU B N 1
ATOM 2786 C CA . LEU B 1 54 ? -15.668 24.680 48.205 1.00 20.23 54 LEU B CA 1
ATOM 2787 C C . LEU B 1 54 ? -15.743 24.627 49.730 1.00 21.00 54 LEU B C 1
ATOM 2788 O O . LEU B 1 54 ? -15.858 23.544 50.311 1.00 21.87 54 LEU B O 1
ATOM 2793 N N . ASP B 1 55 ? -15.660 25.790 50.375 1.00 21.06 55 ASP B N 1
ATOM 2794 C CA . ASP B 1 55 ? -15.679 25.843 51.832 1.00 20.91 55 ASP B CA 1
ATOM 2795 C C . ASP B 1 55 ? -17.052 25.690 52.463 1.00 20.18 55 ASP B C 1
ATOM 2796 O O . ASP B 1 55 ? -18.055 25.527 51.774 1.00 19.63 55 ASP B O 1
ATOM 2801 N N . TYR B 1 56 ? -17.084 25.753 53.786 1.00 20.56 56 TYR B N 1
ATOM 2802 C CA . TYR B 1 56 ? -18.322 25.596 54.530 1.00 21.79 56 TYR B CA 1
ATOM 2803 C C . TYR B 1 56 ? -19.301 26.756 54.436 1.00 22.33 56 TYR B C 1
ATOM 2804 O O . TYR B 1 56 ? -20.428 26.663 54.921 1.00 23.57 56 TYR B O 1
ATOM 2813 N N . ASN B 1 57 ? -18.875 27.845 53.803 1.00 21.82 57 ASN B N 1
ATOM 2814 C CA . ASN B 1 57 ? -19.746 28.994 53.610 1.00 20.89 57 ASN B CA 1
ATOM 2815 C C . ASN B 1 57 ? -20.330 28.842 52.221 1.00 21.34 57 ASN B C 1
ATOM 2816 O O . ASN B 1 57 ? -20.974 29.750 51.702 1.00 22.05 57 ASN B O 1
ATOM 2821 N N . ARG B 1 58 ? -20.090 27.667 51.639 1.00 21.87 58 ARG B N 1
ATOM 2822 C CA . ARG B 1 58 ? -20.551 27.307 50.299 1.00 21.85 58 ARG B CA 1
ATOM 2823 C C . ARG B 1 58 ? -20.004 28.247 49.221 1.00 19.97 58 ARG B C 1
ATOM 2824 O O . ARG B 1 58 ? -20.673 28.552 48.237 1.00 21.01 58 ARG B O 1
ATOM 2832 N N . LEU B 1 59 ? -18.774 28.704 49.417 1.00 17.79 59 LEU B N 1
ATOM 2833 C CA . LEU B 1 59 ? -18.134 29.578 48.447 1.00 16.66 59 LEU B CA 1
ATOM 2834 C C . LEU B 1 59 ? -17.125 28.764 47.644 1.00 17.07 59 LEU B C 1
ATOM 2835 O O . LEU B 1 59 ? -16.378 27.948 48.197 1.00 18.32 59 LEU B O 1
ATOM 2840 N N . LEU B 1 60 ? -17.124 28.978 46.333 1.00 17.68 60 LEU B N 1
ATOM 2841 C CA . LEU B 1 60 ? -16.225 28.279 45.427 1.00 16.66 60 LEU B CA 1
ATOM 2842 C C . LEU B 1 60 ? -15.426 29.302 44.650 1.00 17.84 60 LEU B C 1
ATOM 2843 O O . LEU B 1 60 ? -15.979 30.309 44.199 1.00 19.18 60 LEU B O 1
ATOM 2848 N N . PRO B 1 61 ? -14.111 29.076 44.495 1.00 18.34 61 PRO B N 1
ATOM 2849 C CA . PRO B 1 61 ? -13.333 30.055 43.733 1.00 18.70 61 PRO B CA 1
ATOM 2850 C C . PRO B 1 61 ? -13.947 30.251 42.345 1.00 19.14 61 PRO B C 1
ATOM 2851 O O . PRO B 1 61 ? -14.148 29.295 41.584 1.00 17.55 61 PRO B O 1
ATOM 2855 N N . PHE B 1 62 ? -14.274 31.513 42.072 1.00 18.13 62 PHE B N 1
ATOM 2856 C CA . PHE B 1 62 ? -14.908 31.975 40.848 1.00 17.65 62 PHE B CA 1
ATOM 2857 C C . PHE B 1 62 ? -14.449 31.273 39.577 1.00 17.79 62 PHE B C 1
ATOM 2858 O O . PHE B 1 62 ? -15.271 30.805 38.787 1.00 16.65 62 PHE B O 1
ATOM 2866 N N . GLY B 1 63 ? -13.133 31.202 39.388 1.00 19.44 63 GLY B N 1
ATOM 2867 C CA . GLY B 1 63 ? -12.570 30.582 38.198 1.00 16.95 63 GLY B CA 1
ATOM 2868 C C . GLY B 1 63 ? -13.035 29.167 37.916 1.00 18.65 63 GLY B C 1
ATOM 2869 O O . GLY B 1 63 ? -12.961 28.707 36.778 1.00 18.74 63 GLY B O 1
ATOM 2870 N N . LEU B 1 64 ? -13.538 28.482 38.939 1.00 18.38 64 LEU B N 1
ATOM 2871 C CA . LEU B 1 64 ? -13.991 27.104 38.788 1.00 18.91 64 LEU B CA 1
ATOM 2872 C C . LEU B 1 64 ? -15.456 26.897 38.390 1.00 20.66 64 LEU B C 1
ATOM 2873 O O . LEU B 1 64 ? -15.842 25.770 38.078 1.00 20.03 64 LEU B O 1
ATOM 2878 N N . VAL B 1 65 ? -16.265 27.957 38.393 1.00 21.24 65 VAL B N 1
ATOM 2879 C CA . VAL B 1 65 ? -17.690 27.827 38.061 1.00 22.50 65 VAL B CA 1
ATOM 2880 C C . VAL B 1 65 ? -17.950 27.051 36.780 1.00 22.23 65 VAL B C 1
ATOM 2881 O O . VAL B 1 65 ? -18.898 26.275 36.697 1.00 22.74 65 VAL B O 1
ATOM 2885 N N . GLY B 1 66 ? -17.110 27.263 35.777 1.00 22.04 66 GLY B N 1
ATOM 2886 C CA . GLY B 1 66 ? -17.292 26.562 34.522 1.00 23.73 66 GLY B CA 1
ATOM 2887 C C . GLY B 1 66 ? -17.300 25.050 34.642 1.00 25.23 66 GLY B C 1
ATOM 2888 O O . GLY B 1 66 ? -17.939 24.364 33.849 1.00 25.69 66 GLY B O 1
ATOM 2889 N N . GLN B 1 67 ? -16.594 24.527 35.635 1.00 25.76 67 GLN B N 1
ATOM 2890 C CA . GLN B 1 67 ? -16.504 23.086 35.836 1.00 26.84 67 GLN B CA 1
ATOM 2891 C C . GLN B 1 67 ? -17.707 22.417 36.487 1.00 25.86 67 GLN B C 1
ATOM 2892 O O . GLN B 1 67 ? -17.780 21.195 36.537 1.00 25.20 67 GLN B O 1
ATOM 2898 N N . ILE B 1 68 ? -18.653 23.199 36.985 1.00 25.60 68 ILE B N 1
ATOM 2899 C CA . ILE B 1 68 ? -19.807 22.607 37.643 1.00 26.41 68 ILE B CA 1
ATOM 2900 C C . ILE B 1 68 ? -20.675 21.813 36.665 1.00 27.07 68 ILE B C 1
ATOM 2901 O O . ILE B 1 68 ? -21.320 20.842 37.055 1.00 26.52 68 ILE B O 1
ATOM 2906 N N . LYS B 1 69 ? -20.670 22.209 35.394 1.00 27.29 69 LYS B N 1
ATOM 2907 C CA . LYS B 1 69 ? -21.451 21.517 34.366 1.00 27.98 69 LYS B CA 1
ATOM 2908 C C . LYS B 1 69 ? -21.105 20.030 34.312 1.00 28.06 69 LYS B C 1
ATOM 2909 O O . LYS B 1 69 ? -21.994 19.187 34.192 1.00 27.95 69 LYS B O 1
ATOM 2915 N N . LYS B 1 70 ? -19.819 19.707 34.394 1.00 28.12 70 LYS B N 1
ATOM 2916 C CA . LYS B 1 70 ? -19.394 18.310 34.352 1.00 30.32 70 LYS B CA 1
ATOM 2917 C C . LYS B 1 70 ? -20.069 17.553 35.492 1.00 30.58 70 LYS B C 1
ATOM 2918 O O . LYS B 1 70 ? -20.619 16.464 35.305 1.00 31.39 70 LYS B O 1
ATOM 2924 N N . PHE B 1 71 ? -20.013 18.148 36.677 1.00 30.86 71 PHE B N 1
ATOM 2925 C CA . PHE B 1 71 ? -20.607 17.577 37.879 1.00 30.53 71 PHE B CA 1
ATOM 2926 C C . PHE B 1 71 ? -22.100 17.299 37.667 1.00 31.09 71 PHE B C 1
ATOM 2927 O O . PHE B 1 71 ? -22.592 16.192 37.913 1.00 30.52 71 PHE B O 1
ATOM 2935 N N . CYS B 1 72 ? -22.820 18.315 37.208 1.00 31.54 72 CYS B N 1
ATOM 2936 C CA . CYS B 1 72 ? -24.249 18.179 36.982 1.00 32.99 72 CYS B CA 1
ATOM 2937 C C . CYS B 1 72 ? -24.603 17.138 35.935 1.00 33.36 72 CYS B C 1
ATOM 2938 O O . CYS B 1 72 ? -25.498 16.327 36.152 1.00 33.10 72 CYS B O 1
ATOM 2941 N N . ASP B 1 73 ? -23.911 17.146 34.804 1.00 35.11 73 ASP B N 1
ATOM 2942 C CA . ASP B 1 73 ? -24.212 16.153 33.783 1.00 38.44 73 ASP B CA 1
ATOM 2943 C C . ASP B 1 73 ? -23.926 14.755 34.308 1.00 38.96 73 ASP B C 1
ATOM 2944 O O . ASP B 1 73 ? -24.673 13.816 34.029 1.00 39.81 73 ASP B O 1
ATOM 2949 N N . ASN B 1 74 ? -22.849 14.630 35.079 1.00 39.58 74 ASN B N 1
ATOM 2950 C CA . ASN B 1 74 ? -22.449 13.351 35.662 1.00 39.94 74 ASN B CA 1
ATOM 2951 C C . ASN B 1 74 ? -23.497 12.791 36.629 1.00 39.04 74 ASN B C 1
ATOM 2952 O O . ASN B 1 74 ? -23.926 11.646 36.494 1.00 38.83 74 ASN B O 1
ATOM 2957 N N . PHE B 1 75 ? -23.902 13.601 37.603 1.00 38.31 75 PHE B N 1
ATOM 2958 C CA . PHE B 1 75 ? -24.884 13.176 38.593 1.00 37.01 75 PHE B CA 1
ATOM 2959 C C . PHE B 1 75 ? -26.329 13.380 38.149 1.00 37.03 75 PHE B C 1
ATOM 2960 O O . PHE B 1 75 ? -27.262 12.992 38.854 1.00 37.12 75 PHE B O 1
ATOM 2968 N N . GLY B 1 76 ? -26.515 13.980 36.979 1.00 35.86 76 GLY B N 1
ATOM 2969 C CA . GLY B 1 76 ? -27.856 14.218 36.481 1.00 36.63 76 GLY B CA 1
ATOM 2970 C C . GLY B 1 76 ? -28.604 15.325 37.217 1.00 37.74 76 GLY B C 1
ATOM 2971 O O . GLY B 1 76 ? -29.824 15.249 37.375 1.00 37.86 76 GLY B O 1
ATOM 2972 N N . TYR B 1 77 ? -27.880 16.353 37.662 1.00 37.15 77 TYR B N 1
ATOM 2973 C CA . TYR B 1 77 ? -28.484 17.476 38.374 1.00 34.97 77 TYR B CA 1
ATOM 2974 C C . TYR B 1 77 ? -28.824 18.636 37.443 1.00 34.89 77 TYR B C 1
ATOM 2975 O O . TYR B 1 77 ? -28.160 18.857 36.429 1.00 35.07 77 TYR B O 1
ATOM 2984 N N . LYS B 1 78 ? -29.863 19.380 37.807 1.00 33.88 78 LYS B N 1
ATOM 2985 C CA . LYS B 1 78 ? -30.294 20.545 37.045 1.00 33.08 78 LYS B CA 1
ATOM 2986 C C . LYS B 1 78 ? -29.783 21.758 37.823 1.00 30.91 78 LYS B C 1
ATOM 2987 O O . LYS B 1 78 ? -29.944 21.823 39.042 1.00 28.42 78 LYS B O 1
ATOM 2993 N N . ALA B 1 79 ? -29.161 22.714 37.138 1.00 28.42 79 ALA B N 1
ATOM 2994 C CA . ALA B 1 79 ? -28.663 23.889 37.836 1.00 27.33 79 ALA B CA 1
ATOM 2995 C C . ALA B 1 79 ? -28.985 25.195 37.140 1.00 26.57 79 ALA B C 1
ATOM 2996 O O . ALA B 1 79 ? -29.150 25.246 35.923 1.00 26.30 79 ALA B O 1
ATOM 2998 N N . TRP B 1 80 ? -29.077 26.247 37.948 1.00 25.91 80 TRP B N 1
ATOM 2999 C CA . TRP B 1 80 ? -29.348 27.605 37.488 1.00 25.01 80 TRP B CA 1
ATOM 3000 C C . TRP B 1 80 ? -28.143 28.415 37.909 1.00 23.87 80 TRP B C 1
ATOM 3001 O O . TRP B 1 80 ? -27.791 28.423 39.087 1.00 23.04 80 TRP B O 1
ATOM 3012 N N . ILE B 1 81 ? -27.508 29.092 36.959 1.00 23.82 81 ILE B N 1
ATOM 3013 C CA . ILE B 1 81 ? -26.353 29.915 37.287 1.00 24.62 81 ILE B CA 1
ATOM 3014 C C . ILE B 1 81 ? -26.678 31.398 37.117 1.00 24.21 81 ILE B C 1
ATOM 3015 O O . ILE B 1 81 ? -27.214 31.815 36.088 1.00 23.29 81 ILE B O 1
ATOM 3020 N N . ASP B 1 82 ? -26.365 32.175 38.150 1.00 25.06 82 ASP B N 1
ATOM 3021 C CA . ASP B 1 82 ? -26.582 33.616 38.154 1.00 25.24 82 ASP B CA 1
ATOM 3022 C C . ASP B 1 82 ? -25.946 34.169 36.866 1.00 26.20 82 ASP B C 1
ATOM 3023 O O . ASP B 1 82 ? -24.732 34.068 36.672 1.00 25.79 82 ASP B O 1
ATOM 3028 N N . PRO B 1 83 ? -26.754 34.768 35.973 1.00 26.04 83 PRO B N 1
ATOM 3029 C CA . PRO B 1 83 ? -26.200 35.302 34.725 1.00 26.18 83 PRO B CA 1
ATOM 3030 C C . PRO B 1 83 ? -25.005 36.251 34.864 1.00 25.96 83 PRO B C 1
ATOM 3031 O O . PRO B 1 83 ? -24.101 36.221 34.032 1.00 27.58 83 PRO B O 1
ATOM 3035 N N . GLN B 1 84 ? -24.992 37.082 35.903 1.00 26.29 84 GLN B N 1
ATOM 3036 C CA . GLN B 1 84 ? -23.880 38.017 36.124 1.00 26.53 84 GLN B CA 1
ATOM 3037 C C . GLN B 1 84 ? -22.521 37.303 36.140 1.00 27.10 84 GLN B C 1
ATOM 3038 O O . GLN B 1 84 ? -21.511 37.862 35.708 1.00 26.33 84 GLN B O 1
ATOM 3044 N N . ILE B 1 85 ? -22.514 36.071 36.646 1.00 25.46 85 ILE B N 1
ATOM 3045 C CA . ILE B 1 85 ? -21.309 35.254 36.733 1.00 24.81 85 ILE B CA 1
ATOM 3046 C C . ILE B 1 85 ? -20.677 35.042 35.366 1.00 27.21 85 ILE B C 1
ATOM 3047 O O . ILE B 1 85 ? -19.450 35.061 35.232 1.00 27.66 85 ILE B O 1
ATOM 3052 N N . ASN B 1 86 ? -21.521 34.852 34.355 1.00 26.93 86 ASN B N 1
ATOM 3053 C CA . ASN B 1 86 ? -21.057 34.605 32.995 1.00 27.45 86 ASN B CA 1
ATOM 3054 C C . ASN B 1 86 ? -20.938 35.856 32.136 1.00 26.20 86 ASN B C 1
ATOM 3055 O O . ASN B 1 86 ? -20.817 35.772 30.917 1.00 25.25 86 ASN B O 1
ATOM 3060 N N . GLU B 1 87 ? -20.960 37.014 32.779 1.00 25.18 87 GLU B N 1
ATOM 3061 C CA . GLU B 1 87 ? -20.858 38.277 32.074 1.00 25.66 87 GLU B CA 1
ATOM 3062 C C . GLU B 1 87 ? -19.532 38.385 31.326 1.00 25.17 87 GLU B C 1
ATOM 3063 O O . GLU B 1 87 ? -18.486 37.988 31.832 1.00 24.83 87 GLU B O 1
ATOM 3069 N N . LYS B 1 88 ? -19.587 38.924 30.114 1.00 24.71 88 LYS B N 1
ATOM 3070 C CA . LYS B 1 88 ? -18.396 39.079 29.288 1.00 24.25 88 LYS B CA 1
ATOM 3071 C C . LYS B 1 88 ? -18.198 40.554 28.928 1.00 25.42 88 LYS B C 1
ATOM 3072 O O . LYS B 1 88 ? -19.131 41.360 29.043 1.00 25.87 88 LYS B O 1
ATOM 3078 N N . GLU B 1 89 ? -16.981 40.908 28.511 1.00 25.70 89 GLU B N 1
ATOM 3079 C CA . GLU B 1 89 ? -16.678 42.279 28.087 1.00 25.61 89 GLU B CA 1
ATOM 3080 C C . GLU B 1 89 ? -17.399 42.560 26.773 1.00 26.71 89 GLU B C 1
ATOM 3081 O O . GLU B 1 89 ? -17.359 41.738 25.854 1.00 24.71 89 GLU B O 1
ATOM 3087 N N . GLU B 1 90 ? -18.058 43.713 26.687 1.00 27.72 90 GLU B N 1
ATOM 3088 C CA . GLU B 1 90 ? -18.743 44.118 25.457 1.00 28.88 90 GLU B CA 1
ATOM 3089 C C . GLU B 1 90 ? -17.657 44.677 24.558 1.00 26.15 90 GLU B C 1
ATOM 3090 O O . GLU B 1 90 ? -17.547 45.889 24.388 1.00 27.35 90 GLU B O 1
ATOM 3096 N N . LEU B 1 91 ? -16.852 43.783 23.997 1.00 24.22 91 LEU B N 1
ATOM 3097 C CA . LEU B 1 91 ? -15.737 44.165 23.143 1.00 22.23 91 LEU B CA 1
ATOM 3098 C C . LEU B 1 91 ? -15.669 43.261 21.918 1.00 20.13 91 LEU B C 1
ATOM 3099 O O . LEU B 1 91 ? -15.259 42.107 22.016 1.00 17.91 91 LEU B O 1
ATOM 3104 N N . SER B 1 92 ? -16.070 43.777 20.764 1.00 20.33 92 SER B N 1
ATOM 3105 C CA . SER B 1 92 ? -16.012 42.983 19.538 1.00 20.38 92 SER B CA 1
ATOM 3106 C C . SER B 1 92 ? -14.563 42.952 19.073 1.00 20.24 92 SER B C 1
ATOM 3107 O O . SER B 1 92 ? -13.791 43.865 19.379 1.00 19.72 92 SER B O 1
ATOM 3110 N N . ARG B 1 93 ? -14.186 41.906 18.347 1.00 20.78 93 ARG B N 1
ATOM 3111 C CA . ARG B 1 93 ? -12.820 41.797 17.848 1.00 20.51 93 ARG B CA 1
ATOM 3112 C C . ARG B 1 93 ? -12.480 43.002 16.952 1.00 22.38 93 ARG B C 1
ATOM 3113 O O . ARG B 1 93 ? -11.338 43.479 16.926 1.00 21.04 93 ARG B O 1
ATOM 3121 N N . LYS B 1 94 ? -13.489 43.492 16.235 1.00 21.92 94 LYS B N 1
ATOM 3122 C CA . LYS B 1 94 ? -13.339 44.630 15.328 1.00 24.13 94 LYS B CA 1
ATOM 3123 C C . LYS B 1 94 ? -12.930 45.888 16.082 1.00 22.56 94 LYS B C 1
ATOM 3124 O O . LYS B 1 94 ? -12.028 46.605 15.662 1.00 22.08 94 LYS B O 1
ATOM 3130 N N . ASP B 1 95 ? -13.608 46.150 17.195 1.00 23.48 95 ASP B N 1
ATOM 3131 C CA . ASP B 1 95 ? -13.304 47.311 18.020 1.00 24.19 95 ASP B CA 1
ATOM 3132 C C . ASP B 1 95 ? -11.995 47.129 18.771 1.00 22.96 95 ASP B C 1
ATOM 3133 O O . ASP B 1 95 ? -11.341 48.104 19.124 1.00 22.55 95 ASP B O 1
ATOM 3138 N N . PHE B 1 96 ? -11.623 45.877 19.012 1.00 22.77 96 PHE B N 1
ATOM 3139 C CA . PHE B 1 96 ? -10.378 45.552 19.701 1.00 23.64 96 PHE B CA 1
ATOM 3140 C C . PHE B 1 96 ? -9.193 45.888 18.803 1.00 23.55 96 PHE B C 1
ATOM 3141 O O . PHE B 1 96 ? -8.205 46.488 19.244 1.00 24.39 96 PHE B O 1
ATOM 3149 N N . ASP B 1 97 ? -9.295 45.485 17.541 1.00 25.11 97 ASP B N 1
ATOM 3150 C CA . ASP B 1 97 ? -8.246 45.751 16.567 1.00 24.68 97 ASP B CA 1
ATOM 3151 C C . ASP B 1 97 ? -8.154 47.251 16.302 1.00 24.32 97 ASP B C 1
ATOM 3152 O O . ASP B 1 97 ? -7.066 47.786 16.119 1.00 25.05 97 ASP B O 1
ATOM 3157 N N . GLU B 1 98 ? -9.297 47.927 16.292 1.00 24.53 98 GLU B N 1
ATOM 3158 C CA . GLU B 1 98 ? -9.327 49.373 16.078 1.00 26.24 98 GLU B CA 1
ATOM 3159 C C . GLU B 1 98 ? -8.593 50.075 17.226 1.00 24.54 98 GLU B C 1
ATOM 3160 O O . GLU B 1 98 ? -7.810 50.997 17.008 1.00 24.28 98 GLU B O 1
ATOM 3166 N N . TRP B 1 99 ? -8.861 49.629 18.449 1.00 23.16 99 TRP B N 1
ATOM 3167 C CA . TRP B 1 99 ? -8.225 50.179 19.642 1.00 22.65 99 TRP B CA 1
ATOM 3168 C C . TRP B 1 99 ? -6.703 50.018 19.554 1.00 23.69 99 TRP B C 1
ATOM 3169 O O . TRP B 1 99 ? -5.954 50.971 19.794 1.00 23.00 99 TRP B O 1
ATOM 3180 N N . LEU B 1 100 ? -6.254 48.810 19.212 1.00 23.80 100 LEU B N 1
ATOM 3181 C CA . LEU B 1 100 ? -4.827 48.524 19.080 1.00 23.80 100 LEU B CA 1
ATOM 3182 C C . LEU B 1 100 ? -4.140 49.361 17.990 1.00 25.08 100 LEU B C 1
ATOM 3183 O O . LEU B 1 100 ? -3.029 49.856 18.186 1.00 25.14 100 LEU B O 1
ATOM 3188 N N . SER B 1 101 ? -4.798 49.507 16.842 1.00 24.74 101 SER B N 1
ATOM 3189 C CA . SER B 1 101 ? -4.226 50.257 15.728 1.00 25.83 101 SER B CA 1
ATOM 3190 C C . SER B 1 101 ? -3.916 51.710 16.065 1.00 27.82 101 SER B C 1
ATOM 3191 O O . SER B 1 101 ? -3.054 52.324 15.429 1.00 29.30 101 SER B O 1
ATOM 3194 N N . LYS B 1 102 ? -4.617 52.265 17.052 1.00 27.87 102 LYS B N 1
ATOM 3195 C CA . LYS B 1 102 ? -4.394 53.654 17.435 1.00 27.72 102 LYS B CA 1
ATOM 3196 C C . LYS B 1 102 ? -3.363 53.812 18.539 1.00 27.71 102 LYS B C 1
ATOM 3197 O O . LYS B 1 102 ? -3.076 54.924 18.966 1.00 28.85 102 LYS B O 1
ATOM 3203 N N . LEU B 1 103 ? -2.807 52.697 19.003 1.00 26.78 103 LEU B N 1
ATOM 3204 C CA . LEU B 1 103 ? -1.778 52.747 20.037 1.00 26.46 103 LEU B CA 1
ATOM 3205 C C . LEU B 1 103 ? -0.413 52.683 19.347 1.00 25.76 103 LEU B C 1
ATOM 3206 O O . LEU B 1 103 ? -0.229 51.919 18.402 1.00 25.08 103 LEU B O 1
ATOM 3211 N N . GLU B 1 104 ? 0.536 53.491 19.808 1.00 24.93 104 GLU B N 1
ATOM 3212 C CA . GLU B 1 104 ? 1.875 53.480 19.233 1.00 23.39 104 GLU B CA 1
ATOM 3213 C C . GLU B 1 104 ? 2.820 52.818 20.226 1.00 22.54 104 GLU B C 1
ATOM 3214 O O . GLU B 1 104 ? 3.338 53.451 21.145 1.00 22.47 104 GLU B O 1
ATOM 3220 N N . ILE B 1 105 ? 3.014 51.520 20.031 1.00 21.97 105 ILE B N 1
ATOM 3221 C CA . ILE B 1 105 ? 3.858 50.700 20.891 1.00 22.38 105 ILE B CA 1
ATOM 3222 C C . ILE B 1 105 ? 5.298 50.679 20.386 1.00 23.21 105 ILE B C 1
ATOM 3223 O O . ILE B 1 105 ? 5.547 50.434 19.208 1.00 23.28 105 ILE B O 1
ATOM 3228 N N . TYR B 1 106 ? 6.244 50.921 21.285 1.00 24.51 106 TYR B N 1
ATOM 3229 C CA . TYR B 1 106 ? 7.642 50.945 20.897 1.00 27.04 106 TYR B CA 1
ATOM 3230 C C . TYR B 1 106 ? 8.538 49.909 21.571 1.00 30.10 106 TYR B C 1
ATOM 3231 O O . TYR B 1 106 ? 8.220 49.361 22.629 1.00 29.53 106 TYR B O 1
ATOM 3240 N N . SER B 1 107 ? 9.666 49.640 20.919 1.00 34.83 107 SER B N 1
ATOM 3241 C CA . SER B 1 107 ? 10.681 48.714 21.418 1.00 37.85 107 SER B CA 1
ATOM 3242 C C . SER B 1 107 ? 11.695 49.660 22.036 1.00 39.31 107 SER B C 1
ATOM 3243 O O . SER B 1 107 ? 11.644 49.963 23.226 1.00 41.66 107 SER B O 1
ATOM 3246 N N . GLY B 1 108 ? 12.611 50.133 21.203 1.00 38.13 108 GLY B N 1
ATOM 3247 C CA . GLY B 1 108 ? 13.595 51.080 21.662 1.00 38.29 108 GLY B CA 1
ATOM 3248 C C . GLY B 1 108 ? 13.072 52.400 21.142 1.00 38.23 108 GLY B C 1
ATOM 3249 O O . GLY B 1 108 ? 12.227 53.040 21.769 1.00 37.75 108 GLY B O 1
ATOM 3250 N N . ASN B 1 109 ? 13.539 52.787 19.963 1.00 38.28 109 ASN B N 1
ATOM 3251 C CA . ASN B 1 109 ? 13.108 54.035 19.370 1.00 38.66 109 ASN B CA 1
ATOM 3252 C C . ASN B 1 109 ? 12.235 53.797 18.139 1.00 38.01 109 ASN B C 1
ATOM 3253 O O . ASN B 1 109 ? 11.867 54.743 17.449 1.00 38.44 109 ASN B O 1
ATOM 3258 N N . LYS B 1 110 ? 11.903 52.538 17.862 1.00 36.89 110 LYS B N 1
ATOM 3259 C CA . LYS B 1 110 ? 11.053 52.224 16.712 1.00 36.56 110 LYS B CA 1
ATOM 3260 C C . LYS B 1 110 ? 9.748 51.549 17.149 1.00 35.24 110 LYS B C 1
ATOM 3261 O O . LYS B 1 110 ? 9.722 50.779 18.113 1.00 33.38 110 LYS B O 1
ATOM 3267 N N . ARG B 1 111 ? 8.668 51.855 16.434 1.00 33.94 111 ARG B N 1
ATOM 3268 C CA . ARG B 1 111 ? 7.352 51.307 16.736 1.00 33.10 111 ARG B CA 1
ATOM 3269 C C . ARG B 1 111 ? 7.266 49.828 16.370 1.00 32.18 111 ARG B C 1
ATOM 3270 O O . ARG B 1 111 ? 7.785 49.397 15.341 1.00 32.25 111 ARG B O 1
ATOM 3278 N N . ILE B 1 112 ? 6.617 49.051 17.227 1.00 31.38 112 ILE B N 1
ATOM 3279 C CA . ILE B 1 112 ? 6.442 47.627 16.978 1.00 30.84 112 ILE B CA 1
ATOM 3280 C C . ILE B 1 112 ? 4.953 47.300 16.940 1.00 29.98 112 ILE B C 1
ATOM 3281 O O . ILE B 1 112 ? 4.114 48.122 17.306 1.00 28.35 112 ILE B O 1
ATOM 3286 N N . GLU B 1 113 ? 4.632 46.095 16.485 1.00 31.18 113 GLU B N 1
ATOM 3287 C CA . GLU B 1 113 ? 3.251 45.642 16.404 1.00 30.99 113 GLU B CA 1
ATOM 3288 C C . GLU B 1 113 ? 3.126 44.343 17.212 1.00 30.49 113 GLU B C 1
ATOM 3289 O O . GLU B 1 113 ? 4.019 43.494 17.182 1.00 31.83 113 GLU B O 1
ATOM 3295 N N . PRO B 1 114 ? 2.031 44.173 17.965 1.00 27.82 114 PRO B N 1
ATOM 3296 C CA . PRO B 1 114 ? 1.982 42.909 18.702 1.00 26.02 114 PRO B CA 1
ATOM 3297 C C . PRO B 1 114 ? 1.714 41.730 17.772 1.00 24.03 114 PRO B C 1
ATOM 3298 O O . PRO B 1 114 ? 1.061 41.880 16.736 1.00 25.29 114 PRO B O 1
ATOM 3302 N N . HIS B 1 115 ? 2.246 40.565 18.123 1.00 22.15 115 HIS B N 1
ATOM 3303 C CA . HIS B 1 115 ? 2.040 39.366 17.324 1.00 20.59 115 HIS B CA 1
ATOM 3304 C C . HIS B 1 115 ? 0.604 38.887 17.450 1.00 19.53 115 HIS B C 1
ATOM 3305 O O . HIS B 1 115 ? -0.115 39.304 18.353 1.00 20.37 115 HIS B O 1
ATOM 3312 N N . TRP B 1 116 ? 0.197 38.003 16.544 1.00 19.30 116 TRP B N 1
ATOM 3313 C CA . TRP B 1 116 ? -1.152 37.460 16.551 1.00 19.17 116 TRP B CA 1
ATOM 3314 C C . TRP B 1 116 ? -1.463 36.742 17.855 1.00 19.59 116 TRP B C 1
ATOM 3315 O O . TRP B 1 116 ? -2.564 36.873 18.385 1.00 19.34 116 TRP B O 1
ATOM 3326 N N . TYR B 1 117 ? -0.498 35.982 18.371 1.00 19.33 117 TYR B N 1
ATOM 3327 C CA . TYR B 1 117 ? -0.720 35.248 19.607 1.00 19.70 117 TYR B CA 1
ATOM 3328 C C . TYR B 1 117 ? -0.766 36.178 20.810 1.00 20.24 117 TYR B C 1
ATOM 3329 O O . TYR B 1 117 ? -1.370 35.854 21.832 1.00 23.19 117 TYR B O 1
ATOM 3338 N N . GLN B 1 118 ? -0.137 37.340 20.698 1.00 18.82 118 GLN B N 1
ATOM 3339 C CA . GLN B 1 118 ? -0.176 38.285 21.795 1.00 17.54 118 GLN B CA 1
ATOM 3340 C C . GLN B 1 118 ? -1.535 38.957 21.773 1.00 18.66 118 GLN B C 1
ATOM 3341 O O . GLN B 1 118 ? -2.143 39.189 22.816 1.00 18.54 118 GLN B O 1
ATOM 3347 N N . LYS B 1 119 ? -2.014 39.263 20.573 1.00 18.21 119 LYS B N 1
ATOM 3348 C CA . LYS B 1 119 ? -3.306 39.912 20.415 1.00 17.60 119 LYS B CA 1
ATOM 3349 C C . LYS B 1 119 ? -4.454 39.006 20.840 1.00 17.89 119 LYS B C 1
ATOM 3350 O O . LYS B 1 119 ? -5.378 39.450 21.511 1.00 19.64 119 LYS B O 1
ATOM 3356 N N . ASP B 1 120 ? -4.396 37.735 20.459 1.00 17.70 120 ASP B N 1
ATOM 3357 C CA . ASP B 1 120 ? -5.456 36.794 20.815 1.00 19.38 120 ASP B CA 1
ATOM 3358 C C . ASP B 1 120 ? -5.527 36.585 22.320 1.00 18.54 120 ASP B C 1
ATOM 3359 O O . ASP B 1 120 ? -6.612 36.466 22.884 1.00 16.87 120 ASP B O 1
ATOM 3364 N N . ALA B 1 121 ? -4.360 36.527 22.958 1.00 18.50 121 ALA B N 1
ATOM 3365 C CA . ALA B 1 121 ? -4.276 36.344 24.402 1.00 17.98 121 ALA B CA 1
ATOM 3366 C C . ALA B 1 121 ? -4.984 37.510 25.103 1.00 17.19 121 ALA B C 1
ATOM 3367 O O . ALA B 1 121 ? -5.843 37.301 25.958 1.00 17.42 121 ALA B O 1
ATOM 3369 N N . VAL B 1 122 ? -4.618 38.735 24.736 1.00 16.30 122 VAL B N 1
ATOM 3370 C CA . VAL B 1 122 ? -5.235 39.922 25.315 1.00 15.86 122 VAL B CA 1
ATOM 3371 C C . VAL B 1 122 ? -6.748 39.947 25.046 1.00 16.38 122 VAL B C 1
ATOM 3372 O O . VAL B 1 122 ? -7.536 40.252 25.943 1.00 16.55 122 VAL B O 1
ATOM 3376 N N . PHE B 1 123 ? -7.154 39.607 23.823 1.00 18.02 123 PHE B N 1
ATOM 3377 C CA . PHE B 1 123 ? -8.575 39.599 23.464 1.00 18.37 123 PHE B CA 1
ATOM 3378 C C . PHE B 1 123 ? -9.399 38.577 24.252 1.00 18.48 123 PHE B C 1
ATOM 3379 O O . PHE B 1 123 ? -10.483 38.891 24.747 1.00 16.89 123 PHE B O 1
ATOM 3387 N N . GLU B 1 124 ? -8.893 37.352 24.343 1.00 19.29 124 GLU B N 1
ATOM 3388 C CA . GLU B 1 124 ? -9.570 36.286 25.085 1.00 20.36 124 GLU B CA 1
ATOM 3389 C C . GLU B 1 124 ? -9.664 36.677 26.550 1.00 20.03 124 GLU B C 1
ATOM 3390 O O . GLU B 1 124 ? -10.696 36.470 27.197 1.00 19.07 124 GLU B O 1
ATOM 3396 N N . GLY B 1 125 ? -8.565 37.229 27.063 1.00 17.20 125 GLY B N 1
ATOM 3397 C CA . GLY B 1 125 ? -8.505 37.643 28.451 1.00 16.86 125 GLY B CA 1
ATOM 3398 C C . GLY B 1 125 ? -9.524 38.703 28.824 1.00 17.87 125 GLY B C 1
ATOM 3399 O O . GLY B 1 125 ? -10.263 38.529 29.786 1.00 19.32 125 GLY B O 1
ATOM 3400 N N . LEU B 1 126 ? -9.564 39.803 28.078 1.00 17.55 126 LEU B N 1
ATOM 3401 C CA . LEU B 1 126 ? -10.511 40.876 28.359 1.00 17.37 126 LEU B CA 1
ATOM 3402 C C . LEU B 1 126 ? -11.970 40.424 28.239 1.00 18.20 126 LEU B C 1
ATOM 3403 O O . LEU B 1 126 ? -12.769 40.639 29.150 1.00 18.16 126 LEU B O 1
ATOM 3408 N N . VAL B 1 127 ? -12.317 39.796 27.120 1.00 17.35 127 VAL B N 1
ATOM 3409 C CA . VAL B 1 127 ? -13.691 39.346 26.898 1.00 17.74 127 VAL B CA 1
ATOM 3410 C C . VAL B 1 127 ? -14.193 38.390 27.979 1.00 18.08 127 VAL B C 1
ATOM 3411 O O . VAL B 1 127 ? -15.337 38.484 28.424 1.00 17.53 127 VAL B O 1
ATOM 3415 N N . ASN B 1 128 ? -13.326 37.488 28.424 1.00 19.97 128 ASN B N 1
ATOM 3416 C CA . ASN B 1 128 ? -13.708 36.510 29.433 1.00 20.24 128 ASN B CA 1
ATOM 3417 C C . ASN B 1 128 ? -13.367 36.849 30.883 1.00 20.16 128 ASN B C 1
ATOM 3418 O O . ASN B 1 128 ? -13.676 36.074 31.794 1.00 19.92 128 ASN B O 1
ATOM 3423 N N . ARG B 1 129 ? -12.744 38.010 31.079 1.00 21.49 129 ARG B N 1
ATOM 3424 C CA . ARG B 1 129 ? -12.359 38.524 32.397 1.00 20.67 129 ARG B CA 1
ATOM 3425 C C . ARG B 1 129 ? -11.258 37.786 33.164 1.00 19.50 129 ARG B C 1
ATOM 3426 O O . ARG B 1 129 ? -10.363 38.415 33.717 1.00 18.94 129 ARG B O 1
ATOM 3434 N N . ARG B 1 130 ? -11.321 36.458 33.206 1.00 20.94 130 ARG B N 1
ATOM 3435 C CA . ARG B 1 130 ? -10.323 35.686 33.935 1.00 19.78 130 ARG B CA 1
ATOM 3436 C C . ARG B 1 130 ? -9.884 34.450 33.142 1.00 19.90 130 ARG B C 1
ATOM 3437 O O . ARG B 1 130 ? -10.720 33.674 32.662 1.00 19.63 130 ARG B O 1
ATOM 3445 N N . ARG B 1 131 ? -8.567 34.290 32.996 1.00 17.94 131 ARG B N 1
ATOM 3446 C CA . ARG B 1 131 ? -7.979 33.175 32.251 1.00 18.05 131 ARG B CA 1
ATOM 3447 C C . ARG B 1 131 ? -6.530 32.933 32.643 1.00 16.59 131 ARG B C 1
ATOM 3448 O O . ARG B 1 131 ? -5.868 33.805 33.191 1.00 16.04 131 ARG B O 1
ATOM 3456 N N . ILE B 1 132 ? -6.057 31.728 32.349 1.00 17.44 132 ILE B N 1
ATOM 3457 C CA . ILE B 1 132 ? -4.656 31.375 32.533 1.00 18.01 132 ILE B CA 1
ATOM 3458 C C . ILE B 1 132 ? -4.170 31.396 31.073 1.00 17.14 132 ILE B C 1
ATOM 3459 O O . ILE B 1 132 ? -4.510 30.526 30.277 1.00 17.44 132 ILE B O 1
ATOM 3464 N N . LEU B 1 133 ? -3.416 32.425 30.712 1.00 18.34 133 LEU B N 1
ATOM 3465 C CA . LEU B 1 133 ? -2.914 32.537 29.351 1.00 17.86 133 LEU B CA 1
ATOM 3466 C C . LEU B 1 133 ? -1.694 31.632 29.219 1.00 17.90 133 LEU B C 1
ATOM 3467 O O . LEU B 1 133 ? -0.632 31.902 29.780 1.00 15.26 133 LEU B O 1
ATOM 3472 N N . ASN B 1 134 ? -1.870 30.546 28.480 1.00 18.48 134 ASN B N 1
ATOM 3473 C CA . ASN B 1 134 ? -0.817 29.562 28.286 1.00 19.94 134 ASN B CA 1
ATOM 3474 C C . ASN B 1 134 ? 0.070 29.888 27.085 1.00 21.09 134 ASN B C 1
ATOM 3475 O O . ASN B 1 134 ? -0.241 29.537 25.952 1.00 21.19 134 ASN B O 1
ATOM 3480 N N . LEU B 1 135 ? 1.173 30.582 27.353 1.00 21.20 135 LEU B N 1
ATOM 3481 C CA . LEU B 1 135 ? 2.141 30.965 26.327 1.00 21.90 135 LEU B CA 1
ATOM 3482 C C . LEU B 1 135 ? 3.530 30.875 26.925 1.00 20.80 135 LEU B C 1
ATOM 3483 O O . LEU B 1 135 ? 3.701 31.067 28.126 1.00 20.97 135 LEU B O 1
ATOM 3488 N N . PRO B 1 136 ? 4.546 30.594 26.092 1.00 21.45 136 PRO B N 1
ATOM 3489 C CA . PRO B 1 136 ? 5.930 30.490 26.563 1.00 21.40 136 PRO B CA 1
ATOM 3490 C C . PRO B 1 136 ? 6.541 31.844 26.887 1.00 23.44 136 PRO B C 1
ATOM 3491 O O . PRO B 1 136 ? 6.009 32.889 26.496 1.00 22.36 136 PRO B O 1
ATOM 3495 N N . THR B 1 137 ? 7.660 31.815 27.609 1.00 24.94 137 THR B N 1
ATOM 3496 C CA . THR B 1 137 ? 8.350 33.038 28.003 1.00 27.19 137 THR B CA 1
ATOM 3497 C C . THR B 1 137 ? 8.861 33.801 26.784 1.00 26.77 137 THR B C 1
ATOM 3498 O O . THR B 1 137 ? 9.230 34.971 26.879 1.00 26.87 137 THR B O 1
ATOM 3502 N N . SER B 1 138 ? 8.864 33.135 25.636 1.00 27.50 138 SER B N 1
ATOM 3503 C CA . SER B 1 138 ? 9.320 33.752 24.397 1.00 27.85 138 SER B CA 1
ATOM 3504 C C . SER B 1 138 ? 8.196 34.490 23.659 1.00 27.71 138 SER B C 1
ATOM 3505 O O . SER B 1 138 ? 8.429 35.079 22.605 1.00 27.74 138 SER B O 1
ATOM 3508 N N . ALA B 1 139 ? 6.983 34.456 24.207 1.00 26.79 139 ALA B N 1
ATOM 3509 C CA . ALA B 1 139 ? 5.844 35.124 23.580 1.00 25.09 139 ALA B CA 1
ATOM 3510 C C . ALA B 1 139 ? 5.750 36.583 24.012 1.00 24.39 139 ALA B C 1
ATOM 3511 O O . ALA B 1 139 ? 4.703 37.211 23.861 1.00 23.75 139 ALA B O 1
ATOM 3513 N N . GLY B 1 140 ? 6.850 37.117 24.542 1.00 24.28 140 GLY B N 1
ATOM 3514 C CA . GLY B 1 140 ? 6.872 38.500 24.999 1.00 23.49 140 GLY B CA 1
ATOM 3515 C C . GLY B 1 140 ? 5.666 38.817 25.862 1.00 22.48 140 GLY B C 1
ATOM 3516 O O . GLY B 1 140 ? 4.924 39.755 25.580 1.00 23.15 140 GLY B O 1
ATOM 3517 N N . ARG B 1 141 ? 5.478 38.033 26.919 1.00 20.89 141 ARG B N 1
ATOM 3518 C CA . ARG B 1 141 ? 4.347 38.197 27.818 1.00 21.62 141 ARG B CA 1
ATOM 3519 C C . ARG B 1 141 ? 4.229 39.566 28.481 1.00 22.15 141 ARG B C 1
ATOM 3520 O O . ARG B 1 141 ? 3.146 39.944 28.926 1.00 23.24 141 ARG B O 1
ATOM 3528 N N . SER B 1 142 ? 5.323 40.315 28.569 1.00 22.27 142 SER B N 1
ATOM 3529 C CA . SER B 1 142 ? 5.240 41.627 29.198 1.00 21.31 142 SER B CA 1
ATOM 3530 C C . SER B 1 142 ? 4.348 42.572 28.389 1.00 19.21 142 SER B C 1
ATOM 3531 O O . SER B 1 142 ? 3.686 43.427 28.964 1.00 20.55 142 SER B O 1
ATOM 3534 N N . LEU B 1 143 ? 4.316 42.417 27.065 1.00 17.45 143 LEU B N 1
ATOM 3535 C CA . LEU B 1 143 ? 3.476 43.273 26.231 1.00 15.22 143 LEU B CA 1
ATOM 3536 C C . LEU B 1 143 ? 2.017 42.883 26.441 1.00 15.37 143 LEU B C 1
ATOM 3537 O O . LEU B 1 143 ? 1.135 43.736 26.470 1.00 14.75 143 LEU B O 1
ATOM 3542 N N . ILE B 1 144 ? 1.763 41.584 26.565 1.00 15.49 144 ILE B N 1
ATOM 3543 C CA . ILE B 1 144 ? 0.404 41.101 26.783 1.00 15.02 144 ILE B CA 1
ATOM 3544 C C . ILE B 1 144 ? -0.140 41.757 28.051 1.00 14.47 144 ILE B C 1
ATOM 3545 O O . ILE B 1 144 ? -1.263 42.265 28.072 1.00 12.36 144 ILE B O 1
ATOM 3550 N N . GLN B 1 145 ? 0.679 41.755 29.098 1.00 15.77 145 GLN B N 1
ATOM 3551 C CA . GLN B 1 145 ? 0.307 42.349 30.380 1.00 16.39 145 GLN B CA 1
ATOM 3552 C C . GLN B 1 145 ? 0.145 43.862 30.262 1.00 16.32 145 GLN B C 1
ATOM 3553 O O . GLN B 1 145 ? -0.787 44.441 30.819 1.00 17.91 145 GLN B O 1
ATOM 3559 N N . ALA B 1 146 ? 1.057 44.500 29.535 1.00 15.40 146 ALA B N 1
ATOM 3560 C CA . ALA B 1 146 ? 1.003 45.942 29.341 1.00 14.95 146 ALA B CA 1
ATOM 3561 C C . ALA B 1 146 ? -0.295 46.322 28.630 1.00 13.77 146 ALA B C 1
ATOM 3562 O O . ALA B 1 146 ? -0.934 47.311 28.975 1.00 13.51 146 ALA B O 1
ATOM 3564 N N . LEU B 1 147 ? -0.687 45.529 27.638 1.00 14.50 147 LEU B N 1
ATOM 3565 C CA . LEU B 1 147 ? -1.912 45.802 26.897 1.00 13.58 147 LEU B CA 1
ATOM 3566 C C . LEU B 1 147 ? -3.147 45.547 27.756 1.00 14.69 147 LEU B C 1
ATOM 3567 O O . LEU B 1 147 ? -4.134 46.281 27.670 1.00 14.41 147 LEU B O 1
ATOM 3572 N N . LEU B 1 148 ? -3.091 44.510 28.591 1.00 16.46 148 LEU B N 1
ATOM 3573 C CA . LEU B 1 148 ? -4.207 44.187 29.480 1.00 15.00 148 LEU B CA 1
ATOM 3574 C C . LEU B 1 148 ? -4.410 45.318 30.478 1.00 15.19 148 LEU B C 1
ATOM 3575 O O . LEU B 1 148 ? -5.541 45.781 30.689 1.00 15.31 148 LEU B O 1
ATOM 3580 N N . ALA B 1 149 ? -3.307 45.765 31.077 1.00 14.69 149 ALA B N 1
ATOM 3581 C CA . ALA B 1 149 ? -3.335 46.843 32.068 1.00 16.09 149 ALA B CA 1
ATOM 3582 C C . ALA B 1 149 ? -3.747 48.186 31.458 1.00 16.44 149 ALA B C 1
ATOM 3583 O O . ALA B 1 149 ? -4.492 48.955 32.067 1.00 15.42 149 ALA B O 1
ATOM 3585 N N . ARG B 1 150 ? -3.271 48.458 30.249 1.00 18.28 150 ARG B N 1
ATOM 3586 C CA . ARG B 1 150 ? -3.590 49.708 29.571 1.00 18.46 150 ARG B CA 1
ATOM 3587 C C . ARG B 1 150 ? -5.081 49.785 29.253 1.00 17.74 150 ARG B C 1
ATOM 3588 O O . ARG B 1 150 ? -5.712 50.824 29.448 1.00 20.16 150 ARG B O 1
ATOM 3596 N N . TYR B 1 151 ? -5.648 48.685 28.775 1.00 17.57 151 TYR B N 1
ATOM 3597 C CA . TYR B 1 151 ? -7.072 48.645 28.453 1.00 16.94 151 TYR B CA 1
ATOM 3598 C C . TYR B 1 151 ? -7.904 48.940 29.698 1.00 16.45 151 TYR B C 1
ATOM 3599 O O . TYR B 1 151 ? -8.813 49.758 29.667 1.00 18.36 151 TYR B O 1
ATOM 3608 N N . TYR B 1 152 ? -7.588 48.253 30.791 1.00 16.38 152 TYR B N 1
ATOM 3609 C CA . TYR B 1 152 ? -8.295 48.427 32.058 1.00 15.98 152 TYR B CA 1
ATOM 3610 C C . TYR B 1 152 ? -8.243 49.870 32.539 1.00 17.63 152 TYR B C 1
ATOM 3611 O O . TYR B 1 152 ? -9.240 50.431 32.991 1.00 18.99 152 TYR B O 1
ATOM 3620 N N . LEU B 1 153 ? -7.062 50.462 32.446 1.00 18.61 153 LEU B N 1
ATOM 3621 C CA . LEU B 1 153 ? -6.836 51.836 32.878 1.00 20.35 153 LEU B CA 1
ATOM 3622 C C . LEU B 1 153 ? -7.701 52.844 32.112 1.00 19.56 153 LEU B C 1
ATOM 3623 O O . LEU B 1 153 ? -8.206 53.806 32.686 1.00 19.89 153 LEU B O 1
ATOM 3628 N N . GLU B 1 154 ? -7.863 52.624 30.814 1.00 18.64 154 GLU B N 1
ATOM 3629 C CA . GLU B 1 154 ? -8.648 53.521 29.976 1.00 18.81 154 GLU B CA 1
ATOM 3630 C C . GLU B 1 154 ? -10.147 53.394 30.187 1.00 19.52 154 GLU B C 1
ATOM 3631 O O . GLU B 1 154 ? -10.889 54.362 30.041 1.00 20.42 154 GLU B O 1
ATOM 3637 N N . ASN B 1 155 ? -10.582 52.194 30.546 1.00 21.14 155 ASN B N 1
ATOM 3638 C CA . ASN B 1 155 ? -11.997 51.898 30.718 1.00 19.95 155 ASN B CA 1
ATOM 3639 C C . ASN B 1 155 ? -12.526 51.760 32.130 1.00 19.74 155 ASN B C 1
ATOM 3640 O O . ASN B 1 155 ? -13.732 51.737 32.321 1.00 19.43 155 ASN B O 1
ATOM 3645 N N . TYR B 1 156 ? -11.652 51.655 33.122 1.00 20.02 156 TYR B N 1
ATOM 3646 C CA . TYR B 1 156 ? -12.137 51.485 34.485 1.00 21.31 156 TYR B CA 1
ATOM 3647 C C . TYR B 1 156 ? -11.424 52.315 35.530 1.00 22.56 156 TYR B C 1
ATOM 3648 O O . TYR B 1 156 ? -10.361 52.886 35.289 1.00 23.18 156 TYR B O 1
ATOM 3657 N N . GLU B 1 157 ? -12.047 52.376 36.698 1.00 25.22 157 GLU B N 1
ATOM 3658 C CA . GLU B 1 157 ? -11.499 53.066 37.854 1.00 28.12 157 GLU B CA 1
ATOM 3659 C C . GLU B 1 157 ? -10.945 51.872 38.623 1.00 27.50 157 GLU B C 1
ATOM 3660 O O . GLU B 1 157 ? -11.372 50.743 38.388 1.00 29.11 157 GLU B O 1
ATOM 3666 N N . GLY B 1 158 ? -10.006 52.089 39.529 1.00 25.46 158 GLY B N 1
ATOM 3667 C CA . GLY B 1 158 ? -9.480 50.952 40.260 1.00 22.41 158 GLY B CA 1
ATOM 3668 C C . GLY B 1 158 ? -8.041 50.719 39.886 1.00 21.22 158 GLY B C 1
ATOM 3669 O O . GLY B 1 158 ? -7.568 51.250 38.883 1.00 19.96 158 GLY B O 1
ATOM 3670 N N . LYS B 1 159 ? -7.344 49.919 40.684 1.00 19.95 159 LYS B N 1
ATOM 3671 C CA . LYS B 1 159 ? -5.936 49.660 40.435 1.00 19.69 159 LYS B CA 1
ATOM 3672 C C . LYS B 1 159 ? -5.632 48.292 39.849 1.00 19.00 159 LYS B C 1
ATOM 3673 O O . LYS B 1 159 ? -6.503 47.422 39.753 1.00 17.65 159 LYS B O 1
ATOM 3679 N N . ILE B 1 160 ? -4.373 48.127 39.457 1.00 18.00 160 ILE B N 1
ATOM 3680 C CA . ILE B 1 160 ? -3.878 46.894 38.865 1.00 18.26 160 ILE B CA 1
ATOM 3681 C C . ILE B 1 160 ? -2.692 46.381 39.673 1.00 18.85 160 ILE B C 1
ATOM 3682 O O . ILE B 1 160 ? -1.745 47.123 39.946 1.00 17.40 160 ILE B O 1
ATOM 3687 N N . LEU B 1 161 ? -2.753 45.107 40.049 1.00 17.90 161 LEU B N 1
ATOM 3688 C CA . LEU B 1 161 ? -1.685 44.479 40.808 1.00 17.06 161 LEU B CA 1
ATOM 3689 C C . LEU B 1 161 ? -0.975 43.493 39.882 1.00 16.58 161 LEU B C 1
ATOM 3690 O O . LEU B 1 161 ? -1.609 42.666 39.236 1.00 15.95 161 LEU B O 1
ATOM 3695 N N . ILE B 1 162 ? 0.341 43.583 39.801 1.00 16.66 162 ILE B N 1
ATOM 3696 C CA . ILE B 1 162 ? 1.073 42.650 38.969 1.00 16.26 162 ILE B CA 1
ATOM 3697 C C . ILE B 1 162 ? 2.058 41.920 39.860 1.00 16.79 162 ILE B C 1
ATOM 3698 O O . ILE B 1 162 ? 2.949 42.532 40.443 1.00 15.77 162 ILE B O 1
ATOM 3703 N N . ILE B 1 163 ? 1.869 40.610 39.988 1.00 18.06 163 ILE B N 1
ATOM 3704 C CA . ILE B 1 163 ? 2.748 39.789 40.806 1.00 18.27 163 ILE B CA 1
ATOM 3705 C C . ILE B 1 163 ? 3.773 39.105 39.904 1.00 19.83 163 ILE B C 1
ATOM 3706 O O . ILE B 1 163 ? 3.427 38.442 38.916 1.00 19.01 163 ILE B O 1
ATOM 3711 N N . VAL B 1 164 ? 5.041 39.287 40.245 1.00 20.56 164 VAL B N 1
ATOM 3712 C CA . VAL B 1 164 ? 6.124 38.694 39.479 1.00 21.47 164 VAL B CA 1
ATOM 3713 C C . VAL B 1 164 ? 6.956 37.804 40.392 1.00 23.56 164 VAL B C 1
ATOM 3714 O O . VAL B 1 164 ? 6.854 37.894 41.620 1.00 23.07 164 VAL B O 1
ATOM 3718 N N . PRO B 1 165 ? 7.777 36.915 39.806 1.00 24.36 165 PRO B N 1
ATOM 3719 C CA . PRO B 1 165 ? 8.602 36.018 40.623 1.00 25.77 165 PRO B CA 1
ATOM 3720 C C . PRO B 1 165 ? 9.729 36.591 41.491 1.00 25.96 165 PRO B C 1
ATOM 3721 O O . PRO B 1 165 ? 10.022 36.041 42.554 1.00 26.44 165 PRO B O 1
ATOM 3725 N N . THR B 1 166 ? 10.349 37.692 41.077 1.00 26.80 166 THR B N 1
ATOM 3726 C CA . THR B 1 166 ? 11.437 38.260 41.879 1.00 26.23 166 THR B CA 1
ATOM 3727 C C . THR B 1 166 ? 11.362 39.766 42.038 1.00 26.71 166 THR B C 1
ATOM 3728 O O . THR B 1 166 ? 10.612 40.450 41.341 1.00 25.38 166 THR B O 1
ATOM 3732 N N . THR B 1 167 ? 12.158 40.273 42.971 1.00 27.29 167 THR B N 1
ATOM 3733 C CA . THR B 1 167 ? 12.224 41.700 43.228 1.00 29.49 167 THR B CA 1
ATOM 3734 C C . THR B 1 167 ? 12.827 42.383 42.000 1.00 29.33 167 THR B C 1
ATOM 3735 O O . THR B 1 167 ? 12.409 43.476 41.615 1.00 31.42 167 THR B O 1
ATOM 3739 N N . ALA B 1 168 ? 13.801 41.728 41.378 1.00 29.11 168 ALA B N 1
ATOM 3740 C CA . ALA B 1 168 ? 14.442 42.279 40.192 1.00 29.71 168 ALA B CA 1
ATOM 3741 C C . ALA B 1 168 ? 13.445 42.351 39.038 1.00 29.48 168 ALA B C 1
ATOM 3742 O O . ALA B 1 168 ? 13.432 43.319 38.282 1.00 30.26 168 ALA B O 1
ATOM 3744 N N . LEU B 1 169 ? 12.606 41.326 38.909 1.00 28.86 169 LEU B N 1
ATOM 3745 C CA . LEU B 1 169 ? 11.611 41.287 37.844 1.00 27.05 169 LEU B CA 1
ATOM 3746 C C . LEU B 1 169 ? 10.491 42.301 38.063 1.00 27.03 169 LEU B C 1
ATOM 3747 O O . LEU B 1 169 ? 9.648 42.508 37.196 1.00 27.66 169 LEU B O 1
ATOM 3752 N N . THR B 1 170 ? 10.495 42.933 39.231 1.00 27.50 170 THR B N 1
ATOM 3753 C CA . THR B 1 170 ? 9.509 43.951 39.576 1.00 27.78 170 THR B CA 1
ATOM 3754 C C . THR B 1 170 ? 9.918 45.214 38.820 1.00 28.44 170 THR B C 1
ATOM 3755 O O . THR B 1 170 ? 9.076 45.973 38.331 1.00 28.91 170 THR B O 1
ATOM 3759 N N . THR B 1 171 ? 11.229 45.421 38.727 1.00 28.79 171 THR B N 1
ATOM 3760 C CA . THR B 1 171 ? 11.799 46.573 38.032 1.00 28.31 171 THR B CA 1
ATOM 3761 C C . THR B 1 171 ? 11.747 46.289 36.533 1.00 26.64 171 THR B C 1
ATOM 3762 O O . THR B 1 171 ? 11.513 47.188 35.726 1.00 25.48 171 THR B O 1
ATOM 3766 N N . GLN B 1 172 ? 11.964 45.024 36.181 1.00 24.81 172 GLN B N 1
ATOM 3767 C CA . GLN B 1 172 ? 11.913 44.570 34.798 1.00 24.85 172 GLN B CA 1
ATOM 3768 C C . GLN B 1 172 ? 10.584 44.989 34.184 1.00 24.70 172 GLN B C 1
ATOM 3769 O O . GLN B 1 172 ? 10.535 45.641 33.140 1.00 25.48 172 GLN B O 1
ATOM 3775 N N . MET B 1 173 ? 9.508 44.587 34.854 1.00 24.54 173 MET B N 1
ATOM 3776 C CA . MET B 1 173 ? 8.139 44.875 34.440 1.00 25.14 173 MET B CA 1
ATOM 3777 C C . MET B 1 173 ? 7.868 46.373 34.270 1.00 23.21 173 MET B C 1
ATOM 3778 O O . MET B 1 173 ? 7.300 46.794 33.262 1.00 22.76 173 MET B O 1
ATOM 3783 N N . ALA B 1 174 ? 8.264 47.170 35.262 1.00 22.81 174 ALA B N 1
ATOM 3784 C CA . ALA B 1 174 ? 8.063 48.618 35.214 1.00 20.85 174 ALA B CA 1
ATOM 3785 C C . ALA B 1 174 ? 8.821 49.188 34.025 1.00 21.57 174 ALA B C 1
ATOM 3786 O O . ALA B 1 174 ? 8.292 50.006 33.270 1.00 20.92 174 ALA B O 1
ATOM 3788 N N . ASP B 1 175 ? 10.066 48.748 33.862 1.00 22.04 175 ASP B N 1
ATOM 3789 C CA . ASP B 1 175 ? 10.888 49.212 32.758 1.00 23.21 175 ASP B CA 1
ATOM 3790 C C . ASP B 1 175 ? 10.298 48.775 31.423 1.00 22.69 175 ASP B C 1
ATOM 3791 O O . ASP B 1 175 ? 10.375 49.508 30.442 1.00 22.88 175 ASP B O 1
ATOM 3796 N N . ASP B 1 176 ? 9.715 47.580 31.376 1.00 23.09 176 ASP B N 1
ATOM 3797 C CA . ASP B 1 176 ? 9.121 47.100 30.132 1.00 21.97 176 ASP B CA 1
ATOM 3798 C C . ASP B 1 176 ? 7.921 47.953 29.745 1.00 22.87 176 ASP B C 1
ATOM 3799 O O . ASP B 1 176 ? 7.802 48.386 28.595 1.00 23.73 176 ASP B O 1
ATOM 3804 N N . PHE B 1 177 ? 7.030 48.183 30.708 1.00 22.20 177 PHE B N 1
ATOM 3805 C CA . PHE B 1 177 ? 5.830 48.981 30.476 1.00 21.76 177 PHE B CA 1
ATOM 3806 C C . PHE B 1 177 ? 6.160 50.398 29.995 1.00 21.68 177 PHE B C 1
ATOM 3807 O O . PHE B 1 177 ? 5.454 50.960 29.154 1.00 21.61 177 PHE B O 1
ATOM 3815 N N . VAL B 1 178 ? 7.230 50.972 30.538 1.00 20.82 178 VAL B N 1
ATOM 3816 C CA . VAL B 1 178 ? 7.640 52.320 30.169 1.00 19.52 178 VAL B CA 1
ATOM 3817 C C . VAL B 1 178 ? 8.307 52.326 28.797 1.00 19.22 178 VAL B C 1
ATOM 3818 O O . VAL B 1 178 ? 8.114 53.248 28.010 1.00 18.09 178 VAL B O 1
ATOM 3822 N N . ASP B 1 179 ? 9.080 51.286 28.501 1.00 19.98 179 ASP B N 1
ATOM 3823 C CA . ASP B 1 179 ? 9.763 51.217 27.222 1.00 20.51 179 ASP B CA 1
ATOM 3824 C C . ASP B 1 179 ? 8.772 51.072 26.072 1.00 20.03 179 ASP B C 1
ATOM 3825 O O . ASP B 1 179 ? 8.990 51.610 24.991 1.00 18.65 179 ASP B O 1
ATOM 3830 N N . TYR B 1 180 ? 7.688 50.339 26.305 1.00 21.01 180 TYR B N 1
ATOM 3831 C CA . TYR B 1 180 ? 6.652 50.167 25.285 1.00 21.94 180 TYR B CA 1
ATOM 3832 C C . TYR B 1 180 ? 6.017 51.531 25.063 1.00 22.63 180 TYR B C 1
ATOM 3833 O O . TYR B 1 180 ? 5.404 51.791 24.024 1.00 22.78 180 TYR B O 1
ATOM 3842 N N . ARG B 1 181 ? 6.171 52.385 26.069 1.00 22.09 181 ARG B N 1
ATOM 3843 C CA . ARG B 1 181 ? 5.629 53.736 26.074 1.00 21.88 181 ARG B CA 1
ATOM 3844 C C . ARG B 1 181 ? 4.132 53.726 26.344 1.00 21.52 181 ARG B C 1
ATOM 3845 O O . ARG B 1 181 ? 3.435 54.698 26.058 1.00 22.24 181 ARG B O 1
ATOM 3853 N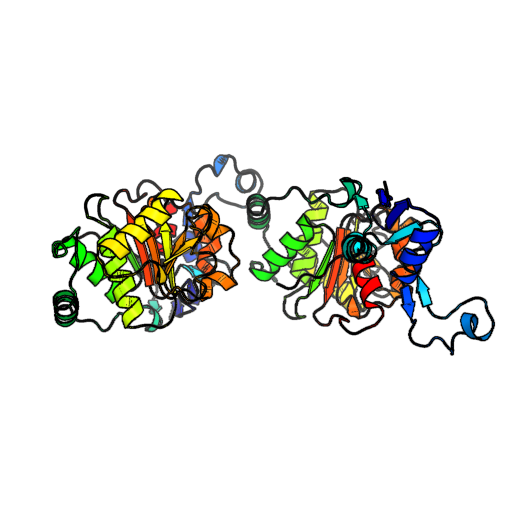 N . LEU B 1 182 ? 3.644 52.620 26.900 1.00 20.81 182 LEU B N 1
ATOM 3854 C CA . LEU B 1 182 ? 2.233 52.496 27.244 1.00 19.90 182 LEU B CA 1
ATOM 3855 C C . LEU B 1 182 ? 2.009 53.075 28.654 1.00 20.65 182 LEU B C 1
ATOM 3856 O O . LEU B 1 182 ? 0.888 53.422 29.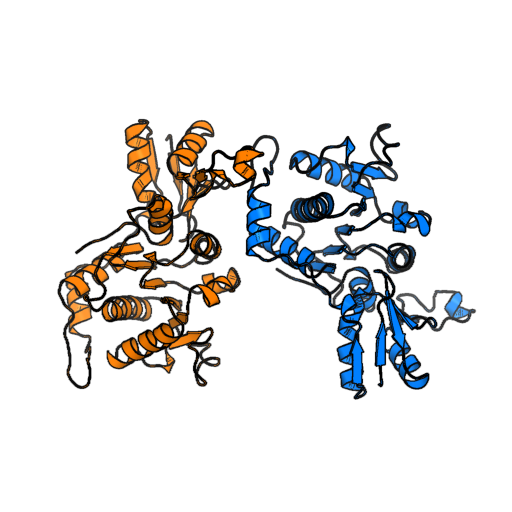033 1.00 20.00 182 LEU B O 1
ATOM 3861 N N . PHE B 1 183 ? 3.092 53.185 29.418 1.00 21.54 183 PHE B N 1
ATOM 3862 C CA . PHE B 1 183 ? 3.040 53.720 30.780 1.00 21.42 183 PHE B CA 1
ATOM 3863 C C . PHE B 1 183 ? 4.268 54.581 31.073 1.00 21.43 183 PHE B C 1
ATOM 3864 O O . PHE B 1 183 ? 5.215 54.628 30.288 1.00 23.87 183 PHE B O 1
ATOM 3872 N N . SER B 1 184 ? 4.237 55.255 32.218 1.00 22.46 184 SER B N 1
ATOM 3873 C CA . SER B 1 184 ? 5.353 56.078 32.681 1.00 22.14 184 SER B CA 1
ATOM 3874 C C . SER B 1 184 ? 5.645 55.535 34.078 1.00 22.58 184 SER B C 1
ATOM 3875 O O . SER B 1 184 ? 4.766 54.931 34.694 1.00 23.29 184 SER B O 1
ATOM 3878 N N . HIS B 1 185 ? 6.857 55.731 34.588 1.00 21.20 185 HIS B N 1
ATOM 3879 C CA . HIS B 1 185 ? 7.148 55.217 35.914 1.00 20.34 185 HIS B CA 1
ATOM 3880 C C . HIS B 1 185 ? 6.272 55.844 37.000 1.00 21.49 185 HIS B C 1
ATOM 3881 O O . HIS B 1 185 ? 6.014 55.222 38.034 1.00 20.41 185 HIS B O 1
ATOM 3888 N N . ALA B 1 186 ? 5.803 57.064 36.759 1.00 20.34 186 ALA B N 1
ATOM 3889 C CA . ALA B 1 186 ? 4.946 57.744 37.712 1.00 21.67 186 ALA B CA 1
ATOM 3890 C C . ALA B 1 186 ? 3.608 56.991 37.835 1.00 24.24 186 ALA B C 1
ATOM 3891 O O . ALA B 1 186 ? 2.845 57.214 38.781 1.00 26.02 186 ALA B O 1
ATOM 3893 N N . MET B 1 187 ? 3.329 56.096 36.887 1.00 23.57 187 MET B N 1
ATOM 3894 C CA . MET B 1 187 ? 2.084 55.327 36.908 1.00 22.46 187 MET B CA 1
ATOM 3895 C C . MET B 1 187 ? 2.300 53.946 37.516 1.00 22.88 187 MET B C 1
ATOM 3896 O O . MET B 1 187 ? 1.345 53.202 37.747 1.00 21.97 187 MET B O 1
ATOM 3901 N N . ILE B 1 188 ? 3.555 53.597 37.768 1.00 22.57 188 ILE B N 1
ATOM 3902 C CA . ILE B 1 188 ? 3.861 52.281 38.298 1.00 20.76 188 ILE B CA 1
ATOM 3903 C C . ILE B 1 188 ? 4.597 52.348 39.613 1.00 21.74 188 ILE B C 1
ATOM 3904 O O . ILE B 1 188 ? 5.657 52.957 39.708 1.00 23.80 188 ILE B O 1
ATOM 3909 N N . LYS B 1 189 ? 4.025 51.709 40.628 1.00 22.79 189 LYS B N 1
ATOM 3910 C CA . LYS B 1 189 ? 4.613 51.678 41.965 1.00 22.60 189 LYS B CA 1
ATOM 3911 C C . LYS B 1 189 ? 5.201 50.302 42.281 1.00 21.75 189 LYS B C 1
ATOM 3912 O O . LYS B 1 189 ? 4.481 49.307 42.306 1.00 20.97 189 LYS B O 1
ATOM 3918 N N . LYS B 1 190 ? 6.514 50.246 42.494 1.00 23.11 190 LYS B N 1
ATOM 3919 C CA . LYS B 1 190 ? 7.182 48.987 42.835 1.00 24.52 190 LYS B CA 1
ATOM 3920 C C . LYS B 1 190 ? 7.178 48.833 44.349 1.00 24.99 190 LYS B C 1
ATOM 3921 O O . LYS B 1 190 ? 7.555 49.756 45.073 1.00 25.42 190 LYS B O 1
ATOM 3927 N N . ILE B 1 191 ? 6.760 47.667 44.826 1.00 26.22 191 ILE B N 1
ATOM 3928 C CA . ILE B 1 191 ? 6.707 47.426 46.259 1.00 27.36 191 ILE B CA 1
ATOM 3929 C C . ILE B 1 191 ? 7.594 46.276 46.733 1.00 30.03 191 ILE B C 1
ATOM 3930 O O . ILE B 1 191 ? 7.909 45.360 45.970 1.00 28.95 191 ILE B O 1
ATOM 3935 N N . GLY B 1 192 ? 8.009 46.363 47.996 1.00 32.59 192 GLY B N 1
ATOM 3936 C CA . GLY B 1 192 ? 8.818 45.334 48.633 1.00 35.08 192 GLY B CA 1
ATOM 3937 C C . GLY B 1 192 ? 10.195 44.937 48.131 1.00 37.46 192 GLY B C 1
ATOM 3938 O O . GLY B 1 192 ? 10.432 43.760 47.836 1.00 38.84 192 GLY B O 1
ATOM 3939 N N . GLY B 1 193 ? 11.118 45.886 48.045 1.00 38.46 193 GLY B N 1
ATOM 3940 C CA . GLY B 1 193 ? 12.457 45.529 47.607 1.00 40.39 193 GLY B CA 1
ATOM 3941 C C . GLY B 1 193 ? 12.817 45.978 46.207 1.00 41.40 193 GLY B C 1
ATOM 3942 O O . GLY B 1 193 ? 13.906 46.526 45.985 1.00 40.99 193 GLY B O 1
ATOM 3943 N N . GLY B 1 194 ? 11.923 45.723 45.254 1.00 40.65 194 GLY B N 1
ATOM 3944 C CA . GLY B 1 194 ? 12.188 46.146 43.892 1.00 41.10 194 GLY B CA 1
ATOM 3945 C C . GLY B 1 194 ? 12.018 47.651 43.870 1.00 40.62 194 GLY B C 1
ATOM 3946 O O . GLY B 1 194 ? 12.494 48.338 42.958 1.00 41.33 194 GLY B O 1
ATOM 3947 N N . ALA B 1 195 ? 11.347 48.150 44.910 1.00 39.26 195 ALA B N 1
ATOM 3948 C CA . ALA B 1 195 ? 11.051 49.571 45.081 1.00 38.89 195 ALA B CA 1
ATOM 3949 C C . ALA B 1 195 ? 12.245 50.501 44.934 1.00 39.28 195 ALA B C 1
ATOM 3950 O O . ALA B 1 195 ? 13.333 50.223 45.439 1.00 40.47 195 ALA B O 1
ATOM 3952 N N . SER B 1 196 ? 12.029 51.609 44.232 1.00 39.55 196 SER B N 1
ATOM 3953 C CA . SER B 1 196 ? 13.066 52.616 44.051 1.00 39.30 196 SER B CA 1
ATOM 3954 C C . SER B 1 196 ? 12.774 53.758 45.030 1.00 39.02 196 SER B C 1
ATOM 3955 O O . SER B 1 196 ? 11.824 53.685 45.817 1.00 38.06 196 SER B O 1
ATOM 3958 N N . LYS B 1 197 ? 13.587 54.808 44.989 1.00 39.55 197 LYS B N 1
ATOM 3959 C CA . LYS B 1 197 ? 13.385 55.934 45.889 1.00 39.02 197 LYS B CA 1
ATOM 3960 C C . LYS B 1 197 ? 12.090 56.665 45.577 1.00 39.98 197 LYS B C 1
ATOM 3961 O O . LYS B 1 197 ? 11.343 57.031 46.489 1.00 39.76 197 LYS B O 1
ATOM 3967 N N . ASP B 1 198 ? 11.825 56.856 44.284 1.00 41.39 198 ASP B N 1
ATOM 3968 C CA . ASP B 1 198 ? 10.623 57.553 43.820 1.00 41.67 198 ASP B CA 1
ATOM 3969 C C . ASP B 1 198 ? 9.342 56.873 44.272 1.00 40.87 198 ASP B C 1
ATOM 3970 O O . ASP B 1 198 ? 8.344 57.542 44.523 1.00 41.45 198 ASP B O 1
ATOM 3975 N N . ASP B 1 199 ? 9.361 55.547 44.369 1.00 40.08 199 ASP B N 1
ATOM 3976 C CA . ASP B 1 199 ? 8.186 54.822 44.836 1.00 40.65 199 ASP B CA 1
ATOM 3977 C C . ASP B 1 199 ? 7.991 55.273 46.275 1.00 42.81 199 ASP B C 1
ATOM 3978 O O . ASP B 1 199 ? 8.517 56.309 46.678 1.00 44.74 199 ASP B O 1
ATOM 3983 N N . LYS B 1 200 ? 7.242 54.517 47.062 1.00 43.15 200 LYS B N 1
ATOM 3984 C CA . LYS B 1 200 ? 7.055 54.912 48.453 1.00 45.07 200 LYS B CA 1
ATOM 3985 C C . LYS B 1 200 ? 6.464 56.325 48.527 1.00 44.04 200 LYS B C 1
ATOM 3986 O O . LYS B 1 200 ? 6.462 56.952 49.581 1.00 44.07 200 LYS B O 1
ATOM 3992 N N . TYR B 1 201 ? 5.984 56.817 47.391 1.00 44.15 201 TYR B N 1
ATOM 3993 C CA . TYR B 1 201 ? 5.365 58.135 47.293 1.00 44.18 201 TYR B CA 1
ATOM 3994 C C . TYR B 1 201 ? 4.193 57.985 46.334 1.00 43.73 201 TYR B C 1
ATOM 3995 O O . TYR B 1 201 ? 3.189 58.697 46.428 1.00 45.30 201 TYR B O 1
ATOM 4004 N N . LYS B 1 202 ? 4.341 57.028 45.423 1.00 41.13 202 LYS B N 1
ATOM 4005 C CA . LYS B 1 202 ? 3.354 56.739 44.397 1.00 39.56 202 LYS B CA 1
ATOM 4006 C C . LYS B 1 202 ? 2.001 56.207 44.881 1.00 40.46 202 LYS B C 1
ATOM 4007 O O . LYS B 1 202 ? 1.494 55.209 44.360 1.00 38.48 202 LYS B O 1
ATOM 4013 N N . ASN B 1 203 ? 1.410 56.883 45.863 1.00 40.96 203 ASN B N 1
ATOM 4014 C CA . ASN B 1 203 ? 0.108 56.473 46.384 1.00 42.88 203 ASN B CA 1
ATOM 4015 C C . ASN B 1 203 ? -0.973 56.619 45.317 1.00 42.46 203 ASN B C 1
ATOM 4016 O O . ASN B 1 203 ? -2.035 55.992 45.386 1.00 42.46 203 ASN B O 1
ATOM 4021 N N . ASP B 1 204 ? -0.682 57.457 44.328 1.00 42.98 204 ASP B N 1
ATOM 4022 C CA . ASP B 1 204 ? -1.587 57.710 43.217 1.00 40.60 204 ASP B CA 1
ATOM 4023 C C . ASP B 1 204 ? -1.500 56.573 42.200 1.00 38.52 204 ASP B C 1
ATOM 4024 O O . ASP B 1 204 ? -2.519 56.096 41.710 1.00 39.66 204 ASP B O 1
ATOM 4029 N N . ALA B 1 205 ? -0.273 56.152 41.897 1.00 36.72 205 ALA B N 1
ATOM 4030 C CA . ALA B 1 205 ? 0.004 55.097 40.921 1.00 33.19 205 ALA B CA 1
ATOM 4031 C C . ALA B 1 205 ? -1.071 54.029 40.816 1.00 31.17 205 ALA B C 1
ATOM 4032 O O . ALA B 1 205 ? -1.378 53.347 41.794 1.00 32.71 205 ALA B O 1
ATOM 4034 N N . PRO B 1 206 ? -1.664 53.880 39.615 1.00 29.92 206 PRO B N 1
ATOM 4035 C CA . PRO B 1 206 ? -2.718 52.897 39.334 1.00 27.80 206 PRO B CA 1
ATOM 4036 C C . PRO B 1 206 ? -2.198 51.471 39.182 1.00 25.77 206 PRO B C 1
ATOM 4037 O O . PRO B 1 206 ? -2.958 50.512 39.313 1.00 27.45 206 PRO B O 1
ATOM 4041 N N . VAL B 1 207 ? -0.906 51.333 38.910 1.00 21.71 207 VAL B N 1
ATOM 4042 C CA . VAL B 1 207 ? -0.307 50.012 38.750 1.00 20.86 207 VAL B CA 1
ATOM 4043 C C . VAL B 1 207 ? 0.656 49.712 39.902 1.00 20.99 207 VAL B C 1
ATOM 4044 O O . VAL B 1 207 ? 1.517 50.528 40.234 1.00 21.82 207 VAL B O 1
ATOM 4048 N N . VAL B 1 208 ? 0.497 48.548 40.523 1.00 19.60 208 VAL B N 1
ATOM 4049 C CA . VAL B 1 208 ? 1.367 48.154 41.623 1.00 17.13 208 VAL B CA 1
ATOM 4050 C C . VAL B 1 208 ? 2.056 46.859 41.228 1.00 17.18 208 VAL B C 1
ATOM 4051 O O . VAL B 1 208 ? 1.395 45.922 40.789 1.00 14.86 208 VAL B O 1
ATOM 4055 N N . VAL B 1 209 ? 3.383 46.814 41.375 1.00 16.73 209 VAL B N 1
ATOM 4056 C CA . VAL B 1 209 ? 4.148 45.622 41.022 1.00 16.20 209 VAL B CA 1
ATOM 4057 C C . VAL B 1 209 ? 4.945 45.082 42.201 1.00 16.83 209 VAL B C 1
ATOM 4058 O O . VAL B 1 209 ? 5.759 45.789 42.797 1.00 17.55 209 VAL B O 1
ATOM 4062 N N . GLY B 1 210 ? 4.711 43.813 42.523 1.00 17.83 210 GLY B N 1
ATOM 4063 C CA . GLY B 1 210 ? 5.405 43.179 43.627 1.00 18.61 210 GLY B CA 1
ATOM 4064 C C . GLY B 1 210 ? 5.523 41.677 43.473 1.00 19.61 210 GLY B C 1
ATOM 4065 O O . GLY B 1 210 ? 5.081 41.093 42.486 1.0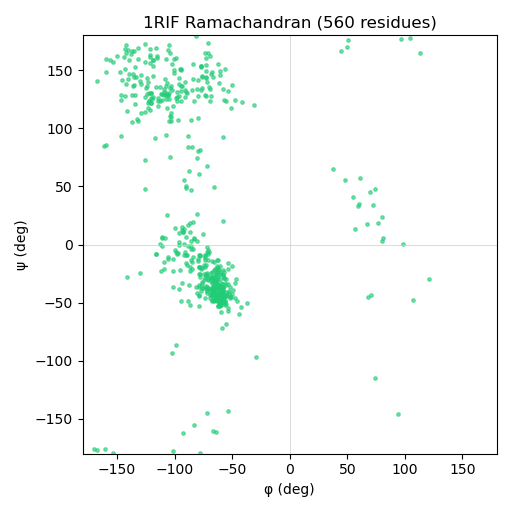0 21.97 210 GLY B O 1
ATOM 4066 N N . THR B 1 211 ? 6.132 41.044 44.464 1.00 21.68 211 THR B N 1
ATOM 4067 C CA . THR B 1 211 ? 6.333 39.601 44.457 1.00 21.20 211 THR B CA 1
ATOM 4068 C C . THR B 1 211 ? 5.328 38.959 45.407 1.00 21.25 211 THR B C 1
ATOM 4069 O O . THR B 1 211 ? 4.721 39.646 46.226 1.00 22.19 211 THR B O 1
ATOM 4073 N N . TRP B 1 212 ? 5.154 37.646 45.299 1.00 21.47 212 TRP B N 1
ATOM 4074 C CA . TRP B 1 212 ? 4.253 36.936 46.194 1.00 22.38 212 TRP B CA 1
ATOM 4075 C C . TRP B 1 212 ? 4.691 37.176 47.636 1.00 24.62 212 TRP B C 1
ATOM 4076 O O . TRP B 1 212 ? 3.864 37.468 48.496 1.00 25.40 212 TRP B O 1
ATOM 4087 N N . GLN B 1 213 ? 6.000 37.060 47.877 1.00 27.90 213 GLN B N 1
ATOM 4088 C CA . GLN B 1 213 ? 6.610 37.278 49.194 1.00 28.88 213 GLN B CA 1
ATOM 4089 C C . GLN B 1 213 ? 6.040 38.529 49.863 1.00 29.35 213 GLN B C 1
ATOM 4090 O O . GLN B 1 213 ? 5.453 38.464 50.947 1.00 30.14 213 GLN B O 1
ATOM 4096 N N . THR B 1 214 ? 6.211 39.668 49.202 1.00 27.21 214 THR B N 1
ATOM 4097 C CA . THR B 1 214 ? 5.735 40.932 49.730 1.00 27.42 214 THR B CA 1
ATOM 4098 C C . THR B 1 214 ? 4.206 41.082 49.692 1.00 27.17 214 THR B C 1
ATOM 4099 O O . THR B 1 214 ? 3.602 41.597 50.633 1.00 26.71 214 THR B O 1
ATOM 4103 N N . VAL B 1 215 ? 3.579 40.619 48.618 1.00 27.43 215 VAL B N 1
ATOM 4104 C CA . VAL B 1 215 ? 2.127 40.716 48.488 1.00 27.87 215 VAL B CA 1
ATOM 4105 C C . VAL B 1 215 ? 1.379 39.964 49.604 1.00 28.39 215 VAL B C 1
ATOM 4106 O O . VAL B 1 215 ? 0.454 40.510 50.213 1.00 27.32 215 VAL B O 1
ATOM 4110 N N . VAL B 1 216 ? 1.788 38.723 49.876 1.00 27.90 216 VAL B N 1
ATOM 4111 C CA . VAL B 1 216 ? 1.148 37.899 50.906 1.00 28.15 216 VAL B CA 1
ATOM 4112 C C . VAL B 1 216 ? 1.144 38.533 52.306 1.00 28.78 216 VAL B C 1
ATOM 4113 O O . VAL B 1 216 ? 0.306 38.196 53.144 1.00 29.14 216 VAL B O 1
ATOM 4117 N N . LYS B 1 217 ? 2.078 39.446 52.556 1.00 30.03 217 LYS B N 1
ATOM 4118 C CA . LYS B 1 217 ? 2.176 40.110 53.857 1.00 30.03 217 LYS B CA 1
ATOM 4119 C C . LYS B 1 217 ? 1.127 41.210 54.028 1.00 30.50 217 LYS B C 1
ATOM 4120 O O . LYS B 1 217 ? 0.964 41.746 55.123 1.00 30.75 217 LYS B O 1
ATOM 4126 N N . GLN B 1 218 ? 0.425 41.546 52.949 1.00 30.48 218 GLN B N 1
ATOM 4127 C CA . GLN B 1 218 ? -0.577 42.604 52.990 1.00 30.04 218 GLN B CA 1
ATOM 4128 C C . GLN B 1 218 ? -1.900 42.197 53.634 1.00 30.63 218 GLN B C 1
ATOM 4129 O O . GLN B 1 218 ? -2.285 41.024 53.615 1.00 29.48 218 GLN B O 1
ATOM 4135 N N . PRO B 1 219 ? -2.622 43.177 54.207 1.00 30.90 219 PRO B N 1
ATOM 4136 C CA . PRO B 1 219 ? -3.911 42.944 54.864 1.00 32.18 219 PRO B CA 1
ATOM 4137 C C . PRO B 1 219 ? -5.040 42.758 53.851 1.00 32.73 219 PRO B C 1
ATOM 4138 O O . PRO B 1 219 ? -4.961 43.262 52.733 1.00 32.66 219 PRO B O 1
ATOM 4142 N N . LYS B 1 220 ? -6.083 42.036 54.253 1.00 33.22 220 LYS B N 1
ATOM 4143 C CA . LYS B 1 220 ? -7.230 41.777 53.388 1.00 33.91 220 LYS B CA 1
ATOM 4144 C C . LYS B 1 220 ? -7.745 43.027 52.689 1.00 32.86 220 LYS B C 1
ATOM 4145 O O . LYS B 1 220 ? -8.002 43.012 51.485 1.00 32.29 220 LYS B O 1
ATOM 4151 N N . GLU B 1 221 ? -7.889 44.106 53.448 1.00 31.32 221 GLU B N 1
ATOM 4152 C CA . GLU B 1 221 ? -8.398 45.365 52.917 1.00 31.10 221 GLU B CA 1
ATOM 4153 C C . GLU B 1 221 ? -7.577 45.912 51.751 1.00 29.12 221 GLU B C 1
ATOM 4154 O O . GLU B 1 221 ? -8.120 46.492 50.818 1.00 28.98 221 GLU B O 1
ATOM 4160 N N . TRP B 1 222 ? -6.265 45.733 51.813 1.00 26.53 222 TRP B N 1
ATOM 4161 C CA . TRP B 1 222 ? -5.372 46.222 50.772 1.00 24.34 222 TRP B CA 1
ATOM 4162 C C . TRP B 1 222 ? -5.724 45.708 49.377 1.00 23.59 222 TRP B C 1
ATOM 4163 O O . TRP B 1 222 ? -5.543 46.409 48.388 1.00 23.48 222 TRP B O 1
ATOM 4174 N N . PHE B 1 223 ? -6.234 44.485 49.293 1.00 23.04 223 PHE B N 1
ATOM 4175 C CA . PHE B 1 223 ? -6.560 43.907 47.997 1.00 20.87 223 PHE B CA 1
ATOM 4176 C C . PHE B 1 223 ? -7.854 44.360 47.348 1.00 20.86 223 PHE B C 1
ATOM 4177 O O . PHE B 1 223 ? -8.021 44.195 46.145 1.00 21.84 223 PHE B O 1
ATOM 4185 N N . SER B 1 224 ? -8.780 44.925 48.112 1.00 21.21 224 SER B N 1
ATOM 4186 C CA . SER B 1 224 ? -10.039 45.337 47.497 1.00 23.30 224 SER B CA 1
ATOM 4187 C C . SER B 1 224 ? -9.920 46.535 46.551 1.00 21.89 224 SER B C 1
ATOM 4188 O O . SER B 1 224 ? -10.884 46.883 45.877 1.00 21.26 224 SER B O 1
ATOM 4191 N N . GLN B 1 225 ? -8.744 47.155 46.480 1.00 20.64 225 GLN B N 1
ATOM 4192 C CA . GLN B 1 225 ? -8.564 48.303 45.593 1.00 19.61 225 GLN B CA 1
ATOM 4193 C C . GLN B 1 225 ? -8.230 47.919 44.154 1.00 17.65 225 GLN B C 1
ATOM 4194 O O . GLN B 1 225 ? -8.262 48.763 43.255 1.00 17.35 225 GLN B O 1
ATOM 4200 N N . PHE B 1 226 ? -7.932 46.644 43.931 1.00 17.92 226 PHE B N 1
ATOM 4201 C CA . PHE B 1 226 ? -7.573 46.170 42.599 1.00 17.24 226 PHE B CA 1
ATOM 4202 C C . PHE B 1 226 ? -8.735 45.669 41.752 1.00 17.52 226 PHE B C 1
ATOM 4203 O O . PHE B 1 226 ? -9.524 44.823 42.182 1.00 18.22 226 PHE B O 1
ATOM 4211 N N . GLY B 1 227 ? -8.833 46.215 40.543 1.00 16.82 227 GLY B N 1
ATOM 4212 C CA . GLY B 1 227 ? -9.878 45.817 39.620 1.00 16.63 227 GLY B CA 1
ATOM 4213 C C . GLY B 1 227 ? -9.349 44.746 38.686 1.00 17.09 227 GLY B C 1
ATOM 4214 O O . GLY B 1 227 ? -10.122 43.984 38.108 1.00 15.62 227 GLY B O 1
ATOM 4215 N N . MET B 1 228 ? -8.024 44.693 38.548 1.00 16.61 228 MET B N 1
ATOM 4216 C CA . MET B 1 228 ? -7.355 43.704 37.702 1.00 17.33 228 MET B CA 1
ATOM 4217 C C . MET B 1 228 ? -6.099 43.195 38.398 1.00 17.43 228 MET B C 1
ATOM 4218 O O . MET B 1 228 ? -5.447 43.930 39.134 1.00 19.66 228 MET B O 1
ATOM 4223 N N . MET B 1 229 ? -5.775 41.928 38.179 1.00 17.20 229 MET B N 1
ATOM 4224 C CA . MET B 1 229 ? -4.568 41.343 38.746 1.00 17.82 229 MET B CA 1
ATOM 4225 C C . MET B 1 229 ? -4.013 40.321 37.745 1.00 17.89 229 MET B C 1
ATOM 4226 O O . MET B 1 229 ? -4.768 39.619 37.069 1.00 17.11 229 MET B O 1
ATOM 4231 N N . MET B 1 230 ? -2.689 40.276 37.638 1.00 18.08 230 MET B N 1
ATOM 4232 C CA . MET B 1 230 ? -1.989 39.352 36.752 1.00 17.60 230 MET B CA 1
ATOM 4233 C C . MET B 1 230 ? -0.825 38.785 37.533 1.00 16.55 230 MET B C 1
ATOM 4234 O O . MET B 1 230 ? -0.233 39.477 38.357 1.00 15.22 230 MET B O 1
ATOM 4239 N N . ASN B 1 231 ? -0.490 37.535 37.254 1.00 15.40 231 ASN B N 1
ATOM 4240 C CA . ASN B 1 231 ? 0.643 36.883 37.894 1.00 16.86 231 ASN B CA 1
ATOM 4241 C C . ASN B 1 231 ? 1.446 36.204 36.784 1.00 16.06 231 ASN B C 1
ATOM 4242 O O . ASN B 1 231 ? 0.995 35.218 36.215 1.00 16.59 231 ASN B O 1
ATOM 4247 N N . ASP B 1 232 ? 2.617 36.746 36.457 1.00 16.24 232 ASP B N 1
ATOM 4248 C CA . ASP B 1 232 ? 3.454 36.160 35.414 1.00 17.08 232 ASP B CA 1
ATOM 4249 C C . ASP B 1 232 ? 4.314 35.054 36.030 1.00 16.61 232 ASP B C 1
ATOM 4250 O O . ASP B 1 232 ? 4.927 35.258 37.072 1.00 17.86 232 ASP B O 1
ATOM 4255 N N . GLU B 1 233 ? 4.356 33.893 35.377 1.00 17.55 233 GLU B N 1
ATOM 4256 C CA . GLU B 1 233 ? 5.087 32.731 35.882 1.00 19.71 233 GLU B CA 1
ATOM 4257 C C . GLU B 1 233 ? 4.293 32.270 37.100 1.00 19.84 233 GLU B C 1
ATOM 4258 O O . GLU B 1 233 ? 4.850 31.972 38.152 1.00 21.16 233 GLU B O 1
ATOM 4264 N N . CYS B 1 234 ? 2.976 32.222 36.938 1.00 19.70 234 CYS B N 1
ATOM 4265 C CA . CYS B 1 234 ? 2.087 31.841 38.027 1.00 20.62 234 CYS B CA 1
ATOM 4266 C C . CYS B 1 234 ? 2.211 30.387 38.468 1.00 20.22 234 CYS B C 1
ATOM 4267 O O . CYS B 1 234 ? 1.714 30.013 39.533 1.00 20.73 234 CYS B O 1
ATOM 4270 N N . HIS B 1 235 ? 2.873 29.570 37.658 1.00 20.48 235 HIS B N 1
ATOM 4271 C CA . HIS B 1 235 ? 3.051 28.168 38.001 1.00 21.12 235 HIS B CA 1
ATOM 4272 C C . HIS B 1 235 ? 4.029 28.055 39.157 1.00 23.06 235 HIS B C 1
ATOM 4273 O O . HIS B 1 235 ? 4.264 26.973 39.676 1.00 24.36 235 HIS B O 1
ATOM 4280 N N . LEU B 1 236 ? 4.598 29.188 39.557 1.00 23.85 236 LEU B N 1
ATOM 4281 C CA . LEU B 1 236 ? 5.545 29.228 40.660 1.00 23.11 236 LEU B CA 1
ATOM 4282 C C . LEU B 1 236 ? 4.820 29.629 41.939 1.00 24.15 236 LEU B C 1
ATOM 4283 O O . LEU B 1 236 ? 5.404 29.620 43.020 1.00 26.18 236 LEU B O 1
ATOM 4288 N N . ALA B 1 237 ? 3.550 29.999 41.810 1.00 24.19 237 ALA B N 1
ATOM 4289 C CA . ALA B 1 237 ? 2.756 30.397 42.970 1.00 24.48 237 ALA B CA 1
ATOM 4290 C C . ALA B 1 237 ? 2.352 29.147 43.744 1.00 23.83 237 ALA B C 1
ATOM 4291 O O . ALA B 1 237 ? 2.090 28.097 43.157 1.00 22.86 237 ALA B O 1
ATOM 4293 N N . THR B 1 238 ? 2.308 29.261 45.065 1.00 24.67 238 THR B N 1
ATOM 4294 C CA . THR B 1 238 ? 1.940 28.131 45.914 1.00 24.61 238 THR B CA 1
ATOM 4295 C C . THR B 1 238 ? 0.453 28.169 46.266 1.00 24.76 238 THR B C 1
ATOM 4296 O O . THR B 1 238 ? -0.149 29.243 46.330 1.00 22.31 238 THR B O 1
ATOM 4300 N N . GLY B 1 239 ? -0.137 26.995 46.484 1.00 23.60 239 GLY B N 1
ATOM 4301 C CA . GLY B 1 239 ? -1.543 26.949 46.839 1.00 22.81 239 GLY B CA 1
ATOM 4302 C C . GLY B 1 239 ? -1.766 27.760 48.099 1.00 24.32 239 GLY B C 1
ATOM 4303 O O . GLY B 1 239 ? -2.783 28.434 48.250 1.00 22.93 239 GLY B O 1
ATOM 4304 N N . LYS B 1 240 ? -0.798 27.702 49.008 1.00 26.41 240 LYS B N 1
ATOM 4305 C CA . LYS B 1 240 ? -0.879 28.437 50.270 1.00 29.17 240 LYS B CA 1
ATOM 4306 C C . LYS B 1 240 ? -1.016 29.941 50.032 1.00 28.59 240 LYS B C 1
ATOM 4307 O O . LYS B 1 240 ? -1.828 30.607 50.682 1.00 29.04 240 LYS B O 1
ATOM 4313 N N . SER B 1 241 ? -0.213 30.468 49.105 1.00 28.18 241 SER B N 1
ATOM 4314 C CA . SER B 1 241 ? -0.228 31.895 48.769 1.00 27.73 241 SER B CA 1
ATOM 4315 C C . SER B 1 241 ? -1.520 32.337 48.101 1.00 26.61 241 SER B C 1
ATOM 4316 O O . SER B 1 241 ? -2.052 33.397 48.425 1.00 26.50 241 SER B O 1
ATOM 4319 N N . ILE B 1 242 ? -2.010 31.532 47.162 1.00 25.19 242 ILE B N 1
ATOM 4320 C CA . ILE B 1 242 ? -3.256 31.830 46.455 1.00 25.49 242 ILE B CA 1
ATOM 4321 C C . ILE B 1 242 ? -4.401 31.917 47.462 1.00 26.22 242 ILE B C 1
ATOM 4322 O O . ILE B 1 242 ? -5.077 32.940 47.576 1.00 26.96 242 ILE B O 1
ATOM 4327 N N . SER B 1 243 ? -4.602 30.836 48.204 1.00 26.96 243 SER B N 1
ATOM 4328 C CA . SER B 1 243 ? -5.672 30.772 49.185 1.00 28.40 243 SER B CA 1
ATOM 4329 C C . SER B 1 243 ? -5.666 31.898 50.228 1.00 28.09 243 SER B C 1
ATOM 4330 O O . SER B 1 243 ? -6.727 32.287 50.728 1.00 27.75 243 SER B O 1
ATOM 4333 N N . SER B 1 244 ? -4.494 32.430 50.565 1.00 25.81 244 SER B N 1
ATOM 4334 C CA . SER B 1 244 ? -4.455 33.491 51.566 1.00 25.32 244 SER B CA 1
ATOM 4335 C C . SER B 1 244 ? -4.876 34.875 51.055 1.00 23.42 244 SER B C 1
ATOM 4336 O O . SER B 1 244 ? -5.391 35.686 51.824 1.00 22.18 244 SER B O 1
ATOM 4339 N N . ILE B 1 245 ? -4.683 35.141 49.765 1.00 21.92 245 ILE B N 1
ATOM 4340 C CA . ILE B 1 245 ? -5.055 36.439 49.204 1.00 20.14 245 ILE B CA 1
ATOM 4341 C C . ILE B 1 245 ? -6.268 36.415 48.269 1.00 20.57 245 ILE B C 1
ATOM 4342 O O . ILE B 1 245 ? -6.827 37.465 47.967 1.00 21.98 245 ILE B O 1
ATOM 4347 N N . ILE B 1 246 ? -6.671 35.232 47.809 1.00 20.79 246 ILE B N 1
ATOM 4348 C CA . ILE B 1 246 ? -7.791 35.116 46.876 1.00 20.76 246 ILE B CA 1
ATOM 4349 C C . ILE B 1 246 ? -9.082 35.803 47.322 1.00 22.83 246 ILE B C 1
ATOM 4350 O O . ILE B 1 246 ? -9.759 36.442 46.512 1.00 22.75 246 ILE B O 1
ATOM 4355 N N . SER B 1 247 ? -9.429 35.678 48.601 1.00 23.80 247 SER B N 1
ATOM 4356 C CA . SER B 1 247 ? -10.644 36.314 49.111 1.00 24.20 247 SER B CA 1
ATOM 4357 C C . SER B 1 247 ? -10.471 37.825 49.258 1.00 23.49 247 SER B C 1
ATOM 4358 O O . SER B 1 247 ? -11.452 38.554 49.355 1.00 24.89 247 SER B O 1
ATOM 4361 N N . GLY B 1 248 ? -9.226 38.291 49.277 1.00 21.77 248 GLY B N 1
ATOM 4362 C CA . GLY B 1 248 ? -8.978 39.714 49.408 1.00 22.03 248 GLY B CA 1
ATOM 4363 C C . GLY B 1 248 ? -9.309 40.469 48.136 1.00 21.54 248 GLY B C 1
ATOM 4364 O O . GLY B 1 248 ? -9.817 41.591 48.187 1.00 21.06 248 GLY B O 1
A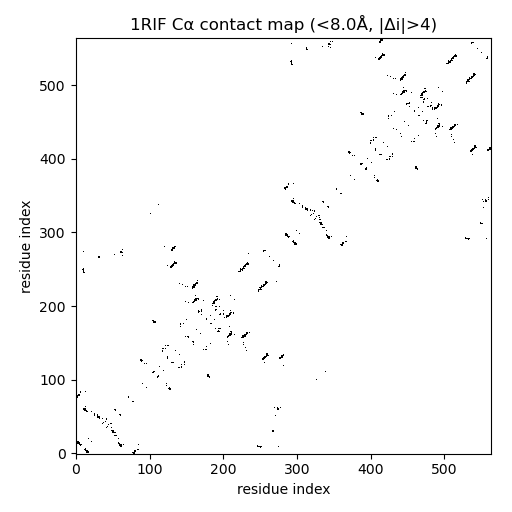TOM 4365 N N . LEU B 1 249 ? -9.009 39.849 46.995 1.00 22.01 249 LEU B N 1
ATOM 4366 C CA . LEU B 1 249 ? -9.259 40.428 45.672 1.00 20.51 249 LEU B CA 1
ATOM 4367 C C . LEU B 1 249 ? -10.740 40.264 45.317 1.00 20.79 249 LEU B C 1
ATOM 4368 O O . LEU B 1 249 ? -11.098 39.628 44.325 1.00 22.11 249 LEU B O 1
ATOM 4373 N N . ASN B 1 250 ? -11.593 40.865 46.138 1.00 21.87 250 ASN B N 1
ATOM 4374 C CA . ASN B 1 250 ? -13.044 40.784 45.980 1.00 21.58 250 ASN B CA 1
ATOM 4375 C C . ASN B 1 250 ? -13.652 41.664 44.887 1.00 19.96 250 ASN B C 1
ATOM 4376 O O . ASN B 1 250 ? -14.763 41.397 44.423 1.00 20.24 250 ASN B O 1
ATOM 4381 N N . ASN B 1 251 ? -12.934 42.709 44.484 1.00 20.14 251 ASN B N 1
ATOM 4382 C CA . ASN B 1 251 ? -13.411 43.624 43.442 1.00 19.64 251 ASN B CA 1
ATOM 4383 C C . ASN B 1 251 ? -12.604 43.421 42.175 1.00 19.30 251 ASN B C 1
ATOM 4384 O O . ASN B 1 251 ? -12.769 44.159 41.205 1.00 18.33 251 ASN B O 1
ATOM 4389 N N . CYS B 1 252 ? -11.734 42.415 42.195 1.00 19.92 252 CYS B N 1
ATOM 4390 C CA . CYS B 1 252 ? -10.858 42.114 41.067 1.00 18.91 252 CYS B CA 1
ATOM 4391 C C . CYS B 1 252 ? -11.569 41.387 39.942 1.00 17.92 252 CYS B C 1
ATOM 4392 O O . CYS B 1 252 ? -11.469 40.168 39.818 1.00 16.75 252 CYS B O 1
ATOM 4395 N N . MET B 1 253 ? -12.265 42.156 39.112 1.00 17.20 253 MET B N 1
ATOM 4396 C CA . MET B 1 253 ? -13.019 41.624 37.982 1.00 15.76 253 MET B CA 1
ATOM 4397 C C . MET B 1 253 ? -12.160 40.867 36.970 1.00 16.41 253 MET B C 1
ATOM 4398 O O . MET B 1 253 ? -12.593 39.861 36.400 1.00 16.02 253 MET B O 1
ATOM 4403 N N . PHE B 1 254 ? -10.944 41.356 36.746 1.00 15.40 254 PHE B N 1
ATOM 4404 C CA . PHE B 1 254 ? -10.028 40.738 35.802 1.00 13.22 254 PHE B CA 1
ATOM 4405 C C . PHE B 1 254 ? -8.899 40.033 36.538 1.00 13.01 254 PHE B C 1
ATOM 4406 O O . PHE B 1 254 ? -8.271 40.614 37.418 1.00 14.43 254 PHE B O 1
ATOM 4414 N N . LYS B 1 255 ? -8.640 38.781 36.175 1.00 14.60 255 LYS B N 1
ATOM 4415 C CA . LYS B 1 255 ? -7.555 38.024 36.787 1.00 14.75 255 LYS B CA 1
ATOM 4416 C C . LYS B 1 255 ? -6.894 37.144 35.741 1.00 15.63 255 LYS B C 1
ATOM 4417 O O . LYS B 1 255 ? -7.567 36.403 35.022 1.00 16.36 255 LYS B O 1
ATOM 4423 N N . PHE B 1 256 ? -5.572 37.245 35.639 1.00 14.92 256 PHE B N 1
ATOM 4424 C CA . PHE B 1 256 ? -4.846 36.459 34.654 1.00 16.09 256 PHE B CA 1
ATOM 4425 C C . PHE B 1 256 ? -3.580 35.823 35.174 1.00 13.49 256 PHE B C 1
ATOM 4426 O O . PHE B 1 256 ? -2.804 36.444 35.884 1.00 13.74 256 PHE B O 1
ATOM 4434 N N . GLY B 1 257 ? -3.380 34.569 34.805 1.00 16.05 257 GLY B N 1
ATOM 4435 C CA . GLY B 1 257 ? -2.166 33.881 35.182 1.00 14.93 257 GLY B CA 1
ATOM 4436 C C . GLY B 1 257 ? -1.448 33.674 33.865 1.00 15.95 257 GLY B C 1
ATOM 4437 O O . GLY B 1 257 ? -2.095 33.328 32.877 1.00 18.65 257 GLY B O 1
ATOM 4438 N N . LEU B 1 258 ? -0.142 33.923 33.812 1.00 15.27 258 LEU B N 1
ATOM 4439 C CA . LEU B 1 258 ? 0.595 33.701 32.574 1.00 15.39 258 LEU B CA 1
ATOM 4440 C C . LEU B 1 258 ? 1.707 32.682 32.807 1.00 18.05 258 LEU B C 1
ATOM 4441 O O . LEU B 1 258 ? 2.573 32.876 33.660 1.00 17.69 258 LEU B O 1
ATOM 4446 N N . SER B 1 259 ? 1.673 31.590 32.052 1.00 18.39 259 SER B N 1
ATOM 4447 C CA . SER B 1 259 ? 2.691 30.561 32.181 1.00 21.11 259 SER B CA 1
ATOM 4448 C C . SER B 1 259 ? 2.778 29.667 30.960 1.00 22.26 259 SER B C 1
ATOM 4449 O O . SER B 1 259 ? 1.784 29.416 30.281 1.00 22.56 259 SER B O 1
ATOM 4452 N N . GLY B 1 260 ? 3.985 29.186 30.691 1.00 24.17 260 GLY B N 1
ATOM 4453 C CA . GLY B 1 260 ? 4.192 28.294 29.573 1.00 25.51 260 GLY B CA 1
ATOM 4454 C C . GLY B 1 260 ? 4.509 26.915 30.120 1.00 27.56 260 GLY B C 1
ATOM 4455 O O . GLY B 1 260 ? 4.697 25.970 29.358 1.00 28.50 260 GLY B O 1
ATOM 4456 N N . SER B 1 261 ? 4.561 26.806 31.447 1.00 28.23 261 SER B N 1
ATOM 4457 C CA . SER B 1 261 ? 4.864 25.543 32.122 1.00 29.64 261 SER B CA 1
ATOM 4458 C C . SER B 1 261 ? 3.781 25.196 33.132 1.00 31.86 261 SER B C 1
ATOM 4459 O O . SER B 1 261 ? 4.077 24.846 34.276 1.00 31.32 261 SER B O 1
ATOM 4462 N N . LEU B 1 262 ? 2.528 25.299 32.706 1.00 35.51 262 LEU B N 1
ATOM 4463 C CA . LEU B 1 262 ? 1.392 25.007 33.570 1.00 38.46 262 LEU B CA 1
ATOM 4464 C C . LEU B 1 262 ? 1.635 23.770 34.416 1.00 41.32 262 LEU B C 1
ATOM 4465 O O . LEU B 1 262 ? 1.909 22.685 33.897 1.00 42.28 262 LEU B O 1
ATOM 4470 N N . ARG B 1 263 ? 1.555 23.9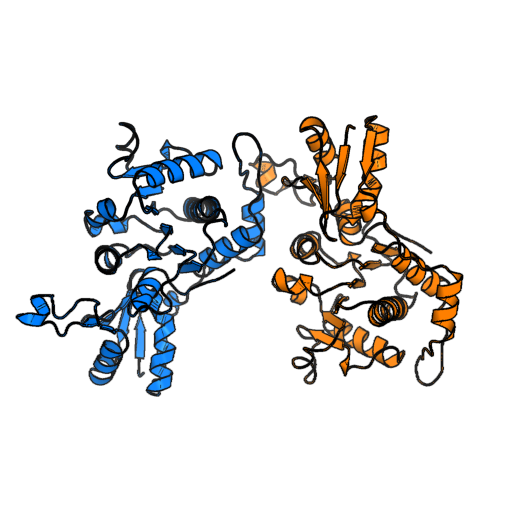49 35.730 1.00 44.92 263 ARG B N 1
ATOM 4471 C CA . ARG B 1 263 ? 1.755 22.847 36.651 1.00 48.20 263 ARG B CA 1
ATOM 4472 C C . ARG B 1 263 ? 0.534 21.935 36.564 1.00 51.08 263 ARG B C 1
ATOM 4473 O O . ARG B 1 263 ? -0.271 21.840 37.503 1.00 52.20 263 ARG B O 1
ATOM 4481 N N . ASP B 1 264 ? 0.408 21.295 35.395 1.00 53.39 264 ASP B N 1
ATOM 4482 C CA . ASP B 1 264 ? -0.661 20.343 35.077 1.00 54.69 264 ASP B CA 1
ATOM 4483 C C . ASP B 1 264 ? -0.228 18.962 35.577 1.00 55.69 264 ASP B C 1
ATOM 4484 O O . ASP B 1 264 ? -1.031 18.021 35.637 1.00 55.27 264 ASP B O 1
ATOM 4489 N N . GLY B 1 265 ? 1.057 18.857 35.916 1.00 56.00 265 GLY B N 1
ATOM 4490 C CA . GLY B 1 265 ? 1.602 17.615 36.431 1.00 55.43 265 GLY B CA 1
ATOM 4491 C C . GLY B 1 265 ? 1.341 17.522 37.925 1.00 55.26 265 GLY B C 1
ATOM 4492 O O . GLY B 1 265 ? 2.014 16.768 38.637 1.00 56.41 265 GLY B O 1
ATOM 4493 N N . LYS B 1 266 ? 0.365 18.307 38.392 1.00 53.19 266 LYS B N 1
ATOM 4494 C CA . LYS B 1 266 ? -0.039 18.347 39.798 1.00 49.07 266 LYS B CA 1
ATOM 4495 C C . LYS B 1 266 ? -1.538 18.625 39.891 1.00 47.04 266 LYS B C 1
ATOM 4496 O O . LYS B 1 266 ? -2.112 19.312 39.037 1.00 44.38 266 LYS B O 1
ATOM 4502 N N . ALA B 1 267 ? -2.162 18.076 40.931 1.00 45.68 267 ALA B N 1
ATOM 4503 C CA . ALA B 1 267 ? -3.601 18.217 41.159 1.00 43.30 267 ALA B CA 1
ATOM 4504 C C . ALA B 1 267 ? -4.025 19.617 41.589 1.00 41.75 267 ALA B C 1
ATOM 4505 O O . ALA B 1 267 ? -5.215 19.949 41.565 1.00 41.11 267 ALA B O 1
ATOM 4507 N N . ASN B 1 268 ? -3.057 20.444 41.971 1.00 40.33 268 ASN B N 1
ATOM 4508 C CA . ASN B 1 268 ? -3.370 21.800 42.393 1.00 36.81 268 ASN B CA 1
ATOM 4509 C C . ASN B 1 268 ? -3.696 22.697 41.207 1.00 33.78 268 ASN B C 1
ATOM 4510 O O . ASN B 1 268 ? -3.800 23.913 41.364 1.00 34.07 268 ASN B O 1
ATOM 4515 N N . ILE B 1 269 ? -3.837 22.106 40.019 1.00 31.31 269 ILE B N 1
ATOM 4516 C CA . ILE B 1 269 ? -4.167 22.886 38.828 1.00 28.03 269 ILE B CA 1
ATOM 4517 C C . ILE B 1 269 ? -5.554 23.459 39.064 1.00 28.26 269 ILE B C 1
ATOM 4518 O O . ILE B 1 269 ? -5.926 24.508 38.531 1.00 26.71 269 ILE B O 1
ATOM 4523 N N . MET B 1 270 ? -6.311 22.747 39.885 1.00 27.33 270 MET B N 1
ATOM 4524 C CA . MET B 1 270 ? -7.652 23.154 40.241 1.00 26.72 270 MET B CA 1
ATOM 4525 C C . MET B 1 270 ? -7.657 24.503 40.970 1.00 26.38 270 MET B C 1
ATOM 4526 O O . MET B 1 270 ? -8.521 25.342 40.710 1.00 27.26 270 MET B O 1
ATOM 4531 N N . GLN B 1 271 ? -6.713 24.734 41.884 1.00 24.95 271 GLN B N 1
ATOM 4532 C CA . GLN B 1 271 ? -6.722 26.019 42.575 1.00 26.37 271 GLN B CA 1
ATOM 4533 C C . GLN B 1 271 ? -6.105 27.144 41.742 1.00 24.87 271 GLN B C 1
ATOM 4534 O O . GLN B 1 271 ? -6.251 28.321 42.066 1.00 22.63 271 GLN B O 1
ATOM 4540 N N . TYR B 1 272 ? -5.425 26.780 40.658 1.00 24.60 272 TYR B N 1
ATOM 4541 C CA . TYR B 1 272 ? -4.867 27.780 39.758 1.00 23.76 272 TYR B CA 1
ATOM 4542 C C . TYR B 1 272 ? -6.020 28.278 38.903 1.00 22.94 272 TYR B C 1
ATOM 4543 O O . TYR B 1 272 ? -6.156 29.476 38.673 1.00 24.24 272 TYR B O 1
ATOM 4552 N N . VAL B 1 273 ? -6.852 27.353 38.429 1.00 22.00 273 VAL B N 1
ATOM 4553 C CA . VAL B 1 273 ? -8.001 27.734 37.619 1.00 22.47 273 VAL B CA 1
ATOM 4554 C C . VAL B 1 273 ? -9.023 28.466 38.492 1.00 20.45 273 VAL B C 1
ATOM 4555 O O . VAL B 1 273 ? -9.765 29.304 38.002 1.00 20.96 273 VAL B O 1
ATOM 4559 N N . GLY B 1 274 ? -9.049 28.159 39.786 1.00 18.92 274 GLY B N 1
ATOM 4560 C CA . GLY B 1 274 ? -9.981 28.826 40.677 1.00 16.67 274 GLY B CA 1
ATOM 4561 C C . GLY B 1 274 ? -9.571 30.270 40.912 1.00 17.65 274 GLY B C 1
ATOM 4562 O O . GLY B 1 274 ? -10.401 31.173 41.029 1.00 18.17 274 GLY B O 1
ATOM 4563 N N . MET B 1 275 ? -8.268 30.487 40.977 1.00 18.49 275 MET B N 1
ATOM 4564 C CA . MET B 1 275 ? -7.718 31.814 41.196 1.00 18.46 275 MET B CA 1
ATOM 4565 C C . MET B 1 275 ? -7.683 32.653 39.916 1.00 18.01 275 MET B C 1
ATOM 4566 O O . MET B 1 275 ? -8.010 33.841 39.932 1.00 18.93 275 MET B O 1
ATOM 4571 N N . PHE B 1 276 ? -7.306 32.033 38.804 1.00 18.64 276 PHE B N 1
ATOM 4572 C CA . PHE B 1 276 ? -7.186 32.760 37.547 1.00 19.79 276 PHE B CA 1
ATOM 4573 C C . PHE B 1 276 ? -8.214 32.469 36.473 1.00 19.59 276 PHE B C 1
ATOM 4574 O O . PHE B 1 276 ? -8.395 33.265 35.567 1.00 24.95 276 PHE B O 1
ATOM 4582 N N . GLY B 1 277 ? -8.876 31.330 36.546 1.00 21.18 277 GLY B N 1
ATOM 4583 C CA . GLY B 1 277 ? -9.850 31.017 35.525 1.00 18.90 277 GLY B CA 1
ATOM 4584 C C . GLY B 1 277 ? -9.310 29.985 34.555 1.00 21.14 277 GLY B C 1
ATOM 4585 O O . GLY B 1 277 ? -8.160 29.558 34.654 1.00 19.73 277 GLY B O 1
ATOM 4586 N N . GLU B 1 278 ? -10.152 29.592 33.607 1.00 21.36 278 GLU B N 1
ATOM 4587 C CA . GLU B 1 278 ? -9.799 28.594 32.611 1.00 23.42 278 GLU B CA 1
ATOM 4588 C C . GLU B 1 278 ? -8.562 28.902 31.788 1.00 21.80 278 GLU B C 1
ATOM 4589 O O . GLU B 1 278 ? -8.217 30.054 31.527 1.00 20.75 278 GLU B O 1
ATOM 4595 N N . ILE B 1 279 ? -7.914 27.830 31.367 1.00 20.67 279 ILE B N 1
ATOM 4596 C CA . ILE B 1 279 ? -6.713 27.918 30.567 1.00 19.80 279 ILE B CA 1
ATOM 4597 C C . ILE B 1 279 ? -7.046 28.273 29.128 1.00 20.57 279 ILE B C 1
ATOM 4598 O O . ILE B 1 279 ? -7.976 27.721 28.533 1.00 19.30 279 ILE B O 1
ATOM 4603 N N . PHE B 1 280 ? -6.298 29.218 28.578 1.00 20.23 280 PHE B N 1
ATOM 4604 C CA . PHE B 1 280 ? -6.466 29.567 27.183 1.00 20.65 280 PHE B CA 1
ATOM 4605 C C . PHE B 1 280 ? -5.110 29.448 26.507 1.00 21.76 280 PHE B C 1
ATOM 4606 O O . PHE B 1 280 ? -4.124 30.029 26.958 1.00 22.80 280 PHE B O 1
ATOM 4614 N N . LYS B 1 281 ? -5.061 28.692 25.424 1.00 24.60 281 LYS B N 1
ATOM 4615 C CA . LYS B 1 281 ? -3.822 28.527 24.684 1.00 28.48 281 LYS B CA 1
ATOM 4616 C C . LYS B 1 281 ? -4.066 28.961 23.237 1.00 30.66 281 LYS B C 1
ATOM 4617 O O . LYS B 1 281 ? -4.956 28.437 22.566 1.00 31.25 281 LYS B O 1
ATOM 4623 N N . PRO B 1 282 ? -3.297 29.950 22.746 1.00 32.26 282 PRO B N 1
ATOM 4624 C CA . PRO B 1 282 ? -3.484 30.406 21.364 1.00 32.97 282 PRO B CA 1
ATOM 4625 C C . PRO B 1 282 ? -3.109 29.337 20.345 1.00 33.50 282 PRO B C 1
ATOM 4626 O O . PRO B 1 282 ? -3.891 29.138 19.386 1.00 34.59 282 PRO B O 1
#

CATH classification: 3.30.780.20 (+1 more: 3.40.50.300)

InterPro domains:
  IPR001650 Helicase, C-terminal domain-like [PF00271] (338-442)
  IPR001650 Helicase, C-terminal domain-like [SM00490] (361-443)
  IPR006935 Helicase/UvrB, N-terminal [PF04851] (113-260)
  IPR014001 Helicase superfamily 1/2, ATP-binding domain [PS51192] (122-280)
  IPR014001 Helicase superfamily 1/2, ATP-binding domain [SM00487] (110-300)
  IPR027417 P-loop containing nucleoside triphosphate hydrolase [G3DSA:3.40.50.300] (91-282)
  IPR027417 P-loop containing nucleoside triphosphate hydrolase [G3DSA:3.40.50.300] (296-502)
  IPR027417 P-loop containing nucleoside triphosphate hydrolase [SSF52540] (1-280)
  IPR027417 P-loop containing nucleoside triphosphate hydrolase [SSF52540] (129-473)
  IPR049409 ATP-dependent DNA helicase uvsW, N-terminal [PF21241] (2-82)
  IPR049430 ATP-dependent DNA helicase uvsW, N-terminal domain superfamily [G3DSA:3.30.780.20] (1-90)

GO terms:
  GO:0016887 ATP hydrolysis activity (F, EXP)

Organism: Enterobacteria phage T4 (NCBI:txid10665)